Protein AF-A0A151WV59-F1 (afdb_monomer_lite)

Secondary structure (DSSP, 8-state):
----HHHHHHHHHHHHHHHHHIIIIIIHHHHHHHHHTTT-HHHHHHHHHHHHHHHHHHHHHHHHHHHHHHHHHHHHHHHHHHHS---HHHHHHHHHHHHHHHHHHHHHHHHHHHHHIIIIIHHHTT---S---TTT-SSSPPSS----SS-TTSTTHHHHHHHHHHHHHHHHHHHHHHHHHHHHHHHHHHHHHHHHHHHHHHHHTT-TTSHHHHHHHHHHHHHHHHHHHHHHHHHHHHHHHHHHHHHHHHHHHHHHHHHHHHHHHHHHHHHHHHHHHHHHHHHHHHHHHHHHHHHHTT-----GGGTT-SHHHHHHHHHHHHHHHHHHHHHHHHHHTTT-HHHHHHHHHHHHHHHHHHHHHHHHHHTHHHHHHHHHHHHHHHHS---HHHHHHHHHHHHHHHHHHHHHHHHHHHHHHHHHHHHHTT---SPPPTT---SS--SS----SS--SSTTHHHHHHHHHHHHHHHHHHHHHHHHHHHHHHHHHHHHHHHHHHHHHHGGGG-TTHHHHHHHHHHHHHHHHHHHHHHHHHHHHHHHHHHHHHHHHHHHHHHHHHHHHH-----HHHHHHHHHHHHHHHHHHHHHHHHHHHHHHHHHHHHHHHHSS---------

Structure (mmCIF, N/CA/C/O backbone):
data_AF-A0A151WV59-F1
#
_entry.id   AF-A0A151WV59-F1
#
loop_
_atom_site.group_PDB
_atom_site.id
_atom_site.type_symbol
_atom_site.label_atom_id
_atom_site.label_alt_id
_atom_site.label_comp_id
_atom_site.label_asym_id
_atom_site.label_entity_id
_atom_site.label_seq_id
_atom_site.pdbx_PDB_ins_code
_atom_site.Cartn_x
_atom_site.Cartn_y
_atom_site.Cartn_z
_atom_site.occupancy
_atom_site.B_iso_or_equiv
_atom_site.auth_seq_id
_atom_site.auth_comp_id
_atom_site.auth_asym_id
_atom_site.auth_atom_id
_atom_site.pdbx_PDB_model_num
ATOM 1 N N . MET A 1 1 ? -55.973 -1.232 58.639 1.00 47.03 1 MET A N 1
ATOM 2 C CA . MET A 1 1 ? -55.997 -2.565 59.272 1.00 47.03 1 MET A CA 1
ATOM 3 C C . MET A 1 1 ? -54.904 -2.554 60.331 1.00 47.03 1 MET A C 1
ATOM 5 O O . MET A 1 1 ? -53.790 -2.179 59.993 1.00 47.03 1 MET A O 1
ATOM 9 N N . LYS A 1 2 ? -55.231 -2.763 61.610 1.00 55.50 2 LYS A N 1
ATOM 10 C CA . LYS A 1 2 ? -54.246 -2.708 62.703 1.00 55.50 2 LYS A CA 1
ATOM 11 C C . LYS A 1 2 ? -53.566 -4.081 62.739 1.00 55.50 2 LYS A C 1
ATOM 13 O O . LYS A 1 2 ? -54.261 -5.057 62.988 1.00 55.50 2 LYS A O 1
ATOM 18 N N . GLU A 1 3 ? -52.279 -4.154 62.397 1.00 66.56 3 GLU A N 1
ATOM 19 C CA . GLU A 1 3 ? -51.516 -5.412 62.455 1.00 66.56 3 GLU A CA 1
ATOM 20 C C . GLU A 1 3 ? -51.559 -5.983 63.874 1.00 66.56 3 GLU A C 1
ATOM 22 O O . GLU A 1 3 ? -51.410 -5.252 64.860 1.00 66.56 3 GLU A O 1
ATOM 27 N N . THR A 1 4 ? -51.754 -7.292 63.981 1.00 78.25 4 THR A N 1
ATOM 28 C CA . THR A 1 4 ? -51.627 -7.996 65.255 1.00 78.25 4 THR A CA 1
ATOM 29 C C . THR A 1 4 ? -50.157 -8.034 65.689 1.00 78.25 4 THR A C 1
ATOM 31 O O . THR A 1 4 ? -49.240 -8.031 64.864 1.00 78.25 4 THR A O 1
ATOM 34 N N . THR A 1 5 ? -49.897 -8.114 66.998 1.00 79.19 5 THR A N 1
ATOM 35 C CA . THR A 1 5 ? -48.526 -8.203 67.542 1.00 79.19 5 THR A CA 1
ATOM 36 C C . THR A 1 5 ? -47.734 -9.365 66.928 1.00 79.19 5 THR A C 1
ATOM 38 O O . THR A 1 5 ? -46.535 -9.241 66.681 1.00 79.19 5 THR A O 1
ATOM 41 N N . ARG A 1 6 ? -48.419 -10.475 66.617 1.00 81.00 6 ARG A N 1
ATOM 42 C CA . ARG A 1 6 ? -47.839 -11.658 65.970 1.00 81.00 6 ARG A CA 1
ATOM 43 C C . ARG A 1 6 ? -47.418 -11.386 64.523 1.00 81.00 6 ARG A C 1
ATOM 45 O O . ARG A 1 6 ? -46.323 -11.780 64.137 1.00 81.00 6 ARG A O 1
ATOM 52 N N . GLU A 1 7 ? -48.247 -10.712 63.731 1.00 82.00 7 GLU A N 1
ATOM 53 C CA . GLU A 1 7 ? -47.926 -10.371 62.334 1.00 82.00 7 GLU A CA 1
ATOM 54 C C . GLU A 1 7 ? -46.732 -9.420 62.246 1.00 82.00 7 GLU A C 1
ATOM 56 O O . GLU A 1 7 ? -45.823 -9.642 61.444 1.00 82.00 7 GLU A O 1
ATOM 61 N N . LYS A 1 8 ? -46.686 -8.420 63.133 1.00 82.06 8 LYS A N 1
ATOM 62 C CA . LYS A 1 8 ? -45.562 -7.485 63.227 1.00 82.06 8 LYS A CA 1
ATOM 63 C C . LYS A 1 8 ? -44.250 -8.209 63.542 1.00 82.06 8 LYS A C 1
ATOM 65 O O . LYS A 1 8 ? -43.260 -7.998 62.845 1.00 82.06 8 LYS A O 1
ATOM 70 N N . LEU A 1 9 ? -44.262 -9.099 64.539 1.00 85.00 9 LEU A N 1
ATOM 71 C CA . LEU A 1 9 ? -43.095 -9.903 64.911 1.00 85.00 9 LEU A CA 1
ATOM 72 C C . LEU A 1 9 ? -42.621 -10.782 63.744 1.00 85.00 9 LEU A C 1
ATOM 74 O O . LEU A 1 9 ? -41.435 -10.802 63.430 1.00 85.00 9 LEU A O 1
ATOM 78 N N . MET A 1 10 ? -43.542 -11.465 63.057 1.00 85.25 10 MET A N 1
ATOM 79 C CA . MET A 1 10 ? -43.204 -12.310 61.905 1.00 85.25 10 MET A CA 1
ATOM 80 C C . MET A 1 10 ? -42.629 -11.505 60.733 1.00 85.25 10 MET A C 1
ATOM 82 O O . MET A 1 10 ? -41.705 -11.973 60.069 1.00 85.25 10 MET A O 1
ATOM 86 N N . SER A 1 11 ? -43.140 -10.298 60.472 1.00 85.38 11 SER A N 1
ATOM 87 C CA . SER A 1 11 ? -42.583 -9.405 59.449 1.00 85.38 11 SER A CA 1
ATOM 88 C C . SER A 1 11 ? -41.166 -8.952 59.800 1.00 85.38 11 SER A C 1
ATOM 90 O O . SER A 1 11 ? -40.302 -8.926 58.925 1.00 85.38 11 SER A O 1
ATOM 92 N N . ASP A 1 12 ? -40.920 -8.607 61.064 1.00 87.56 12 ASP A N 1
ATOM 93 C CA . ASP A 1 12 ? -39.609 -8.146 61.529 1.00 87.56 12 ASP A CA 1
ATOM 94 C C . ASP A 1 12 ? -38.569 -9.276 61.472 1.00 87.56 12 ASP A C 1
ATOM 96 O O . ASP A 1 12 ? -37.462 -9.068 60.975 1.00 87.56 12 ASP A O 1
ATOM 100 N N . ILE A 1 13 ? -38.955 -10.502 61.845 1.00 89.81 13 ILE A N 1
ATOM 101 C CA . ILE A 1 13 ? -38.110 -11.697 61.695 1.00 89.81 13 ILE A CA 1
ATOM 102 C C . ILE A 1 13 ? -37.758 -11.945 60.222 1.00 89.81 13 ILE A C 1
ATOM 104 O O . ILE A 1 13 ? -36.602 -12.217 59.908 1.00 89.81 13 ILE A O 1
ATOM 108 N N . ARG A 1 14 ? -38.718 -11.826 59.294 1.00 89.56 14 ARG A N 1
ATOM 109 C CA . ARG A 1 14 ? -38.459 -12.037 57.856 1.00 89.56 14 ARG A CA 1
ATOM 110 C C . ARG A 1 14 ? -37.434 -11.054 57.302 1.00 89.56 14 ARG A C 1
ATOM 112 O O . ARG A 1 14 ? -36.521 -11.476 56.601 1.00 89.56 14 ARG A O 1
ATOM 119 N N . VAL A 1 15 ? -37.566 -9.764 57.612 1.00 90.31 15 VAL A N 1
ATOM 120 C CA . VAL A 1 15 ? -36.606 -8.745 57.152 1.00 90.31 15 VAL A CA 1
ATOM 121 C C . VAL A 1 15 ? -35.219 -9.009 57.735 1.00 90.31 15 VAL A C 1
ATOM 123 O O . VAL A 1 15 ? -34.235 -8.950 57.001 1.00 90.31 15 VAL A O 1
ATOM 126 N N . LEU A 1 16 ? -35.141 -9.370 59.019 1.00 92.50 16 LEU A N 1
ATOM 127 C CA . LEU A 1 16 ? -33.878 -9.719 59.664 1.00 92.50 16 LEU A CA 1
ATOM 128 C C . LEU A 1 16 ? -33.206 -10.922 58.984 1.00 92.50 16 LEU A C 1
ATOM 130 O O . LEU A 1 16 ? -32.021 -10.855 58.669 1.00 92.50 16 LEU A O 1
ATOM 134 N N . LEU A 1 17 ? -33.960 -11.986 58.691 1.00 91.62 17 LEU A N 1
ATOM 135 C CA . LEU A 1 17 ? -33.447 -13.162 57.979 1.00 91.62 17 LEU A CA 1
ATOM 136 C C . LEU A 1 17 ? -32.938 -12.816 56.575 1.00 91.62 17 LEU A C 1
ATOM 138 O O . LEU A 1 17 ? -31.892 -13.319 56.170 1.00 91.62 17 LEU A O 1
ATOM 142 N N . LEU A 1 18 ? -33.632 -11.935 55.846 1.00 92.94 18 LEU A N 1
ATOM 143 C CA . LEU A 1 18 ? -33.180 -11.461 54.535 1.00 92.94 18 LEU A CA 1
ATOM 144 C C . LEU A 1 18 ? -31.860 -10.691 54.639 1.00 92.94 18 LEU A C 1
ATOM 146 O O . LEU A 1 18 ? -30.949 -10.952 53.860 1.00 92.94 18 LEU A O 1
ATOM 150 N N . ILE A 1 19 ? -31.730 -9.783 55.612 1.00 93.94 19 ILE A N 1
ATOM 151 C CA . ILE A 1 19 ? -30.488 -9.031 55.838 1.00 93.94 19 ILE A CA 1
ATOM 152 C C . ILE A 1 19 ? -29.343 -9.983 56.194 1.00 93.94 19 ILE A C 1
ATOM 154 O O . ILE A 1 19 ? -28.264 -9.866 55.615 1.00 93.94 19 ILE A O 1
ATOM 158 N N . ILE A 1 20 ? -29.573 -10.946 57.092 1.00 93.00 20 ILE A N 1
ATOM 159 C CA . ILE A 1 20 ? -28.568 -11.947 57.479 1.00 93.00 20 ILE A CA 1
ATOM 160 C C . ILE A 1 20 ? -28.127 -12.747 56.250 1.00 93.00 20 ILE A C 1
ATOM 162 O O . ILE A 1 20 ? -26.933 -12.846 55.982 1.00 93.00 20 ILE A O 1
ATOM 166 N N . MET A 1 21 ? -29.074 -13.255 55.460 1.00 91.94 21 MET A N 1
ATOM 167 C CA . MET A 1 21 ? -28.774 -14.035 54.261 1.00 91.94 21 MET A CA 1
ATOM 168 C C . MET A 1 21 ? -27.947 -13.228 53.248 1.00 91.94 21 MET A C 1
ATOM 170 O O . MET A 1 21 ? -26.887 -13.687 52.827 1.00 91.94 21 MET A O 1
ATOM 174 N N . LEU A 1 22 ? -28.365 -11.999 52.921 1.00 93.75 22 LEU A N 1
ATOM 175 C CA . LEU A 1 22 ? -27.636 -11.111 52.005 1.00 93.75 22 LEU A CA 1
ATOM 176 C C . LEU A 1 22 ? -26.228 -10.774 52.509 1.00 93.75 22 LEU A C 1
ATOM 178 O O . LEU A 1 22 ? -25.287 -10.687 51.721 1.00 93.75 22 LEU A O 1
ATOM 182 N N . THR A 1 23 ? -26.081 -10.591 53.821 1.00 93.38 23 THR A N 1
ATOM 183 C CA . THR A 1 23 ? -24.803 -10.237 54.445 1.00 93.38 23 THR A CA 1
ATOM 184 C C . THR A 1 23 ? -23.820 -11.404 54.399 1.00 93.38 23 THR A C 1
ATOM 186 O O . THR A 1 23 ? -22.700 -11.232 53.921 1.00 93.38 23 THR A O 1
ATOM 189 N N . PHE A 1 24 ? -24.230 -12.590 54.857 1.00 91.06 24 PHE A N 1
ATOM 190 C CA . PHE A 1 24 ? -23.336 -13.743 55.002 1.00 91.06 24 PHE A CA 1
ATOM 191 C C . PHE A 1 24 ? -23.079 -14.494 53.696 1.00 91.06 24 PHE A C 1
ATOM 193 O O . PHE A 1 24 ? -21.961 -14.956 53.484 1.00 91.06 24 PHE A O 1
ATOM 200 N N . PHE A 1 25 ? -24.076 -14.611 52.815 1.00 89.62 25 PHE A N 1
ATOM 201 C CA . PHE A 1 25 ? -23.914 -15.335 51.551 1.00 89.62 25 PHE A CA 1
ATOM 202 C C . PHE A 1 25 ? -23.534 -14.432 50.377 1.00 89.62 25 PHE A C 1
ATOM 204 O O . PHE A 1 25 ? -22.992 -14.941 49.402 1.00 89.62 25 PHE A O 1
ATOM 211 N N . GLY A 1 26 ? -23.769 -13.119 50.470 1.00 91.00 26 GLY A N 1
ATOM 212 C CA . GLY A 1 26 ? -23.451 -12.154 49.415 1.00 91.00 26 GLY A CA 1
ATOM 213 C C . GLY A 1 26 ? -22.323 -11.197 49.795 1.00 91.00 26 GLY A C 1
ATOM 214 O O . GLY A 1 26 ? -21.198 -11.326 49.324 1.00 91.00 26 GLY A O 1
ATOM 215 N N . VAL A 1 27 ? -22.621 -10.214 50.648 1.00 94.25 27 VAL A N 1
ATOM 216 C CA . VAL A 1 27 ? -21.759 -9.035 50.850 1.00 94.25 27 VAL A CA 1
ATOM 217 C C . VAL A 1 27 ? -20.408 -9.363 51.485 1.00 94.25 27 VAL A C 1
ATOM 219 O O . VAL A 1 27 ? -19.391 -8.920 50.959 1.00 94.25 27 VAL A O 1
ATOM 222 N N . ILE A 1 28 ? -20.363 -10.123 52.584 1.00 94.31 28 ILE A N 1
ATOM 223 C CA . ILE A 1 28 ? -19.095 -10.444 53.264 1.00 94.31 28 ILE A CA 1
ATOM 224 C C . ILE A 1 28 ? -18.150 -11.231 52.335 1.00 94.31 28 ILE A C 1
ATOM 226 O O . ILE A 1 28 ? -17.013 -10.784 52.157 1.00 94.31 28 ILE A O 1
ATOM 230 N N . PRO A 1 29 ? -18.584 -12.335 51.689 1.00 93.69 29 PRO A N 1
ATOM 231 C CA . PRO A 1 29 ? -17.738 -13.072 50.747 1.00 93.69 29 PRO A CA 1
ATOM 232 C C . PRO A 1 29 ? -17.266 -12.227 49.560 1.00 93.69 29 PRO A C 1
ATOM 234 O O . PRO A 1 29 ? -16.118 -12.355 49.129 1.00 93.69 29 PRO A O 1
ATOM 237 N N . CYS A 1 30 ? -18.129 -11.348 49.044 1.00 93.62 30 CYS A N 1
ATOM 238 C CA . CYS A 1 30 ? -17.795 -10.430 47.961 1.00 93.62 30 CYS A CA 1
ATOM 239 C C . CYS A 1 30 ? -16.730 -9.402 48.372 1.00 93.62 30 CYS A C 1
ATOM 241 O O . CYS A 1 30 ? -15.753 -9.224 47.649 1.00 93.62 30 CYS A O 1
ATOM 243 N N . ILE A 1 31 ? -16.879 -8.758 49.538 1.00 94.38 31 ILE A N 1
ATOM 244 C CA . ILE A 1 31 ? -15.899 -7.793 50.066 1.00 94.38 31 ILE A CA 1
ATOM 245 C C . ILE A 1 31 ? -14.567 -8.485 50.353 1.00 94.38 31 ILE A C 1
ATOM 247 O O . ILE A 1 31 ? -13.512 -7.953 50.017 1.00 94.38 31 ILE A O 1
ATOM 251 N N . HIS A 1 32 ? -14.592 -9.683 50.936 1.00 92.69 32 HIS A N 1
ATOM 252 C CA . HIS A 1 32 ? -13.365 -10.434 51.174 1.00 92.69 32 HIS A CA 1
ATOM 253 C C . HIS A 1 32 ? -12.656 -10.776 49.857 1.00 92.69 32 HIS A C 1
ATOM 255 O O . HIS A 1 32 ? -11.444 -10.599 49.737 1.00 92.69 32 HIS A O 1
ATOM 261 N N . SER A 1 33 ? -13.412 -11.195 48.838 1.00 92.00 33 SER A N 1
ATOM 262 C CA . SER A 1 33 ? -12.858 -11.414 47.503 1.00 92.00 33 SER A CA 1
ATOM 263 C C . SER A 1 33 ? -12.269 -10.137 46.902 1.00 92.00 33 SER A C 1
ATOM 265 O O . SER A 1 33 ? -11.185 -10.197 46.328 1.00 92.00 33 SER A O 1
ATOM 267 N N . LEU A 1 34 ? -12.930 -8.987 47.077 1.00 92.69 34 LEU A N 1
ATOM 268 C CA . LEU A 1 34 ? -12.448 -7.684 46.609 1.00 92.69 34 LEU A CA 1
ATOM 269 C C . LEU A 1 34 ? -11.097 -7.302 47.231 1.00 92.69 34 LEU A C 1
ATOM 271 O O . LEU A 1 34 ? -10.237 -6.755 46.545 1.00 92.69 34 LEU A O 1
ATOM 275 N N . ILE A 1 35 ? -10.893 -7.614 48.514 1.00 92.62 35 ILE A N 1
ATOM 276 C CA . ILE A 1 35 ? -9.617 -7.383 49.208 1.00 92.62 35 ILE A CA 1
ATOM 277 C C . ILE A 1 35 ? -8.513 -8.281 48.629 1.00 92.62 35 ILE A C 1
ATOM 279 O O . ILE A 1 35 ? -7.382 -7.830 48.470 1.00 92.62 35 ILE A O 1
ATOM 283 N N . ARG A 1 36 ? -8.819 -9.540 48.285 1.00 89.50 36 ARG A N 1
ATOM 284 C CA . ARG A 1 36 ? -7.822 -10.480 47.734 1.00 89.50 36 ARG A CA 1
ATOM 285 C C . ARG A 1 36 ? -7.366 -10.117 46.324 1.00 89.50 36 ARG A C 1
ATOM 287 O O . ARG A 1 36 ? -6.198 -10.304 46.006 1.00 89.50 36 ARG A O 1
ATOM 294 N N . ILE A 1 37 ? -8.273 -9.613 45.493 1.00 90.88 37 ILE A N 1
ATOM 295 C CA . ILE A 1 37 ? -7.980 -9.182 44.114 1.00 90.88 37 ILE A CA 1
ATOM 296 C C . ILE A 1 37 ? -7.508 -7.723 44.040 1.00 90.88 37 ILE A C 1
ATOM 298 O O . ILE A 1 37 ? -7.448 -7.142 42.956 1.00 90.88 37 ILE A O 1
ATOM 302 N N . TRP A 1 38 ? -7.198 -7.111 45.188 1.00 88.81 38 TRP A N 1
ATOM 303 C CA . TRP A 1 38 ? -6.763 -5.725 45.257 1.00 88.81 38 TRP A CA 1
ATOM 304 C C . TRP A 1 38 ? -5.519 -5.490 44.396 1.00 88.81 38 TRP A C 1
ATOM 306 O O . TRP A 1 38 ? -4.505 -6.173 44.537 1.00 88.81 38 TRP A O 1
ATOM 316 N N . GLY A 1 39 ? -5.596 -4.493 43.516 1.00 83.25 39 GLY A N 1
ATOM 317 C CA . GLY A 1 39 ? -4.537 -4.154 42.566 1.00 83.25 39 GLY A CA 1
ATOM 318 C C . GLY A 1 39 ? -4.770 -4.677 41.146 1.00 83.25 39 GLY A C 1
ATOM 319 O O . GLY A 1 39 ? -4.180 -4.122 40.222 1.00 83.25 39 GLY A O 1
ATOM 320 N N . ASP A 1 40 ? -5.661 -5.655 40.934 1.00 86.56 40 ASP A N 1
ATOM 321 C CA . ASP A 1 40 ? -6.115 -6.037 39.590 1.00 86.56 40 ASP A CA 1
ATOM 322 C C . ASP A 1 40 ? -7.416 -5.314 39.230 1.00 86.56 40 ASP A C 1
ATOM 324 O O . ASP A 1 40 ? -8.513 -5.696 39.641 1.00 86.56 40 ASP A O 1
ATOM 328 N N . LEU A 1 41 ? -7.293 -4.262 38.420 1.00 84.62 41 LEU A N 1
ATOM 329 C CA . LEU A 1 41 ? -8.411 -3.397 38.065 1.00 84.62 41 LEU A CA 1
ATOM 330 C C . LEU A 1 41 ? -9.553 -4.138 37.350 1.00 84.62 41 LEU A C 1
ATOM 332 O O . LEU A 1 41 ? -10.717 -3.785 37.552 1.00 84.62 41 LEU A O 1
ATOM 336 N N . MET A 1 42 ? -9.248 -5.149 36.528 1.00 84.50 42 MET A N 1
ATOM 337 C CA . MET A 1 42 ? -10.271 -5.881 35.775 1.00 84.50 42 MET A CA 1
ATOM 338 C C . MET A 1 42 ? -11.109 -6.748 36.716 1.00 84.50 42 MET A C 1
ATOM 340 O O . MET A 1 42 ? -12.335 -6.637 36.720 1.00 84.50 42 MET A O 1
ATOM 344 N N . SER A 1 43 ? -10.447 -7.512 37.587 1.00 87.31 43 SER A N 1
ATOM 345 C CA . SER A 1 43 ? -11.110 -8.312 38.621 1.00 87.31 43 SER A CA 1
ATOM 346 C C . SER A 1 43 ? -11.863 -7.447 39.632 1.00 87.31 43 SER A C 1
ATOM 348 O O . SER A 1 43 ? -12.999 -7.747 39.982 1.00 87.31 43 SER A O 1
ATOM 350 N N . MET A 1 44 ? -11.283 -6.327 40.073 1.00 89.06 44 MET A N 1
ATOM 351 C CA . MET A 1 44 ? -11.964 -5.402 40.987 1.00 89.06 44 MET A CA 1
ATOM 352 C C . MET A 1 44 ? -13.241 -4.819 40.370 1.00 89.06 44 MET A C 1
ATOM 354 O O . MET A 1 44 ? -14.250 -4.687 41.064 1.00 89.06 44 MET A O 1
ATOM 358 N N . THR A 1 45 ? -13.213 -4.477 39.079 1.00 88.19 45 THR A N 1
ATOM 359 C CA . THR A 1 45 ? -14.384 -3.935 38.370 1.00 88.19 45 THR A CA 1
ATOM 360 C C . THR A 1 45 ? -15.490 -4.983 38.247 1.00 88.19 45 THR A C 1
ATOM 362 O O . THR A 1 45 ? -16.648 -4.677 38.538 1.00 88.19 45 THR A O 1
ATOM 365 N N . ASP A 1 46 ? -15.130 -6.215 37.881 1.00 87.81 46 ASP A N 1
ATOM 366 C CA . ASP A 1 46 ? -16.048 -7.355 37.790 1.00 87.81 46 ASP A CA 1
ATOM 367 C C . ASP A 1 46 ? -16.705 -7.672 39.151 1.00 87.81 46 ASP A C 1
ATOM 369 O O . ASP A 1 46 ? -17.930 -7.760 39.243 1.00 87.81 46 ASP A O 1
ATOM 373 N N . ASN A 1 47 ? -15.936 -7.689 40.247 1.00 91.69 47 ASN A N 1
ATOM 374 C CA . ASN A 1 47 ? -16.475 -7.855 41.601 1.00 91.69 47 ASN A CA 1
ATOM 375 C C . ASN A 1 47 ? -17.442 -6.727 42.004 1.00 91.69 47 ASN A C 1
ATOM 377 O O . ASN A 1 47 ? -18.559 -6.979 42.471 1.00 91.69 47 ASN A O 1
ATOM 381 N N . LEU A 1 48 ? -17.016 -5.467 41.844 1.00 91.38 48 LEU A N 1
ATOM 382 C CA . LEU A 1 48 ? -17.775 -4.294 42.290 1.00 91.38 48 LEU A CA 1
ATOM 383 C C . LEU A 1 48 ? -19.133 -4.174 41.589 1.00 91.38 48 LEU A C 1
ATOM 385 O O . LEU A 1 48 ? -20.076 -3.653 42.194 1.00 91.38 48 LEU A O 1
ATOM 389 N N . GLN A 1 49 ? -19.261 -4.699 40.364 1.00 89.75 49 GLN A N 1
ATOM 390 C CA . GLN A 1 49 ? -20.525 -4.771 39.628 1.00 89.75 49 GLN A CA 1
ATOM 391 C C . GLN A 1 49 ? -21.620 -5.513 40.407 1.00 89.75 49 GLN A C 1
ATOM 393 O O . GLN A 1 49 ? -22.791 -5.155 40.281 1.00 89.75 49 GLN A O 1
ATOM 398 N N . PHE A 1 50 ? -21.258 -6.487 41.247 1.00 89.19 50 PHE A N 1
ATOM 399 C CA . PHE A 1 50 ? -22.197 -7.273 42.055 1.00 89.19 50 PHE A CA 1
ATOM 400 C C . PHE A 1 50 ? -22.209 -6.857 43.527 1.00 89.19 50 PHE A C 1
ATOM 402 O O . PHE A 1 50 ? -23.273 -6.786 44.147 1.00 89.19 50 PHE A O 1
ATOM 409 N N . THR A 1 51 ? -21.047 -6.519 44.087 1.00 92.31 51 THR A N 1
ATOM 410 C CA . THR A 1 51 ? -20.908 -6.133 45.498 1.00 92.31 51 THR A CA 1
ATOM 411 C C . THR A 1 51 ? -21.694 -4.868 45.825 1.00 92.31 51 THR A C 1
ATOM 413 O O . THR A 1 51 ? -22.413 -4.826 46.826 1.00 92.31 51 THR A O 1
ATOM 416 N N . LEU A 1 52 ? -21.616 -3.839 44.973 1.00 91.75 52 LEU A N 1
ATOM 417 C CA . LEU A 1 52 ? -22.285 -2.564 45.234 1.00 91.75 52 LEU A CA 1
ATOM 418 C C . LEU A 1 52 ? -23.826 -2.671 45.193 1.00 91.75 52 LEU A C 1
ATOM 420 O O . LEU A 1 52 ? -24.460 -2.140 46.110 1.00 91.75 52 LEU A O 1
ATOM 424 N N . PRO A 1 53 ? -24.463 -3.384 44.235 1.00 90.81 53 PRO A N 1
ATOM 425 C CA . PRO A 1 53 ? -25.898 -3.670 44.298 1.00 90.81 53 PRO A CA 1
ATOM 426 C C . PRO A 1 53 ? -26.334 -4.425 45.555 1.00 90.81 53 PRO A C 1
ATOM 428 O O . PRO A 1 53 ? -27.375 -4.094 46.120 1.00 90.81 53 PRO A O 1
ATOM 431 N N . LEU A 1 54 ? -25.549 -5.401 46.026 1.00 92.12 54 LEU A N 1
ATOM 432 C CA . LEU A 1 54 ? -25.858 -6.146 47.252 1.00 92.12 54 LEU A CA 1
ATOM 433 C C . LEU A 1 54 ? -25.818 -5.236 48.490 1.00 92.12 54 LEU A C 1
ATOM 435 O O . LEU A 1 54 ? -26.744 -5.253 49.303 1.00 92.12 54 LEU A O 1
ATOM 439 N N . VAL A 1 55 ? -24.799 -4.377 48.603 1.00 92.56 55 VAL A N 1
ATOM 440 C CA . VAL A 1 55 ? -24.706 -3.368 49.673 1.00 92.56 55 VAL A CA 1
ATOM 441 C C . VAL A 1 55 ? -25.863 -2.367 49.587 1.00 92.56 55 VAL A C 1
ATOM 443 O O . VAL A 1 55 ? -26.500 -2.062 50.599 1.00 92.56 55 VAL A O 1
ATOM 446 N N . SER A 1 56 ? -26.188 -1.895 48.380 1.00 91.56 56 SER A N 1
ATOM 447 C CA . SER A 1 56 ? -27.335 -1.014 48.135 1.00 91.56 56 SER A CA 1
ATOM 448 C C . SER A 1 56 ? -28.649 -1.679 48.550 1.00 91.56 56 SER A C 1
ATOM 450 O O . SER A 1 56 ? -29.478 -1.051 49.205 1.00 91.56 56 SER A O 1
ATOM 452 N N . MET A 1 57 ? -28.828 -2.969 48.263 1.00 92.88 57 MET A N 1
ATOM 453 C CA . MET A 1 57 ? -30.018 -3.717 48.659 1.00 92.88 57 MET A CA 1
ATOM 454 C C . MET A 1 57 ? -30.177 -3.790 50.183 1.00 92.88 57 MET A C 1
ATOM 456 O O . MET A 1 57 ? -31.272 -3.542 50.691 1.00 92.88 57 MET A O 1
ATOM 460 N N . ILE A 1 58 ? -29.101 -4.074 50.925 1.00 93.25 58 ILE A N 1
ATOM 461 C CA . ILE A 1 58 ? -29.128 -4.079 52.398 1.00 93.25 58 ILE A CA 1
ATOM 462 C C . ILE A 1 58 ? -29.497 -2.691 52.932 1.00 93.25 58 ILE A C 1
ATOM 464 O O . ILE A 1 58 ? -30.388 -2.576 53.775 1.00 93.25 58 ILE A O 1
ATOM 468 N N . MET A 1 59 ? -28.874 -1.632 52.404 1.00 92.81 59 MET A N 1
ATOM 469 C CA . MET A 1 59 ? -29.209 -0.250 52.761 1.00 92.81 59 MET A CA 1
ATOM 470 C C . MET A 1 59 ? -30.699 0.034 52.527 1.00 92.81 59 MET A C 1
ATOM 472 O O . MET A 1 59 ? -31.376 0.546 53.420 1.00 92.81 59 MET A O 1
ATOM 476 N N . LYS A 1 60 ? -31.233 -0.345 51.358 1.00 93.19 60 LYS A N 1
ATOM 477 C CA . LYS A 1 60 ? -32.651 -0.176 51.022 1.00 93.19 60 LYS A CA 1
ATOM 478 C C . LYS A 1 60 ? -33.555 -0.935 52.000 1.00 93.19 60 LYS A C 1
ATOM 480 O O . LYS A 1 60 ? -34.518 -0.349 52.488 1.00 93.19 60 LYS A O 1
ATOM 485 N N . LEU A 1 61 ? -33.244 -2.188 52.353 1.00 93.25 61 LEU A N 1
ATOM 486 C CA . LEU A 1 61 ? -34.016 -2.943 53.355 1.00 93.25 61 LEU A CA 1
ATOM 487 C C . LEU A 1 61 ? -34.033 -2.242 54.715 1.00 93.25 61 LEU A C 1
ATOM 489 O O . LEU A 1 61 ? -35.104 -2.094 55.299 1.00 93.25 61 LEU A O 1
ATOM 493 N N . ILE A 1 62 ? -32.881 -1.772 55.201 1.00 92.75 62 ILE A N 1
ATOM 494 C CA . ILE A 1 62 ? -32.770 -1.083 56.496 1.00 92.75 62 ILE A CA 1
ATOM 495 C C . ILE A 1 62 ? -33.588 0.214 56.495 1.00 92.75 62 ILE A C 1
ATOM 497 O O . ILE A 1 62 ? -34.332 0.479 57.446 1.00 92.75 62 ILE A O 1
ATOM 501 N N . VAL A 1 63 ? -33.496 1.011 55.426 1.00 92.94 63 VAL A N 1
ATOM 502 C CA . VAL A 1 63 ? -34.249 2.268 55.296 1.00 92.94 63 VAL A CA 1
ATOM 503 C C . VAL A 1 63 ? -35.750 1.995 55.234 1.00 92.94 63 VAL A C 1
ATOM 505 O O . VAL A 1 63 ? -36.517 2.610 55.978 1.00 92.94 63 VAL A O 1
ATOM 508 N N . MET A 1 64 ? -36.180 1.040 54.407 1.00 92.62 64 MET A N 1
ATOM 509 C CA . MET A 1 64 ? -37.590 0.669 54.272 1.00 92.62 64 MET A CA 1
ATOM 510 C C . MET A 1 64 ? -38.162 0.105 55.572 1.00 92.62 64 MET A C 1
ATOM 512 O O . MET A 1 64 ? -39.278 0.455 55.959 1.00 92.62 64 MET A O 1
ATOM 516 N N . TRP A 1 65 ? -37.383 -0.707 56.285 1.00 92.38 65 TRP A N 1
ATOM 517 C CA . TRP A 1 65 ? -37.767 -1.244 57.584 1.00 92.38 65 TRP A CA 1
ATOM 518 C C . TRP A 1 65 ? -37.917 -0.137 58.631 1.00 92.38 65 TRP A C 1
ATOM 520 O O . TRP A 1 65 ? -38.940 -0.073 59.314 1.00 92.38 65 TRP A O 1
ATOM 530 N N . SER A 1 66 ? -36.967 0.801 58.680 1.00 90.75 66 SER A N 1
ATOM 531 C CA . SER A 1 66 ? -36.994 1.953 59.592 1.00 90.75 66 SER A CA 1
ATOM 532 C C . SER A 1 66 ? -38.157 2.909 59.306 1.00 90.75 66 SER A C 1
ATOM 534 O O . SER A 1 66 ? -38.753 3.472 60.224 1.00 90.75 66 SER A O 1
ATOM 536 N N . LYS A 1 67 ? -38.516 3.100 58.029 1.00 92.25 67 LYS A N 1
ATOM 537 C CA . LYS A 1 67 ? -39.565 4.037 57.591 1.00 92.25 67 LYS A CA 1
ATOM 538 C C . LYS A 1 67 ? -40.940 3.388 57.404 1.00 92.25 67 LYS A C 1
ATOM 540 O O . LYS A 1 67 ? -41.885 4.089 57.038 1.00 92.25 67 LYS A O 1
ATOM 545 N N . LYS A 1 68 ? -41.109 2.096 57.721 1.00 89.06 68 LYS A N 1
ATOM 546 C CA . LYS A 1 68 ? -42.370 1.352 57.509 1.00 89.06 68 LYS A CA 1
ATOM 547 C C . LYS A 1 68 ? -43.602 2.050 58.097 1.00 89.06 68 LYS A C 1
ATOM 549 O O . LYS A 1 68 ? -44.630 2.163 57.434 1.00 89.06 68 LYS A O 1
ATOM 554 N N . ALA A 1 69 ? -43.478 2.591 59.312 1.00 89.00 69 ALA A N 1
ATOM 555 C CA . ALA A 1 69 ? -44.568 3.280 60.006 1.00 89.00 69 ALA A CA 1
ATOM 556 C C . ALA A 1 69 ? -44.954 4.610 59.335 1.00 89.00 69 ALA A C 1
ATOM 558 O O . ALA A 1 69 ? -46.125 4.979 59.345 1.00 89.00 69 ALA A O 1
ATOM 559 N N . ALA A 1 70 ? -43.993 5.310 58.725 1.00 89.88 70 ALA A N 1
ATOM 560 C CA . ALA A 1 70 ? -44.239 6.557 58.002 1.00 89.88 70 ALA A CA 1
ATOM 561 C C . ALA A 1 70 ? -44.850 6.315 56.610 1.00 89.88 70 ALA A C 1
ATOM 563 O O . ALA A 1 70 ? -45.635 7.131 56.128 1.00 89.88 70 ALA A O 1
ATOM 564 N N . LEU A 1 71 ? -44.528 5.183 55.976 1.00 91.12 71 LEU A N 1
ATOM 565 C CA . LEU A 1 71 ? -45.037 4.808 54.654 1.00 91.12 71 LEU A CA 1
ATOM 566 C C . LEU A 1 71 ? -46.454 4.218 54.686 1.00 91.12 71 LEU A C 1
ATOM 568 O O . LEU A 1 71 ? -47.220 4.423 53.744 1.00 91.12 71 LEU A O 1
ATOM 572 N N . ALA A 1 72 ? -46.836 3.516 55.756 1.00 90.56 72 ALA A N 1
ATOM 573 C CA . ALA A 1 72 ? -48.149 2.871 55.848 1.00 90.56 72 ALA A CA 1
ATOM 574 C C . ALA A 1 72 ? -49.343 3.842 55.658 1.00 90.56 72 ALA A C 1
ATOM 576 O O . ALA A 1 72 ? -50.246 3.521 54.876 1.00 90.56 72 ALA A O 1
ATOM 577 N N . PRO A 1 73 ? -49.360 5.053 56.261 1.00 91.31 73 PRO A N 1
ATOM 578 C CA . PRO A 1 73 ? -50.398 6.049 55.994 1.00 91.31 73 PRO A CA 1
ATOM 579 C C . PRO A 1 73 ? -50.464 6.500 54.530 1.00 91.31 73 PRO A C 1
ATOM 581 O O . PRO A 1 73 ? -51.552 6.804 54.044 1.00 91.31 73 PRO A O 1
ATOM 584 N N . LEU A 1 74 ? -49.335 6.524 53.810 1.00 92.94 74 LEU A N 1
ATOM 585 C CA . LEU A 1 74 ? -49.307 6.901 52.394 1.00 92.94 74 LEU A CA 1
ATOM 586 C C . LEU A 1 74 ? -49.962 5.840 51.514 1.00 92.94 74 LEU A C 1
ATOM 588 O O . LEU A 1 74 ? -50.750 6.178 50.636 1.00 92.94 74 LEU A O 1
ATOM 592 N N . LEU A 1 75 ? -49.696 4.560 51.778 1.00 90.94 75 LEU A N 1
ATOM 593 C CA . LEU A 1 75 ? -50.355 3.461 51.067 1.00 90.94 75 LEU A CA 1
ATOM 594 C C . LEU A 1 75 ? -51.868 3.469 51.308 1.00 90.94 75 LEU A C 1
ATOM 596 O O . LEU A 1 75 ? -52.652 3.300 50.373 1.00 90.94 75 LEU A O 1
ATOM 600 N N . TYR A 1 76 ? -52.289 3.740 52.546 1.00 91.62 76 TYR A N 1
ATOM 601 C CA . TYR A 1 76 ? -53.704 3.904 52.870 1.00 91.62 76 TYR A CA 1
ATOM 602 C C . TYR A 1 76 ? -54.325 5.117 52.162 1.00 91.62 76 TYR A C 1
ATOM 604 O O . TYR A 1 76 ? -55.435 5.022 51.638 1.00 91.62 76 TYR A O 1
ATOM 612 N N . MET A 1 77 ? -53.605 6.242 52.101 1.00 91.50 77 MET A N 1
ATOM 613 C CA . MET A 1 77 ? -54.029 7.429 51.357 1.00 91.50 77 MET A CA 1
ATOM 614 C C . MET A 1 77 ? -54.233 7.106 49.874 1.00 91.50 77 MET A C 1
ATOM 616 O O . MET A 1 77 ? -55.277 7.455 49.335 1.00 91.50 77 MET A O 1
ATOM 620 N N . ILE A 1 78 ? -53.303 6.385 49.239 1.00 92.88 78 ILE A N 1
ATOM 621 C CA . ILE A 1 78 ? -53.438 5.937 47.845 1.00 92.88 78 ILE A CA 1
ATOM 622 C C . ILE A 1 78 ? -54.708 5.105 47.672 1.00 92.88 78 ILE A C 1
ATOM 624 O O . ILE A 1 78 ? -55.518 5.401 46.795 1.00 92.88 78 ILE A O 1
ATOM 628 N N . ALA A 1 79 ? -54.917 4.092 48.516 1.00 92.88 79 ALA A N 1
ATOM 629 C CA . ALA A 1 79 ? -56.102 3.240 48.438 1.00 92.88 79 ALA A CA 1
ATOM 630 C C . ALA A 1 79 ? -57.400 4.057 48.567 1.00 92.88 79 ALA A C 1
ATOM 632 O O . ALA A 1 79 ? -58.311 3.919 47.749 1.00 92.88 79 ALA A O 1
ATOM 633 N N . LYS A 1 80 ? -57.460 4.972 49.543 1.00 92.56 80 LYS A N 1
ATOM 634 C CA . LYS A 1 80 ? -58.603 5.873 49.740 1.00 92.56 80 LYS A CA 1
ATOM 635 C C . LYS A 1 80 ? -58.818 6.794 48.539 1.00 92.56 80 LYS A C 1
ATOM 637 O O . LYS A 1 80 ? -59.955 6.982 48.106 1.00 92.56 80 LYS A O 1
ATOM 642 N N . ASP A 1 81 ? -57.742 7.334 47.976 1.00 92.75 81 ASP A N 1
ATOM 643 C CA . ASP A 1 81 ? -57.798 8.183 46.792 1.00 92.75 81 ASP A CA 1
ATOM 644 C C . ASP A 1 81 ? -58.365 7.421 45.599 1.00 92.75 81 ASP A C 1
ATOM 646 O O . ASP A 1 81 ? -59.170 7.985 44.866 1.00 92.75 81 ASP A O 1
ATOM 650 N N . TRP A 1 82 ? -58.022 6.144 45.411 1.00 92.12 82 TRP A N 1
ATOM 651 C CA . TRP A 1 82 ? -58.587 5.312 44.344 1.00 92.12 82 TRP A CA 1
ATOM 652 C C . TRP A 1 82 ? -60.079 5.021 44.532 1.00 92.12 82 TRP A C 1
ATOM 654 O O . TRP A 1 82 ? -60.799 5.021 43.533 1.00 92.12 82 TRP A O 1
ATOM 664 N N . LEU A 1 83 ? -60.553 4.891 45.773 1.00 92.12 83 LEU A N 1
ATOM 665 C CA . LEU A 1 83 ? -61.966 4.656 46.101 1.00 92.12 83 LEU A CA 1
ATOM 666 C C . LEU A 1 83 ? -62.851 5.915 46.035 1.00 92.12 83 LEU A C 1
ATOM 668 O O . LEU A 1 83 ? -64.061 5.790 45.868 1.00 92.12 83 LEU A O 1
ATOM 672 N N . LYS A 1 84 ? -62.283 7.128 46.146 1.00 88.75 84 LYS A N 1
ATOM 673 C CA . LYS A 1 84 ? -63.044 8.393 46.035 1.00 88.75 84 LYS A CA 1
ATOM 674 C C . LYS A 1 84 ? -63.771 8.467 44.680 1.00 88.75 84 LYS A C 1
ATOM 676 O O . LYS A 1 84 ? -63.176 8.124 43.655 1.00 88.75 84 LYS A O 1
ATOM 681 N N . LEU A 1 85 ? -65.018 8.947 44.656 1.00 85.81 85 LEU A N 1
ATOM 682 C CA . LEU A 1 85 ? -65.732 9.264 43.409 1.00 85.81 85 LEU A CA 1
ATOM 683 C C . LEU A 1 85 ? -64.940 10.314 42.611 1.00 85.81 85 LEU A C 1
ATOM 685 O O . LEU A 1 85 ? -64.421 11.270 43.188 1.00 85.81 85 LEU A O 1
ATOM 689 N N . LYS A 1 86 ? -64.802 10.100 41.301 1.00 88.12 86 LYS A N 1
ATOM 690 C CA . LYS A 1 86 ? -64.006 10.929 40.379 1.00 88.12 86 LYS A CA 1
ATOM 691 C C . LYS A 1 86 ? -64.780 11.147 39.091 1.00 88.12 86 LYS A C 1
ATOM 693 O O . LYS A 1 86 ? -65.553 10.275 38.700 1.00 88.12 86 LYS A O 1
ATOM 698 N N . SER A 1 87 ? -64.513 12.259 38.413 1.00 88.88 87 SER A N 1
ATOM 699 C CA . SER A 1 87 ? -64.947 12.424 37.025 1.00 88.88 87 SER A CA 1
ATOM 700 C C . SER A 1 87 ? -64.203 11.453 36.102 1.00 88.88 87 SER A C 1
ATOM 702 O O . SER A 1 87 ? -63.118 10.956 36.434 1.00 88.88 87 SER A O 1
ATOM 704 N N . ASP A 1 88 ? -64.758 11.205 34.916 1.00 90.56 88 ASP A N 1
ATOM 705 C CA . ASP A 1 88 ? -64.112 10.349 33.918 1.00 90.56 88 ASP A CA 1
ATOM 706 C C . ASP A 1 88 ? -62.725 10.869 33.520 1.00 90.56 88 ASP A C 1
ATOM 708 O O . ASP A 1 88 ? -61.792 10.080 33.356 1.00 90.56 88 ASP A O 1
ATOM 712 N N . GLU A 1 89 ? -62.548 12.189 33.446 1.00 90.31 89 GLU A N 1
ATOM 713 C CA . GLU A 1 89 ? -61.253 12.800 33.136 1.00 90.31 89 GLU A CA 1
ATOM 714 C C . GLU A 1 89 ? -60.227 12.609 34.260 1.00 90.31 89 GLU A C 1
ATOM 716 O O . GLU A 1 89 ? -59.092 12.194 34.009 1.00 90.31 89 GLU A O 1
ATOM 721 N N . GLU A 1 90 ? -60.627 12.789 35.520 1.00 91.69 90 GLU A N 1
ATOM 722 C CA . GLU A 1 90 ? -59.753 12.523 36.669 1.00 91.69 90 GLU A CA 1
ATOM 723 C C . GLU A 1 90 ? -59.344 11.051 36.756 1.00 91.69 90 GLU A C 1
ATOM 725 O O . GLU A 1 90 ? -58.200 10.721 37.098 1.00 91.69 90 GLU A O 1
ATOM 730 N N . ARG A 1 91 ? -60.271 10.146 36.424 1.00 93.44 91 ARG A N 1
ATOM 731 C CA . ARG A 1 91 ? -60.009 8.708 36.362 1.00 93.44 91 ARG A CA 1
ATOM 732 C C . ARG A 1 91 ? -59.029 8.374 35.236 1.00 93.44 91 ARG A C 1
ATOM 734 O O . ARG A 1 91 ? -58.089 7.610 35.471 1.00 93.44 91 ARG A O 1
ATOM 741 N N . LYS A 1 92 ? -59.191 8.958 34.043 1.00 94.88 92 LYS A N 1
ATOM 742 C CA . LYS A 1 92 ? -58.262 8.781 32.909 1.00 94.88 92 LYS A CA 1
ATOM 743 C C . LYS A 1 92 ? -56.847 9.246 33.261 1.00 94.88 92 LYS A C 1
ATOM 745 O O . LYS A 1 92 ? -55.892 8.516 32.981 1.00 94.88 92 LYS A O 1
ATOM 750 N N . ILE A 1 93 ? -56.700 10.404 33.911 1.00 93.94 93 ILE A N 1
ATOM 751 C CA . ILE A 1 93 ? -55.399 10.934 34.356 1.00 93.94 93 ILE A CA 1
ATOM 752 C C . ILE A 1 93 ? -54.726 9.965 35.334 1.00 93.94 93 ILE A C 1
ATOM 754 O O . ILE A 1 93 ? -53.571 9.588 35.123 1.00 93.94 93 ILE A O 1
ATOM 758 N N . MET A 1 94 ? -55.452 9.505 36.357 1.00 94.12 94 MET A N 1
ATOM 759 C CA . MET A 1 94 ? -54.936 8.552 37.348 1.00 94.12 94 MET A CA 1
ATOM 760 C C . MET A 1 94 ? -54.487 7.232 36.709 1.00 94.12 94 MET A C 1
ATOM 762 O O . MET A 1 94 ? -53.393 6.747 36.998 1.00 94.12 94 MET A O 1
ATOM 766 N N . ILE A 1 95 ? -55.278 6.673 35.785 1.00 93.56 95 ILE A N 1
ATOM 767 C CA . ILE A 1 95 ? -54.925 5.446 35.050 1.00 93.56 95 ILE A CA 1
ATOM 768 C C . ILE A 1 95 ? -53.676 5.656 34.186 1.00 93.56 95 ILE A C 1
ATOM 770 O O . ILE A 1 95 ? -52.815 4.777 34.124 1.00 93.56 95 ILE A O 1
ATOM 774 N N . ARG A 1 96 ? -53.557 6.802 33.506 1.00 93.75 96 ARG A N 1
ATOM 775 C CA . ARG A 1 96 ? -52.380 7.117 32.684 1.00 93.75 96 ARG A CA 1
ATOM 776 C C . ARG A 1 96 ? -51.120 7.218 33.541 1.00 93.75 96 ARG A C 1
ATOM 778 O O . ARG A 1 96 ? -50.105 6.634 33.175 1.00 93.75 96 ARG A O 1
ATOM 785 N N . CYS A 1 97 ? -51.194 7.900 34.683 1.00 92.94 97 CYS A N 1
ATOM 786 C CA . CYS A 1 97 ? -50.077 7.994 35.622 1.00 92.94 97 CYS A CA 1
ATOM 787 C C . CYS A 1 97 ? -49.701 6.632 36.220 1.00 92.94 97 CYS A C 1
ATOM 789 O O . CYS A 1 97 ? -48.517 6.372 36.361 1.00 92.94 97 CYS A O 1
ATOM 791 N N . ALA A 1 98 ? -50.659 5.741 36.499 1.00 91.44 98 ALA A N 1
ATOM 792 C CA . ALA A 1 98 ? -50.379 4.395 37.014 1.00 91.44 98 ALA A CA 1
ATOM 793 C C . ALA A 1 98 ? -49.803 3.429 35.957 1.00 91.44 98 ALA A C 1
ATOM 795 O O . ALA A 1 98 ? -49.073 2.498 36.300 1.00 91.44 98 ALA A O 1
ATOM 796 N N . ARG A 1 99 ? -50.095 3.641 34.664 1.00 93.31 99 ARG A N 1
ATOM 797 C CA . ARG A 1 99 ? -49.538 2.823 33.571 1.00 93.31 99 ARG A CA 1
ATOM 798 C C . ARG A 1 99 ? -48.023 2.966 33.430 1.00 93.31 99 ARG A C 1
ATOM 800 O O . ARG A 1 99 ? -47.369 1.970 33.153 1.00 93.31 99 ARG A O 1
ATOM 807 N N . ILE A 1 100 ? -47.473 4.164 33.630 1.00 89.38 100 ILE A N 1
ATOM 808 C CA . ILE A 1 100 ? -46.031 4.428 33.479 1.00 89.38 100 ILE A CA 1
ATOM 809 C C . ILE A 1 100 ? -45.181 3.565 34.433 1.00 89.38 100 ILE A C 1
ATOM 811 O O . ILE A 1 100 ? -44.383 2.773 33.931 1.00 89.38 100 ILE A O 1
ATOM 815 N N . PRO A 1 101 ? -45.359 3.623 35.772 1.00 90.19 101 PRO A N 1
ATOM 816 C CA . PRO A 1 101 ? -44.605 2.772 36.683 1.00 90.19 101 PRO A CA 1
ATOM 817 C C . PRO A 1 101 ? -44.905 1.291 36.439 1.00 90.19 101 PRO A C 1
ATOM 819 O O . PRO A 1 101 ? -43.989 0.486 36.511 1.00 90.19 101 PRO A O 1
ATOM 822 N N . ARG A 1 102 ? -46.133 0.908 36.047 1.00 90.12 102 ARG A N 1
ATOM 823 C CA . ARG A 1 102 ? -46.440 -0.488 35.685 1.00 90.12 102 ARG A CA 1
ATOM 824 C C . ARG A 1 102 ? -45.600 -0.992 34.506 1.00 90.12 102 ARG A C 1
ATOM 826 O O . ARG A 1 102 ? -45.136 -2.124 34.554 1.00 90.12 102 ARG A O 1
ATOM 833 N N . MET A 1 103 ? -45.387 -0.175 33.475 1.00 88.56 103 MET A N 1
ATOM 834 C CA . MET A 1 103 ? -44.521 -0.544 32.349 1.00 88.56 103 MET A CA 1
ATOM 835 C C . MET A 1 103 ? -43.051 -0.622 32.765 1.00 88.56 103 MET A C 1
ATOM 837 O O . MET A 1 103 ? -42.384 -1.587 32.409 1.00 88.56 103 MET A O 1
ATOM 841 N N . ILE A 1 104 ? -42.568 0.327 33.578 1.00 86.88 104 ILE A N 1
ATOM 842 C CA . ILE A 1 104 ? -41.200 0.294 34.131 1.00 86.88 104 ILE A CA 1
ATOM 843 C C . ILE A 1 104 ? -40.973 -0.998 34.931 1.00 86.88 104 ILE A C 1
ATOM 845 O O . ILE A 1 104 ? -39.953 -1.656 34.749 1.00 86.88 104 ILE A O 1
ATOM 849 N N . ILE A 1 105 ? -41.948 -1.399 35.754 1.00 89.81 105 ILE A N 1
ATOM 850 C CA . ILE A 1 105 ? -41.919 -2.642 36.536 1.00 89.81 105 ILE A CA 1
ATOM 851 C C . ILE A 1 105 ? -41.825 -3.869 35.626 1.00 89.81 105 ILE A C 1
ATOM 853 O O . ILE A 1 105 ? -40.974 -4.725 35.847 1.00 89.81 105 ILE A O 1
ATOM 857 N N . ILE A 1 106 ? -42.676 -3.957 34.596 1.00 90.00 106 ILE A N 1
ATOM 858 C CA . ILE A 1 106 ? -42.669 -5.081 33.646 1.00 90.00 106 ILE A CA 1
ATOM 859 C C . ILE A 1 106 ? -41.306 -5.183 32.950 1.00 90.00 106 ILE A C 1
ATOM 861 O O . ILE A 1 106 ? -40.722 -6.264 32.924 1.00 90.00 106 ILE A O 1
ATOM 865 N N . CYS A 1 107 ? -40.764 -4.069 32.452 1.00 88.06 107 CYS A N 1
ATOM 866 C CA . CYS A 1 107 ? -39.431 -4.044 31.848 1.00 88.06 107 CYS A CA 1
ATOM 867 C C . CYS A 1 107 ? -38.341 -4.469 32.846 1.00 88.06 107 CYS A C 1
ATOM 869 O O . CYS A 1 107 ? -37.466 -5.256 32.494 1.00 88.06 107 CYS A O 1
ATOM 871 N N . GLY A 1 108 ? -38.419 -4.002 34.095 1.00 87.69 108 GLY A N 1
ATOM 872 C CA . GLY A 1 108 ? -37.503 -4.392 35.166 1.00 87.69 108 GLY A CA 1
ATOM 873 C C . GLY A 1 108 ? -37.516 -5.898 35.436 1.00 87.69 108 GLY A C 1
ATOM 874 O O . GLY A 1 108 ? -36.454 -6.508 35.515 1.00 87.69 108 GLY A O 1
ATOM 875 N N . PHE A 1 109 ? -38.697 -6.524 35.486 1.00 89.25 109 PHE A N 1
ATOM 876 C CA . PHE A 1 109 ? -38.826 -7.978 35.643 1.00 89.25 109 PHE A CA 1
ATOM 877 C C . PHE A 1 109 ? -38.241 -8.761 34.461 1.00 89.25 109 PHE A C 1
ATOM 879 O O . PHE A 1 109 ? -37.593 -9.783 34.681 1.00 89.25 109 PHE A O 1
ATOM 886 N N . VAL A 1 110 ? -38.426 -8.283 33.225 1.00 90.19 110 VAL A N 1
ATOM 887 C CA . VAL A 1 110 ? -37.836 -8.911 32.028 1.00 90.19 110 VAL A CA 1
ATOM 888 C C . VAL A 1 110 ? -36.308 -8.856 32.082 1.00 90.19 110 VAL A C 1
ATOM 890 O O . VAL A 1 110 ? -35.655 -9.882 31.892 1.00 90.19 110 VAL A O 1
ATOM 893 N N . ILE A 1 111 ? -35.736 -7.688 32.395 1.00 89.31 111 ILE A N 1
ATOM 894 C CA . ILE A 1 111 ? -34.281 -7.513 32.531 1.00 89.31 111 ILE A CA 1
ATOM 895 C C . ILE A 1 111 ? -33.746 -8.383 33.672 1.00 89.31 111 ILE A C 1
ATOM 897 O O . ILE A 1 111 ? -32.745 -9.066 33.498 1.00 89.31 111 ILE A O 1
ATOM 901 N N . MET A 1 112 ? -34.431 -8.415 34.816 1.00 91.62 112 MET A N 1
ATOM 902 C CA . MET A 1 112 ? -34.055 -9.249 35.958 1.00 91.62 112 MET A CA 1
ATOM 903 C C . MET A 1 112 ? -34.014 -10.739 35.596 1.00 91.62 112 MET A C 1
ATOM 905 O O . MET A 1 112 ? -33.049 -11.419 35.937 1.00 91.62 112 MET A O 1
ATOM 909 N N . PHE A 1 113 ? -35.034 -11.246 34.898 1.00 90.00 113 PHE A N 1
ATOM 910 C CA . PHE A 1 113 ? -35.087 -12.648 34.483 1.00 90.00 113 PHE A CA 1
ATOM 911 C C . PHE A 1 113 ? -33.975 -12.987 33.483 1.00 90.00 113 PHE A C 1
ATOM 913 O O . PHE A 1 113 ? -33.298 -14.002 33.641 1.00 90.00 113 PHE A O 1
ATOM 920 N N . ALA A 1 114 ? -33.725 -12.108 32.508 1.00 90.88 114 ALA A N 1
ATOM 921 C CA . ALA A 1 114 ? -32.613 -12.259 31.572 1.00 90.88 114 ALA A CA 1
ATOM 922 C C . ALA A 1 114 ? -31.257 -12.274 32.299 1.00 90.88 114 ALA A C 1
ATOM 924 O O . ALA A 1 114 ? -30.450 -13.172 32.071 1.00 90.88 114 ALA A O 1
ATOM 925 N N . SER A 1 115 ? -31.029 -11.347 33.234 1.00 89.88 115 SER A N 1
ATOM 926 C CA . SER A 1 115 ? -29.811 -11.309 34.051 1.00 89.88 115 SER A CA 1
ATOM 927 C C . SER A 1 115 ? -29.640 -12.570 34.898 1.00 89.88 115 SER A C 1
ATOM 929 O O . SER A 1 115 ? -28.528 -13.071 35.018 1.00 89.88 115 SER A O 1
ATOM 931 N N . PHE A 1 116 ? -30.722 -13.126 35.451 1.00 91.00 116 PHE A N 1
ATOM 932 C CA . PHE A 1 116 ? -30.660 -14.377 36.209 1.00 91.00 116 PHE A CA 1
ATOM 933 C C . PHE A 1 116 ? -30.290 -15.575 35.323 1.00 91.00 116 PHE A C 1
ATOM 935 O O . PHE A 1 116 ? -29.483 -16.410 35.728 1.00 91.00 116 PHE A O 1
ATOM 942 N N . ILE A 1 117 ? -30.810 -15.639 34.092 1.00 89.69 117 ILE A N 1
ATOM 943 C CA . ILE A 1 117 ? -30.391 -16.656 33.117 1.00 89.69 117 ILE A CA 1
ATOM 944 C C . ILE A 1 117 ? -28.889 -16.537 32.838 1.00 89.69 117 ILE A C 1
ATOM 946 O O . ILE A 1 117 ? -28.173 -17.534 32.908 1.00 89.69 117 ILE A O 1
ATOM 950 N N . LEU A 1 118 ? -28.406 -15.323 32.566 1.00 89.25 118 LEU A N 1
ATOM 951 C CA . LEU A 1 118 ? -27.002 -15.086 32.226 1.00 89.25 118 LEU A CA 1
ATOM 952 C C . LEU A 1 118 ? -26.042 -15.386 33.386 1.00 89.25 118 LEU A C 1
ATOM 954 O O . LEU A 1 118 ? -24.962 -15.920 33.155 1.00 89.25 118 LEU A O 1
ATOM 958 N N . LEU A 1 119 ? -26.422 -15.039 34.618 1.00 87.69 119 LEU A N 1
ATOM 959 C CA . LEU A 1 119 ? -25.540 -15.123 35.787 1.00 87.69 119 LEU A CA 1
ATOM 960 C C . LEU A 1 119 ? -25.633 -16.445 36.546 1.00 87.69 119 LEU A C 1
ATOM 962 O O . LEU A 1 119 ? -24.668 -16.811 37.202 1.00 87.69 119 LEU A O 1
ATOM 966 N N . PHE A 1 120 ? -26.770 -17.141 36.505 1.00 90.06 120 PHE A N 1
ATOM 967 C CA . PHE A 1 120 ? -26.976 -18.363 37.286 1.00 90.06 120 PHE A CA 1
ATOM 968 C C . PHE A 1 120 ? -27.183 -19.596 36.406 1.00 90.06 120 PHE A C 1
ATOM 970 O O . PHE A 1 120 ? -26.515 -20.606 36.606 1.00 90.06 120 PHE A O 1
ATOM 977 N N . ILE A 1 121 ? -28.059 -19.511 35.399 1.00 89.19 121 ILE A N 1
ATOM 978 C CA . ILE A 1 121 ? -28.405 -20.666 34.555 1.00 89.19 121 ILE A CA 1
ATOM 979 C C . ILE A 1 121 ? -27.266 -21.027 33.595 1.00 89.19 121 ILE A C 1
ATOM 981 O O . ILE A 1 121 ? -26.932 -22.202 33.481 1.00 89.19 121 ILE A O 1
ATOM 985 N N . LEU A 1 122 ? -26.645 -20.052 32.920 1.00 88.56 122 LEU A N 1
ATOM 986 C CA . LEU A 1 122 ? -25.528 -20.325 32.004 1.00 88.56 122 LEU A CA 1
ATOM 987 C C . LEU A 1 122 ? -24.325 -20.995 32.699 1.00 88.56 122 LEU A C 1
ATOM 989 O O . LEU A 1 122 ? -23.822 -21.982 32.150 1.00 88.56 122 LEU A O 1
ATOM 993 N N . PRO A 1 123 ? -23.908 -20.579 33.913 1.00 88.31 123 PRO A N 1
ATOM 994 C CA . PRO A 1 123 ? -22.871 -21.297 34.654 1.00 88.31 123 PRO A CA 1
ATOM 995 C C . PRO A 1 123 ? -23.203 -22.758 34.976 1.00 88.31 123 PRO A C 1
ATOM 997 O O . PRO A 1 123 ? -22.285 -23.574 35.009 1.00 88.31 123 PRO A O 1
ATOM 1000 N N . CYS A 1 124 ? -24.481 -23.142 35.126 1.00 86.62 124 CYS A N 1
ATOM 1001 C CA . CYS A 1 124 ? -24.858 -24.558 35.272 1.00 86.62 124 CYS A CA 1
ATOM 1002 C C . CYS A 1 124 ? -24.481 -25.406 34.043 1.00 86.62 124 CYS A C 1
ATOM 1004 O O . CYS A 1 124 ? -24.288 -26.612 34.171 1.00 86.62 124 CYS A O 1
ATOM 1006 N N . PHE A 1 125 ? -24.359 -24.783 32.868 1.00 85.94 125 PHE A N 1
ATOM 1007 C CA . PHE A 1 125 ? -23.916 -25.413 31.620 1.00 85.94 125 PHE A CA 1
ATOM 1008 C C . PHE A 1 125 ? -22.419 -25.197 31.337 1.00 85.94 125 PHE A C 1
ATOM 1010 O O . PHE A 1 125 ? -21.952 -25.504 30.242 1.00 85.94 125 PHE A O 1
ATOM 1017 N N . GLY A 1 126 ? -21.660 -24.653 32.296 1.00 82.06 126 GLY A N 1
ATOM 1018 C CA . GLY A 1 126 ? -20.232 -24.363 32.142 1.00 82.06 126 GLY A CA 1
ATOM 1019 C C . GLY A 1 126 ? -19.916 -23.090 31.351 1.00 82.06 126 GLY A C 1
ATOM 1020 O O . GLY A 1 126 ? -18.759 -22.867 31.006 1.00 82.06 126 GLY A O 1
ATOM 1021 N N . ILE A 1 127 ? -20.913 -22.244 31.062 1.00 83.62 127 ILE A N 1
ATOM 1022 C CA . ILE A 1 127 ? -20.724 -20.973 30.350 1.00 83.62 127 ILE A CA 1
ATOM 1023 C C . ILE A 1 127 ? -20.709 -19.838 31.372 1.00 83.62 127 ILE A C 1
ATOM 1025 O O . ILE A 1 127 ? -21.742 -19.431 31.901 1.00 83.62 127 ILE A O 1
ATOM 1029 N N . THR A 1 128 ? -19.524 -19.312 31.657 1.00 81.56 128 THR A N 1
ATOM 1030 C CA . THR A 1 128 ? -19.320 -18.259 32.656 1.00 81.56 128 THR A CA 1
ATOM 1031 C C . THR A 1 128 ? -19.235 -16.890 31.991 1.00 81.56 128 THR A C 1
ATOM 1033 O O . THR A 1 128 ? -18.379 -16.665 31.139 1.00 81.56 128 THR A O 1
ATOM 1036 N N . MET A 1 129 ? -20.089 -15.956 32.412 1.00 77.75 129 MET A N 1
ATOM 1037 C CA . MET A 1 129 ? -20.074 -14.564 31.929 1.00 77.75 129 MET A CA 1
ATOM 1038 C C . MET A 1 129 ? -19.091 -13.662 32.689 1.00 77.75 129 MET A C 1
ATOM 1040 O O . MET A 1 129 ? -18.885 -12.513 32.304 1.00 77.75 129 MET A O 1
ATOM 1044 N N . ARG A 1 130 ? -18.526 -14.176 33.784 1.00 83.25 130 ARG A N 1
ATOM 1045 C CA . ARG A 1 130 ? -17.649 -13.458 34.704 1.00 83.25 130 ARG A CA 1
ATOM 1046 C C . ARG A 1 130 ? -16.197 -13.468 34.234 1.00 83.25 130 ARG A C 1
ATOM 1048 O O . ARG A 1 130 ? -15.763 -14.439 33.613 1.00 83.25 130 ARG A O 1
ATOM 1055 N N . TYR A 1 131 ? -15.430 -12.441 34.595 1.00 80.81 131 TYR A N 1
ATOM 1056 C CA . TYR A 1 131 ? -13.975 -12.490 34.474 1.00 80.81 131 TYR A CA 1
ATOM 1057 C C . TYR A 1 131 ? -13.374 -13.500 35.472 1.00 80.81 131 TYR A C 1
ATOM 1059 O O . TYR A 1 131 ? -13.413 -13.305 36.689 1.00 80.81 131 TYR A O 1
ATOM 1067 N N . ILE A 1 132 ? -12.852 -14.616 34.953 1.00 80.81 132 ILE A N 1
ATOM 1068 C CA . ILE A 1 132 ? -12.279 -15.708 35.754 1.00 80.81 132 ILE A CA 1
ATOM 1069 C C . ILE A 1 132 ? -10.787 -15.474 35.954 1.00 80.81 132 ILE A C 1
ATOM 1071 O O . ILE A 1 132 ? -10.055 -15.226 34.997 1.00 80.81 132 ILE A O 1
ATOM 1075 N N . THR A 1 133 ? -10.324 -15.633 37.194 1.00 76.25 133 THR A N 1
ATOM 1076 C CA . THR A 1 133 ? -8.894 -15.609 37.518 1.00 76.25 133 THR A CA 1
ATOM 1077 C C . THR A 1 133 ? -8.515 -16.757 38.437 1.00 76.25 133 THR A C 1
ATOM 1079 O O . THR A 1 133 ? -9.297 -17.170 39.289 1.00 76.25 133 THR A O 1
ATOM 1082 N N . ASN A 1 134 ? -7.262 -17.201 38.350 1.00 71.94 134 ASN A N 1
ATOM 1083 C CA . ASN A 1 134 ? -6.739 -18.264 39.215 1.00 71.94 134 ASN A CA 1
ATOM 1084 C C . ASN A 1 134 ? -6.701 -17.876 40.710 1.00 71.94 134 ASN A C 1
ATOM 1086 O O . ASN A 1 134 ? -6.547 -18.743 41.563 1.00 71.94 134 ASN A O 1
ATOM 1090 N N . VAL A 1 135 ? -6.810 -16.582 41.045 1.00 73.31 135 VAL A N 1
ATOM 1091 C CA . VAL A 1 135 ? -6.759 -16.087 42.434 1.00 73.31 135 VAL A CA 1
ATOM 1092 C C . VAL A 1 135 ? -8.081 -16.332 43.166 1.00 73.31 135 VAL A C 1
ATOM 1094 O O . VAL A 1 135 ? -8.086 -16.670 44.357 1.00 73.31 135 VAL A O 1
ATOM 1097 N N . THR A 1 136 ? -9.200 -16.143 42.467 1.00 73.25 136 THR A N 1
ATOM 1098 C CA . THR A 1 136 ? -10.550 -16.329 43.016 1.00 73.25 136 THR A CA 1
ATOM 1099 C C . THR A 1 136 ? -11.170 -17.664 42.648 1.00 73.25 136 THR A C 1
ATOM 1101 O O . THR A 1 136 ? -12.024 -18.131 43.390 1.00 73.25 136 THR A O 1
ATOM 1104 N N . ASP A 1 137 ? -10.727 -18.283 41.554 1.00 75.31 137 ASP A N 1
ATOM 1105 C CA . ASP A 1 137 ? -11.377 -19.445 40.946 1.00 75.31 137 ASP A CA 1
ATOM 1106 C C . ASP A 1 137 ? -10.369 -20.567 40.627 1.00 75.31 137 ASP A C 1
ATOM 1108 O O . ASP A 1 137 ? -10.162 -20.895 39.459 1.00 75.31 137 ASP A O 1
ATOM 1112 N N . PRO A 1 138 ? -9.688 -21.147 41.637 1.00 70.69 138 PRO A N 1
ATOM 1113 C CA . PRO A 1 138 ? -8.732 -22.235 41.415 1.00 70.69 138 PRO A CA 1
ATOM 1114 C C . PRO A 1 138 ? -9.401 -23.554 40.982 1.00 70.69 138 PRO A C 1
ATOM 1116 O O . PRO A 1 138 ? -8.733 -24.394 40.378 1.00 70.69 138 PRO A O 1
ATOM 1119 N N . GLY A 1 139 ? -10.694 -23.733 41.274 1.00 76.06 139 GLY A N 1
ATOM 1120 C CA . GLY A 1 139 ? -11.486 -24.911 40.924 1.00 76.06 139 GLY A CA 1
ATOM 1121 C C . GLY A 1 139 ? -12.749 -24.569 40.131 1.00 76.06 139 GLY A C 1
ATOM 1122 O O . GLY A 1 139 ? -12.676 -24.003 39.039 1.00 76.06 139 GLY A O 1
ATOM 1123 N N . LYS A 1 140 ? -13.928 -24.965 40.622 1.00 80.69 140 LYS A N 1
ATOM 1124 C CA . LYS A 1 140 ? -15.194 -24.735 39.906 1.00 80.69 140 LYS A CA 1
ATOM 1125 C C . LYS A 1 140 ? -15.673 -23.294 40.136 1.00 80.69 140 LYS A C 1
ATOM 1127 O O . LYS A 1 140 ? -15.895 -22.909 41.283 1.00 80.69 140 LYS A O 1
ATOM 1132 N N . PRO A 1 141 ? -15.905 -22.498 39.078 1.00 83.88 141 PRO A N 1
ATOM 1133 C CA . PRO A 1 141 ? -16.280 -21.100 39.245 1.00 83.88 141 PRO A CA 1
ATOM 1134 C C . PRO A 1 141 ? -17.697 -20.967 39.818 1.00 83.88 141 PRO A C 1
ATOM 1136 O O . PRO A 1 141 ? -18.657 -21.547 39.302 1.00 83.88 141 PRO A O 1
ATOM 1139 N N . LEU A 1 142 ? -17.830 -20.153 40.866 1.00 88.19 142 LEU A N 1
ATOM 1140 C CA . LEU A 1 142 ? -19.123 -19.740 41.414 1.00 88.19 142 LEU A CA 1
ATOM 1141 C C . LEU A 1 142 ? -19.726 -18.574 40.596 1.00 88.19 142 LEU A C 1
ATOM 1143 O O . LEU A 1 142 ? -18.969 -17.792 39.999 1.00 88.19 142 LEU A O 1
ATOM 1147 N N . PRO A 1 143 ? -21.071 -18.416 40.586 1.00 88.06 143 PRO A N 1
ATOM 1148 C CA . PRO A 1 143 ? -21.766 -17.329 39.890 1.00 88.06 143 PRO A CA 1
ATOM 1149 C C . PRO A 1 143 ? -21.240 -15.933 40.241 1.00 88.06 143 PRO A C 1
ATOM 1151 O O . PRO A 1 143 ? -21.070 -15.091 39.360 1.00 88.06 143 PRO A O 1
ATOM 1154 N N . LEU A 1 144 ? -20.965 -15.690 41.524 1.00 88.94 144 LEU A N 1
ATOM 1155 C CA . LEU A 1 144 ? -20.375 -14.452 42.025 1.00 88.94 144 LEU A CA 1
ATOM 1156 C C . LEU A 1 144 ? -18.888 -14.636 42.339 1.00 88.94 144 LEU A C 1
ATOM 1158 O O . LEU A 1 144 ? -18.466 -15.695 42.800 1.00 88.94 144 LEU A O 1
ATOM 1162 N N . GLN A 1 145 ? -18.099 -13.572 42.159 1.00 89.50 145 GLN A N 1
ATOM 1163 C CA . GLN A 1 145 ? -16.708 -13.538 42.616 1.00 89.50 145 GLN A CA 1
ATOM 1164 C C . GLN A 1 145 ? -16.656 -13.383 44.139 1.00 89.50 145 GLN A C 1
ATOM 1166 O O . GLN A 1 145 ? -16.678 -12.273 44.675 1.00 89.50 145 GLN A O 1
ATOM 1171 N N . THR A 1 146 ? -16.613 -14.507 44.843 1.00 90.31 146 THR A N 1
ATOM 1172 C CA . THR A 1 146 ? -16.702 -14.573 46.307 1.00 90.31 146 THR A CA 1
ATOM 1173 C C . THR A 1 146 ? -15.629 -15.464 46.895 1.00 90.31 146 THR A C 1
ATOM 1175 O O . THR A 1 146 ? -15.235 -16.446 46.277 1.00 90.31 146 THR A O 1
ATOM 1178 N N . TYR A 1 147 ? -15.249 -15.189 48.141 1.00 90.12 147 TYR A N 1
ATOM 1179 C CA . TYR A 1 147 ? -14.397 -16.075 48.924 1.00 90.12 147 TYR A CA 1
ATOM 1180 C C . TYR A 1 147 ? -15.084 -16.479 50.229 1.00 90.12 147 TYR A C 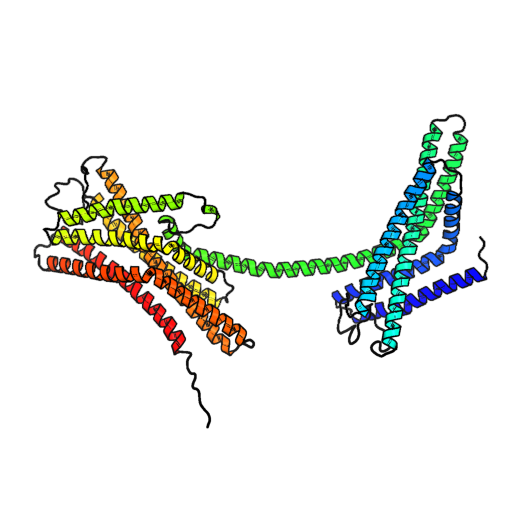1
ATOM 1182 O O . TYR A 1 147 ? -15.519 -15.612 50.990 1.00 90.12 147 TYR A O 1
ATOM 1190 N N . TYR A 1 148 ? -15.121 -17.780 50.513 1.00 88.69 148 TYR A N 1
ATOM 1191 C CA . TYR A 1 148 ? -15.624 -18.339 51.769 1.00 88.69 148 TYR A CA 1
ATOM 1192 C C . TYR A 1 148 ? -14.478 -18.950 52.588 1.00 88.69 148 TYR A C 1
ATOM 1194 O O . TYR A 1 148 ? -13.450 -19.337 52.047 1.00 88.69 148 TYR A O 1
ATOM 1202 N N . PHE A 1 149 ? -14.652 -19.038 53.911 1.00 87.94 149 PHE A N 1
ATOM 1203 C CA . PHE A 1 149 ? -13.646 -19.611 54.823 1.00 87.94 149 PHE A CA 1
ATOM 1204 C C . PHE A 1 149 ? -13.578 -21.149 54.805 1.00 87.94 149 PHE A C 1
ATOM 1206 O O . PHE A 1 149 ? -12.771 -21.730 55.524 1.00 87.94 149 PHE A O 1
ATOM 1213 N N . TYR A 1 150 ? -14.430 -21.802 54.016 1.00 89.38 150 TYR A N 1
ATOM 1214 C CA . TYR A 1 150 ? -14.446 -23.246 53.796 1.00 89.38 150 TYR A CA 1
ATOM 1215 C C . TYR A 1 150 ? -14.146 -23.548 52.325 1.00 89.38 150 TYR A C 1
ATOM 1217 O O . TYR A 1 150 ? -14.337 -22.690 51.464 1.00 89.38 150 TYR A O 1
ATOM 1225 N N . ASP A 1 151 ? -13.687 -24.768 52.050 1.00 85.38 151 ASP A N 1
ATOM 1226 C CA . ASP A 1 151 ? -13.354 -25.209 50.697 1.00 85.38 151 ASP A CA 1
ATOM 1227 C C . ASP A 1 151 ? -14.623 -25.398 49.852 1.00 85.38 151 ASP A C 1
ATOM 1229 O O . ASP A 1 151 ? -15.384 -26.352 50.035 1.00 85.38 151 ASP A O 1
ATOM 1233 N N . THR A 1 152 ? -14.853 -24.463 48.929 1.00 86.06 152 THR A N 1
ATOM 1234 C CA . THR A 1 152 ? -16.004 -24.466 48.025 1.00 86.06 152 THR A CA 1
ATOM 1235 C C . THR A 1 152 ? -15.874 -25.440 46.864 1.00 86.06 152 THR A C 1
ATOM 1237 O O . THR A 1 152 ? -16.871 -25.644 46.189 1.00 86.06 152 THR A O 1
ATOM 1240 N N . ASP A 1 153 ? -14.711 -26.042 46.606 1.00 85.12 153 ASP A N 1
ATOM 1241 C CA . ASP A 1 153 ? -14.534 -26.984 45.491 1.00 85.12 153 ASP A CA 1
ATOM 1242 C C . ASP A 1 153 ? -14.959 -28.416 45.855 1.00 85.12 153 ASP A C 1
ATOM 1244 O O . ASP A 1 153 ? -15.144 -29.272 44.983 1.00 85.12 153 ASP A O 1
ATOM 1248 N N . THR A 1 154 ? -15.170 -28.675 47.146 1.00 87.88 154 THR A N 1
ATOM 1249 C CA . THR A 1 154 ? -15.590 -29.979 47.664 1.00 87.88 154 THR A CA 1
ATOM 1250 C C . THR A 1 154 ? -17.113 -30.133 47.677 1.00 87.88 154 THR A C 1
ATOM 1252 O O . THR A 1 154 ? -17.856 -29.237 48.078 1.00 87.88 154 THR A O 1
ATOM 1255 N N . SER A 1 155 ? -17.608 -31.301 47.256 1.00 88.81 155 SER A N 1
ATOM 1256 C CA . SER A 1 155 ? -19.032 -31.646 47.374 1.00 88.81 155 SER A CA 1
ATOM 1257 C C . SER A 1 155 ? -19.341 -32.102 48.812 1.00 88.81 155 SER A C 1
ATOM 1259 O O . SER A 1 155 ? -18.541 -32.861 49.367 1.00 88.81 155 SER A O 1
ATOM 1261 N N . PRO A 1 156 ? -20.453 -31.675 49.453 1.00 91.81 156 PRO A N 1
ATOM 1262 C CA . PRO A 1 156 ? -21.592 -30.928 48.903 1.00 91.81 156 PRO A CA 1
ATOM 1263 C C . PRO A 1 156 ? -21.505 -29.394 49.060 1.00 91.81 156 PRO A C 1
ATOM 1265 O O . PRO A 1 156 ? -22.492 -28.693 48.820 1.00 91.81 156 PRO A O 1
ATOM 1268 N N . TYR A 1 157 ? -20.377 -28.855 49.538 1.00 91.31 157 TYR A N 1
ATOM 1269 C CA . TYR A 1 157 ? -20.240 -27.424 49.829 1.00 91.31 157 TYR A CA 1
ATOM 1270 C C . TYR A 1 157 ? -20.374 -26.572 48.568 1.00 91.31 157 TYR A C 1
ATOM 1272 O O . TYR A 1 157 ? -21.085 -25.570 48.609 1.00 91.31 157 TYR A O 1
ATOM 1280 N N . PHE A 1 158 ? -19.792 -27.003 47.444 1.00 90.69 158 PHE A N 1
ATOM 1281 C CA . PHE A 1 158 ? -19.961 -26.333 46.153 1.00 90.69 158 PHE A CA 1
ATOM 1282 C C . PHE A 1 158 ? -21.440 -26.132 45.803 1.00 90.69 158 PHE A C 1
ATOM 1284 O O . PHE A 1 158 ? -21.881 -25.010 45.557 1.00 90.69 158 PHE A O 1
ATOM 1291 N N . GLU A 1 159 ? -22.222 -27.215 45.799 1.00 92.69 159 GLU A N 1
ATOM 1292 C CA . GLU A 1 159 ? -23.621 -27.202 45.376 1.00 92.69 159 GLU A CA 1
ATOM 1293 C C . GLU A 1 159 ? -24.481 -26.342 46.308 1.00 92.69 159 GLU A C 1
ATOM 1295 O O . GLU A 1 159 ? -25.330 -25.576 45.846 1.00 92.69 159 GLU A O 1
ATOM 1300 N N . LEU A 1 160 ? -24.231 -26.421 47.618 1.00 92.62 160 LEU A N 1
ATOM 1301 C CA . LEU A 1 160 ? -24.927 -25.607 48.612 1.00 92.62 160 LEU A CA 1
ATOM 1302 C C . LEU A 1 160 ? -24.619 -24.117 48.439 1.00 92.62 160 LEU A C 1
ATOM 1304 O O . LEU A 1 160 ? -25.544 -23.302 48.442 1.00 92.62 160 LEU A O 1
ATOM 1308 N N . THR A 1 161 ? -23.352 -23.750 48.248 1.00 92.75 161 THR A N 1
ATOM 1309 C CA . THR A 1 161 ? -22.933 -22.358 48.041 1.00 92.75 161 THR A CA 1
ATOM 1310 C C . THR A 1 161 ? -23.448 -21.812 46.716 1.00 92.75 161 THR A C 1
ATOM 1312 O O . THR A 1 161 ? -23.949 -20.689 46.672 1.00 92.75 161 THR A O 1
ATOM 1315 N N . PHE A 1 162 ? -23.403 -22.614 45.653 1.00 92.06 162 PHE A N 1
ATOM 1316 C CA . PHE A 1 162 ? -23.937 -22.259 44.343 1.00 92.06 162 PHE A CA 1
ATOM 1317 C C . PHE A 1 162 ? -25.431 -21.927 44.443 1.00 92.06 162 PHE A C 1
ATOM 1319 O O . PHE A 1 162 ? -25.853 -20.832 44.070 1.00 92.06 162 PHE A O 1
ATOM 1326 N N . VAL A 1 163 ? -26.238 -22.823 45.027 1.00 93.12 163 VAL A N 1
ATOM 1327 C CA . VAL A 1 163 ? -27.680 -22.595 45.226 1.00 93.12 163 VAL A CA 1
ATOM 1328 C C . VAL A 1 163 ? -27.933 -21.398 46.142 1.00 93.12 163 VAL A C 1
ATOM 1330 O O . VAL A 1 163 ? -28.804 -20.579 45.837 1.00 93.12 163 VAL A O 1
ATOM 1333 N N . ALA A 1 164 ? -27.163 -21.250 47.224 1.00 93.19 164 ALA A N 1
ATOM 1334 C CA . ALA A 1 164 ? -27.280 -20.108 48.124 1.00 93.19 164 ALA A CA 1
ATOM 1335 C C . ALA A 1 164 ? -27.066 -18.784 47.377 1.00 93.19 164 ALA A C 1
ATOM 1337 O O . ALA A 1 164 ? -27.909 -17.897 47.492 1.00 93.19 164 ALA A O 1
ATOM 1338 N N . GLN A 1 165 ? -26.029 -18.672 46.538 1.00 92.62 165 GLN A N 1
ATOM 1339 C CA . GLN A 1 165 ? -25.795 -17.482 45.711 1.00 92.62 165 GLN A CA 1
ATOM 1340 C C . GLN A 1 165 ? -26.926 -17.220 44.719 1.00 92.62 165 GLN A C 1
ATOM 1342 O O . GLN A 1 165 ? -27.326 -16.068 44.550 1.00 92.62 165 GLN A O 1
ATOM 1347 N N . GLY A 1 166 ? -27.488 -18.263 44.103 1.00 92.19 166 GLY A N 1
ATOM 1348 C CA . GLY A 1 166 ? -28.665 -18.133 43.242 1.00 92.19 166 GLY A CA 1
ATOM 1349 C C . GLY A 1 166 ? -29.862 -17.532 43.981 1.00 92.19 166 GLY A C 1
ATOM 1350 O O . GLY A 1 166 ? -30.483 -16.576 43.507 1.00 92.19 166 GLY A O 1
ATOM 1351 N N . VAL A 1 167 ? -30.152 -18.034 45.184 1.00 92.88 167 VAL A N 1
ATOM 1352 C CA . VAL A 1 167 ? -31.217 -17.495 46.044 1.00 92.88 167 VAL A CA 1
ATOM 1353 C C . VAL A 1 167 ? -30.906 -16.055 46.459 1.00 92.88 167 VAL A C 1
ATOM 1355 O O . VAL A 1 167 ? -31.779 -15.193 46.351 1.00 92.88 167 VAL A O 1
ATOM 1358 N N . THR A 1 168 ? -29.670 -15.762 46.875 1.00 92.56 168 THR A N 1
ATOM 1359 C CA . THR A 1 168 ? -29.215 -14.411 47.236 1.00 92.56 168 THR A CA 1
ATOM 1360 C C . THR A 1 168 ? -29.399 -13.433 46.077 1.00 92.56 168 THR A C 1
ATOM 1362 O O . THR A 1 168 ? -29.953 -12.352 46.282 1.00 92.56 168 THR A O 1
ATOM 1365 N N . LEU A 1 169 ? -29.001 -13.807 44.859 1.00 91.38 169 LEU A N 1
ATOM 1366 C CA . LEU A 1 169 ? -29.134 -12.992 43.650 1.00 91.38 169 LEU A CA 1
ATOM 1367 C C . LEU A 1 169 ? -30.597 -12.697 43.316 1.00 91.38 169 LEU A C 1
ATOM 1369 O O . LEU A 1 169 ? -30.958 -11.536 43.114 1.00 91.38 169 LEU A O 1
ATOM 1373 N N . MET A 1 170 ? -31.449 -13.725 43.309 1.00 91.69 170 MET A N 1
ATOM 1374 C CA . MET A 1 170 ? -32.874 -13.574 43.007 1.00 91.69 170 MET A CA 1
ATOM 1375 C C . MET A 1 170 ? -33.570 -12.677 44.036 1.00 91.69 170 MET A C 1
ATOM 1377 O O . MET A 1 170 ? -34.250 -11.716 43.674 1.00 91.69 170 MET A O 1
ATOM 1381 N N . VAL A 1 171 ? -33.360 -12.945 45.329 1.00 91.56 171 VAL A N 1
ATOM 1382 C CA . VAL A 1 171 ? -33.936 -12.154 46.425 1.00 91.56 171 VAL A CA 1
ATOM 1383 C C . VAL A 1 171 ? -33.465 -10.703 46.357 1.00 91.56 171 VAL A C 1
ATOM 1385 O O . VAL A 1 171 ? -34.277 -9.791 46.522 1.00 91.56 171 VAL A O 1
ATOM 1388 N N . SER A 1 172 ? -32.179 -10.481 46.075 1.00 91.00 172 SER A N 1
ATOM 1389 C CA . SER A 1 172 ? -31.618 -9.137 45.919 1.00 91.00 172 SER A CA 1
ATOM 1390 C C . SER A 1 172 ? -32.273 -8.390 44.769 1.00 91.00 172 SER A C 1
ATOM 1392 O O . SER A 1 172 ? -32.749 -7.275 44.955 1.00 91.00 172 SER A O 1
ATOM 1394 N N . ALA A 1 173 ? -32.343 -9.003 43.588 1.00 90.56 173 ALA A N 1
ATOM 1395 C CA . ALA A 1 173 ? -32.876 -8.353 42.400 1.00 90.56 173 ALA A CA 1
ATOM 1396 C C . ALA A 1 173 ? -34.379 -8.049 42.530 1.00 90.56 173 ALA A C 1
ATOM 1398 O O . ALA A 1 173 ? -34.829 -6.950 42.182 1.00 90.56 173 ALA A O 1
ATOM 1399 N N . MET A 1 174 ? -35.145 -8.978 43.113 1.00 90.25 174 MET A N 1
ATOM 1400 C CA . MET A 1 174 ? -36.563 -8.780 43.415 1.00 90.25 174 MET A CA 1
ATOM 1401 C C . MET A 1 174 ? -36.769 -7.657 44.427 1.00 90.25 174 MET A C 1
ATOM 1403 O O . MET A 1 174 ? -37.587 -6.766 44.199 1.00 90.25 174 MET A O 1
ATOM 1407 N N . GLY A 1 175 ? -36.025 -7.678 45.536 1.00 89.19 175 GLY A N 1
ATOM 1408 C CA . GLY A 1 175 ? -36.113 -6.656 46.572 1.00 89.19 175 GLY A CA 1
ATOM 1409 C C . GLY A 1 175 ? -35.752 -5.271 46.039 1.00 89.19 175 GLY A C 1
ATOM 1410 O O . GLY A 1 175 ? -36.446 -4.294 46.322 1.00 89.19 175 GLY A O 1
ATOM 1411 N N . TYR A 1 176 ? -34.711 -5.198 45.213 1.00 89.56 176 TYR A N 1
ATOM 1412 C CA . TYR A 1 176 ? -34.217 -3.951 44.649 1.00 89.56 176 TYR A CA 1
ATOM 1413 C C . TYR A 1 176 ? -35.262 -3.332 43.725 1.00 89.56 176 TYR A C 1
ATOM 1415 O O . TYR A 1 176 ? -35.649 -2.174 43.901 1.00 89.56 176 TYR A O 1
ATOM 1423 N N . THR A 1 177 ? -35.782 -4.144 42.800 1.00 89.31 177 THR A N 1
ATOM 1424 C CA . THR A 1 177 ? -36.832 -3.739 41.865 1.00 89.31 177 THR A CA 1
ATOM 1425 C C . THR A 1 177 ? -38.101 -3.351 42.618 1.00 89.31 177 THR A C 1
ATOM 1427 O O . THR A 1 177 ? -38.686 -2.316 42.315 1.00 89.31 177 THR A O 1
ATOM 1430 N N . ALA A 1 178 ? -38.523 -4.110 43.634 1.00 89.00 178 ALA A N 1
ATOM 1431 C CA . ALA A 1 178 ? -39.744 -3.835 44.393 1.00 89.00 178 ALA A CA 1
ATOM 1432 C C . ALA A 1 178 ? -39.713 -2.477 45.117 1.00 89.00 178 ALA A C 1
ATOM 1434 O O . ALA A 1 178 ? -40.709 -1.749 45.102 1.00 89.00 178 ALA A O 1
ATOM 1435 N N . ILE A 1 179 ? -38.579 -2.110 45.718 1.00 92.19 179 ILE A N 1
ATOM 1436 C CA . ILE A 1 179 ? -38.432 -0.836 46.439 1.00 92.19 179 ILE A CA 1
ATOM 1437 C C . ILE A 1 179 ? -38.451 0.349 45.462 1.00 92.19 179 ILE A C 1
ATOM 1439 O O . ILE A 1 179 ? -39.158 1.330 45.703 1.00 92.19 179 ILE A O 1
ATOM 1443 N N . ASP A 1 180 ? -37.771 0.237 44.320 1.00 89.00 180 ASP A N 1
ATOM 1444 C CA . ASP A 1 180 ? -37.775 1.285 43.286 1.00 89.00 180 ASP A CA 1
ATOM 1445 C C . ASP A 1 180 ? -39.148 1.409 42.608 1.00 89.00 180 ASP A C 1
ATOM 1447 O O . ASP A 1 180 ? -39.617 2.502 42.280 1.00 89.00 180 ASP A O 1
ATOM 1451 N N . SER A 1 181 ? -39.854 0.288 42.479 1.00 90.50 181 SER A N 1
ATOM 1452 C CA . SER A 1 181 ? -41.232 0.240 41.986 1.00 90.50 181 SER A CA 1
ATOM 1453 C C . SER A 1 181 ? -42.197 0.966 42.919 1.00 90.50 181 SER A C 1
ATOM 1455 O O . SER A 1 181 ? -43.079 1.694 42.457 1.00 90.50 181 SER A O 1
ATOM 1457 N N . LEU A 1 182 ? -42.023 0.804 44.234 1.00 92.00 182 LEU A N 1
ATOM 1458 C CA . LEU A 1 182 ? -42.798 1.525 45.240 1.00 92.00 182 LEU A CA 1
ATOM 1459 C C . LEU A 1 182 ? -42.524 3.033 45.181 1.00 92.00 182 LEU A C 1
ATOM 1461 O O . LEU A 1 182 ? -43.471 3.818 45.245 1.00 92.00 182 LEU A O 1
ATOM 1465 N N . PHE A 1 183 ? -41.265 3.444 45.005 1.00 93.00 183 PHE A N 1
ATOM 1466 C CA . PHE A 1 183 ? -40.922 4.850 44.781 1.00 93.00 183 PHE A CA 1
ATOM 1467 C C . PHE A 1 183 ? -41.657 5.418 43.562 1.00 93.00 183 PHE A C 1
ATOM 1469 O O . PHE A 1 183 ? -42.350 6.433 43.668 1.00 93.00 183 PHE A O 1
ATOM 1476 N N . GLY A 1 184 ? -41.576 4.721 42.423 1.00 91.88 184 GLY A N 1
ATOM 1477 C CA . GLY A 1 184 ? -42.276 5.100 41.198 1.00 91.88 184 GLY A CA 1
ATOM 1478 C C . GLY A 1 184 ? -43.786 5.214 41.407 1.00 91.88 184 GLY A C 1
ATOM 1479 O O . GLY A 1 184 ? -44.387 6.217 41.026 1.00 91.88 184 GLY A O 1
ATOM 1480 N N . LEU A 1 185 ? -44.406 4.235 42.071 1.00 93.12 185 LEU A N 1
ATOM 1481 C CA . LEU A 1 185 ? -45.833 4.265 42.400 1.00 93.12 185 LEU A CA 1
ATOM 1482 C C . LEU A 1 185 ? -46.211 5.517 43.206 1.00 93.12 185 LEU A C 1
ATOM 1484 O O . LEU A 1 185 ? -47.180 6.192 42.857 1.00 93.12 185 LEU A O 1
ATOM 1488 N N . LEU A 1 186 ? -45.455 5.834 44.261 1.00 94.50 186 LEU A N 1
ATOM 1489 C CA . LEU A 1 186 ? -45.717 6.981 45.134 1.00 94.50 186 LEU A CA 1
ATOM 1490 C C . LEU A 1 186 ? -45.603 8.307 44.368 1.00 94.50 186 LEU A C 1
ATOM 1492 O O . LEU A 1 186 ? -46.523 9.127 44.420 1.00 94.50 186 LEU A O 1
ATOM 1496 N N . ILE A 1 187 ? -44.520 8.496 43.610 1.00 94.69 187 ILE A N 1
ATOM 1497 C CA . ILE A 1 187 ? -44.286 9.713 42.821 1.00 94.69 187 ILE A CA 1
ATOM 1498 C C . ILE A 1 187 ? -45.368 9.890 41.754 1.00 94.69 187 ILE A C 1
ATOM 1500 O O . ILE A 1 187 ? -46.007 10.942 41.689 1.00 94.69 187 ILE A O 1
ATOM 1504 N N . PHE A 1 188 ? -45.637 8.862 40.944 1.00 95.38 188 PHE A N 1
ATOM 1505 C CA . PHE A 1 188 ? -46.629 8.967 39.874 1.00 95.38 188 PHE A CA 1
ATOM 1506 C C . PHE A 1 188 ? -48.062 9.109 40.406 1.00 95.38 188 PHE A C 1
ATOM 1508 O O . PHE A 1 188 ? -48.869 9.787 39.761 1.00 95.38 188 PHE A O 1
ATOM 1515 N N . HIS A 1 189 ? -48.383 8.550 41.581 1.00 94.25 189 HIS A N 1
ATOM 1516 C CA . HIS A 1 189 ? -49.662 8.807 42.256 1.00 94.25 189 HIS A CA 1
ATOM 1517 C C . HIS A 1 189 ? -49.802 10.282 42.624 1.00 94.25 189 HIS A C 1
ATOM 1519 O O . HIS A 1 189 ? -50.792 10.911 42.249 1.00 94.25 189 HIS A O 1
ATOM 1525 N N . VAL A 1 190 ? -48.799 10.861 43.291 1.00 94.81 190 VAL A N 1
ATOM 1526 C CA . VAL A 1 190 ? -48.800 12.285 43.659 1.00 94.81 190 VAL A CA 1
ATOM 1527 C C . VAL A 1 190 ? -48.888 13.171 42.415 1.00 94.81 190 VAL A C 1
ATOM 1529 O O . VAL A 1 190 ? -49.704 14.091 42.383 1.00 94.81 190 VAL A O 1
ATOM 1532 N N . CYS A 1 191 ? -48.137 12.871 41.352 1.00 94.75 191 CYS A N 1
ATOM 1533 C CA . CYS A 1 191 ? -48.235 13.599 40.085 1.00 94.75 191 CYS A CA 1
ATOM 1534 C C . CYS A 1 191 ? -49.640 13.518 39.467 1.00 94.75 191 CYS A C 1
ATOM 1536 O O . CYS A 1 191 ? -50.123 14.505 38.912 1.00 94.75 191 CYS A O 1
ATOM 1538 N N . GLY A 1 192 ? -50.305 12.361 39.542 1.00 94.12 192 GLY A N 1
ATOM 1539 C CA . GLY A 1 192 ? -51.696 12.203 39.109 1.00 94.12 192 GLY A CA 1
ATOM 1540 C C . GLY A 1 192 ? -52.661 13.065 39.923 1.00 94.12 192 GLY A C 1
ATOM 1541 O O . GLY A 1 192 ? -53.474 13.786 39.346 1.00 94.12 192 GLY A O 1
ATOM 1542 N N . GLN A 1 193 ? -52.517 13.064 41.250 1.00 94.88 193 GLN A N 1
ATOM 1543 C CA . GLN A 1 193 ? -53.333 13.883 42.148 1.00 94.88 193 GLN A CA 1
ATOM 1544 C C . GLN A 1 193 ? -53.125 15.388 41.915 1.00 94.88 193 GLN A C 1
ATOM 1546 O O . GLN A 1 193 ? -54.102 16.126 41.833 1.00 94.88 193 GLN A O 1
ATOM 1551 N N . LEU A 1 194 ? -51.883 15.844 41.713 1.00 93.31 194 LEU A N 1
ATOM 1552 C CA . LEU A 1 194 ? -51.583 17.246 41.388 1.00 93.31 194 LEU A CA 1
ATOM 1553 C C . LEU A 1 194 ? -52.172 17.677 40.035 1.00 93.31 194 LEU A C 1
ATOM 1555 O O . LEU A 1 194 ? -52.655 18.800 39.902 1.00 93.31 194 LEU A O 1
ATOM 1559 N N . LYS A 1 195 ? -52.180 16.790 39.030 1.00 93.31 195 LYS A N 1
ATOM 1560 C CA . LYS A 1 195 ? -52.833 17.062 37.736 1.00 93.31 195 LYS A CA 1
ATOM 1561 C C . LYS A 1 195 ? -54.347 17.204 37.879 1.00 93.31 195 LYS A C 1
ATOM 1563 O O . LYS A 1 195 ? -54.916 18.127 37.301 1.00 93.31 195 LYS A O 1
ATOM 1568 N N . ASN A 1 196 ? -54.981 16.335 38.665 1.00 91.69 196 ASN A N 1
ATOM 1569 C CA . ASN A 1 196 ? -56.414 16.430 38.952 1.00 91.69 196 ASN A CA 1
ATOM 1570 C C . ASN A 1 196 ? -56.743 17.716 39.718 1.00 91.69 196 ASN A C 1
ATOM 1572 O O . ASN A 1 196 ? -57.672 18.429 39.348 1.00 91.69 196 ASN A O 1
ATOM 1576 N N . LEU A 1 197 ? -55.932 18.061 40.723 1.00 90.31 197 LEU A N 1
ATOM 1577 C CA . LEU A 1 197 ? -56.051 19.308 41.475 1.00 90.31 197 LEU A CA 1
ATOM 1578 C C . LEU A 1 197 ? -55.979 20.539 40.557 1.00 90.31 197 LEU A C 1
ATOM 1580 O O . LEU A 1 197 ? -56.838 21.415 40.637 1.00 90.31 197 LEU A O 1
ATOM 1584 N N . LYS A 1 198 ? -55.003 20.578 39.638 1.00 89.00 198 LYS A N 1
ATOM 1585 C CA . LYS A 1 198 ? -54.899 21.633 38.618 1.00 89.00 198 LYS A CA 1
ATOM 1586 C C . LYS A 1 198 ? -56.166 21.711 37.761 1.00 89.00 198 LYS A C 1
ATOM 1588 O O . LYS A 1 198 ? -56.671 22.804 37.535 1.00 89.00 198 LYS A O 1
ATOM 1593 N N . GLY A 1 199 ? -56.686 20.571 37.303 1.00 86.38 199 GLY A N 1
ATOM 1594 C CA . GLY A 1 199 ? -57.921 20.512 36.514 1.00 86.38 199 GLY A CA 1
ATOM 1595 C C . GLY A 1 199 ? -59.130 21.091 37.257 1.00 86.38 199 GLY A C 1
ATOM 1596 O O . GLY A 1 199 ? -59.855 21.910 36.697 1.00 86.38 199 GLY A O 1
ATOM 1597 N N . ARG A 1 200 ? -59.304 20.738 38.539 1.00 85.25 200 ARG A N 1
ATOM 1598 C CA . ARG A 1 200 ? -60.383 21.273 39.389 1.00 85.25 200 ARG A CA 1
ATOM 1599 C C . ARG A 1 200 ? -60.291 22.786 39.578 1.00 85.25 200 ARG A C 1
ATOM 1601 O O . ARG A 1 200 ? -61.316 23.454 39.504 1.00 85.25 200 ARG A O 1
ATOM 1608 N N . LEU A 1 201 ? -59.088 23.322 39.794 1.00 83.88 201 LEU A N 1
ATOM 1609 C CA . LEU A 1 201 ? -58.874 24.763 39.969 1.00 83.88 201 LEU A CA 1
ATOM 1610 C C . LEU A 1 201 ? -59.195 25.559 38.695 1.00 83.88 201 LEU A C 1
ATOM 1612 O O . LEU A 1 201 ? -59.824 26.608 38.788 1.00 83.88 201 LEU A O 1
ATOM 1616 N N . MET A 1 202 ? -58.824 25.036 37.521 1.00 81.25 202 MET A N 1
ATOM 1617 C CA . MET A 1 202 ? -59.114 25.675 36.229 1.00 81.25 202 MET A CA 1
ATOM 1618 C C . MET A 1 202 ? -60.617 25.701 35.913 1.00 81.25 202 MET A C 1
ATOM 1620 O O . MET A 1 202 ? -61.132 26.714 35.465 1.00 81.25 202 MET A O 1
ATOM 1624 N N . ILE A 1 203 ? -61.338 24.605 36.174 1.00 75.06 203 ILE A N 1
ATOM 1625 C CA . ILE A 1 203 ? -62.792 24.524 35.928 1.00 75.06 203 ILE A CA 1
ATOM 1626 C C . ILE A 1 203 ? -63.574 25.322 36.987 1.00 75.06 203 ILE A C 1
ATOM 1628 O O . ILE A 1 203 ? -64.606 25.925 36.698 1.00 75.06 203 ILE A O 1
ATOM 1632 N N . GLY A 1 204 ? -63.089 25.327 38.231 1.00 65.25 204 GLY A N 1
ATOM 1633 C CA . GLY A 1 204 ? -63.707 26.037 39.348 1.00 65.25 204 GLY A CA 1
ATOM 1634 C C . GLY A 1 204 ? -63.672 27.559 39.206 1.00 65.25 204 GLY A C 1
ATOM 1635 O O . GLY A 1 204 ? -64.611 28.209 39.657 1.00 65.25 204 GLY A O 1
ATOM 1636 N N . SER A 1 205 ? -62.654 28.136 38.553 1.00 60.34 205 SER A N 1
ATOM 1637 C CA . SER A 1 205 ? -62.584 29.591 38.336 1.00 60.34 205 SER A CA 1
ATOM 1638 C C . SER A 1 205 ? -63.631 30.124 37.352 1.00 60.34 205 SER A C 1
ATOM 1640 O O . SER A 1 205 ? -63.898 31.320 37.356 1.00 60.34 205 SER A O 1
ATOM 1642 N N . GLU A 1 206 ? -64.247 29.263 36.535 1.00 60.62 206 GLU A N 1
ATOM 1643 C CA . GLU A 1 206 ? -65.258 29.653 35.538 1.00 60.62 206 GLU A CA 1
ATOM 1644 C C . GLU A 1 206 ? -66.708 29.586 36.067 1.00 60.62 206 GLU A C 1
ATOM 1646 O O . GLU A 1 206 ? -67.603 30.198 35.486 1.00 60.62 206 GLU A O 1
ATOM 1651 N N . LYS A 1 207 ? -66.978 28.882 37.182 1.00 60.41 207 LYS A N 1
ATOM 1652 C CA . LYS A 1 207 ? -68.325 28.749 37.784 1.00 60.41 207 LYS A CA 1
ATOM 1653 C C . LYS A 1 207 ? -68.414 29.477 39.131 1.00 60.41 207 LYS A C 1
ATOM 1655 O O . LYS A 1 207 ? -67.967 28.982 40.162 1.00 60.41 207 LYS A O 1
ATOM 1660 N N . GLN A 1 208 ? -69.050 30.647 39.123 1.00 56.56 208 GLN A N 1
ATOM 1661 C CA . GLN A 1 208 ? -68.908 31.682 40.157 1.00 56.56 208 GLN A CA 1
ATOM 1662 C C . GLN A 1 208 ? -69.632 31.425 41.500 1.00 56.56 208 GLN A C 1
ATOM 1664 O O . GLN A 1 208 ? -69.342 32.114 42.473 1.00 56.56 208 GLN A O 1
ATOM 1669 N N . SER A 1 209 ? -70.531 30.436 41.616 1.00 61.94 209 SER A N 1
ATOM 1670 C CA . SER A 1 209 ? -71.373 30.282 42.822 1.00 61.94 209 SER A CA 1
ATOM 1671 C C . SER A 1 209 ? -70.762 29.474 43.981 1.00 61.94 209 SER A C 1
ATOM 1673 O O . SER A 1 209 ? -71.207 29.647 45.110 1.00 61.94 209 SER A O 1
ATOM 1675 N N . ASN A 1 210 ? -69.730 28.642 43.754 1.00 69.25 210 ASN A N 1
ATOM 1676 C CA . ASN A 1 210 ? -69.158 27.728 44.772 1.00 69.25 210 ASN A CA 1
ATOM 1677 C C . ASN A 1 210 ? -67.618 27.797 44.913 1.00 69.25 210 ASN A C 1
ATOM 1679 O O . ASN A 1 210 ? -66.995 26.889 45.471 1.00 69.25 210 ASN A O 1
ATOM 1683 N N . PHE A 1 211 ? -66.984 28.866 44.421 1.00 77.94 211 PHE A N 1
ATOM 1684 C CA . PHE A 1 211 ? -65.521 28.967 44.319 1.00 77.94 211 PHE A CA 1
ATOM 1685 C C . PHE A 1 211 ? -64.785 28.807 45.661 1.00 77.94 211 PHE A C 1
ATOM 1687 O O . PHE A 1 211 ? -63.803 28.073 45.736 1.00 77.94 211 PHE A O 1
ATOM 1694 N N . ASN A 1 212 ? -65.289 29.415 46.742 1.00 81.38 212 ASN A N 1
ATOM 1695 C CA . ASN A 1 212 ? -64.646 29.349 48.063 1.00 81.38 212 ASN A CA 1
ATOM 1696 C C . ASN A 1 212 ? -64.571 27.916 48.619 1.00 81.38 212 ASN A C 1
ATOM 1698 O O . ASN A 1 212 ? -63.563 27.540 49.214 1.00 81.38 212 ASN A O 1
ATOM 1702 N N . TYR A 1 213 ? -65.607 27.100 48.394 1.00 81.81 213 TYR A N 1
ATOM 1703 C CA . TYR A 1 213 ? -65.616 25.697 48.817 1.00 81.81 213 TYR A CA 1
ATOM 1704 C C . TYR A 1 213 ? -64.631 24.854 47.995 1.00 81.81 213 TYR A C 1
ATOM 1706 O O . TYR A 1 213 ? -63.854 24.083 48.557 1.00 81.81 213 TYR A O 1
ATOM 1714 N N . VAL A 1 214 ? -64.610 25.047 46.669 1.00 79.25 214 VAL A N 1
ATOM 1715 C CA . VAL A 1 214 ? -63.676 24.359 45.759 1.00 79.25 214 VAL A CA 1
ATOM 1716 C C . VAL A 1 214 ? -62.225 24.721 46.080 1.00 79.25 214 VAL A C 1
ATOM 1718 O O . VAL A 1 214 ? -61.359 23.848 46.087 1.00 79.25 214 VAL A O 1
ATOM 1721 N N . LEU A 1 215 ? -61.956 25.991 46.392 1.00 83.25 215 LEU A N 1
ATOM 1722 C CA . LEU A 1 215 ? -60.629 26.463 46.772 1.00 83.25 215 LEU A CA 1
ATOM 1723 C C . LEU A 1 215 ? -60.181 25.884 48.122 1.00 83.25 215 LEU A C 1
ATOM 1725 O O . LEU A 1 215 ? -59.034 25.461 48.247 1.00 83.25 215 LEU A O 1
ATOM 1729 N N . ALA A 1 216 ? -61.074 25.813 49.114 1.00 86.38 216 ALA A N 1
ATOM 1730 C CA . ALA A 1 216 ? -60.769 25.210 50.410 1.00 86.38 216 ALA A CA 1
ATOM 1731 C C . ALA A 1 216 ? -60.432 23.709 50.288 1.00 86.38 216 ALA A C 1
ATOM 1733 O O . ALA A 1 216 ? -59.406 23.277 50.819 1.00 86.38 216 ALA A O 1
ATOM 1734 N N . ASP A 1 217 ? -61.228 22.930 49.540 1.00 84.19 217 ASP A N 1
ATOM 1735 C CA . ASP A 1 217 ? -60.952 21.506 49.264 1.00 84.19 217 ASP A CA 1
ATOM 1736 C C . ASP A 1 217 ? -59.619 21.333 48.515 1.00 84.19 217 ASP A C 1
ATOM 1738 O O . ASP A 1 217 ? -58.789 20.500 48.885 1.00 84.19 217 ASP A O 1
ATOM 1742 N N . ALA A 1 218 ? -59.352 22.193 47.527 1.00 85.50 218 ALA A N 1
ATOM 1743 C CA . ALA A 1 218 ? -58.101 22.196 46.778 1.00 85.50 218 ALA A CA 1
ATOM 1744 C C . ALA A 1 218 ? -56.875 22.487 47.664 1.00 85.50 218 ALA A C 1
ATOM 1746 O O . ALA A 1 218 ? -55.856 21.801 47.552 1.00 85.50 218 ALA A O 1
ATOM 1747 N N . ILE A 1 219 ? -56.958 23.466 48.571 1.00 88.12 219 ILE A N 1
ATOM 1748 C CA . ILE A 1 219 ? -55.881 23.778 49.522 1.00 88.12 219 ILE A CA 1
ATOM 1749 C C . ILE A 1 219 ? -55.650 22.596 50.472 1.00 88.12 219 ILE A C 1
ATOM 1751 O O . ILE A 1 219 ? -54.498 22.223 50.710 1.00 88.12 219 ILE A O 1
ATOM 1755 N N . MET A 1 220 ? -56.715 21.969 50.982 1.00 89.06 220 MET A N 1
ATOM 1756 C CA . MET A 1 220 ? -56.606 20.793 51.851 1.00 89.06 220 MET A CA 1
ATOM 1757 C C . MET A 1 220 ? -55.924 19.615 51.143 1.00 89.06 220 MET A C 1
ATOM 1759 O O . MET A 1 220 ? -54.987 19.028 51.699 1.00 89.06 220 MET A O 1
ATOM 1763 N N . ASP A 1 221 ? -56.339 19.297 49.914 1.00 88.25 221 ASP A N 1
ATOM 1764 C CA . ASP A 1 221 ? -55.724 18.245 49.099 1.00 88.25 221 ASP A CA 1
ATOM 1765 C C . ASP A 1 221 ? -54.255 18.589 48.773 1.00 88.25 221 ASP A C 1
ATOM 1767 O O . ASP A 1 221 ? -53.380 17.729 48.898 1.00 88.25 221 ASP A O 1
ATOM 1771 N N . HIS A 1 222 ? -53.933 19.849 48.457 1.00 91.81 222 HIS A N 1
ATOM 1772 C CA . HIS A 1 222 ? -52.560 20.291 48.185 1.00 91.81 222 HIS A CA 1
ATOM 1773 C C . HIS A 1 222 ? -51.636 20.151 49.403 1.00 91.81 222 HIS A C 1
ATOM 1775 O O . HIS A 1 222 ? -50.560 19.558 49.304 1.00 91.81 222 HIS A O 1
ATOM 1781 N N . VAL A 1 223 ? -52.059 20.631 50.579 1.00 93.00 223 VAL A N 1
ATOM 1782 C CA . VAL A 1 223 ? -51.290 20.513 51.832 1.00 93.00 223 VAL A CA 1
ATOM 1783 C C . VAL A 1 223 ? -51.056 19.044 52.186 1.00 93.00 223 VAL A C 1
ATOM 1785 O O . VAL A 1 223 ? -49.957 18.668 52.607 1.00 93.00 223 VAL A O 1
ATOM 1788 N N . ARG A 1 224 ? -52.063 18.189 51.980 1.00 93.69 224 ARG A N 1
ATOM 1789 C CA . ARG A 1 224 ? -51.954 16.739 52.175 1.00 93.69 224 ARG A CA 1
ATOM 1790 C C . ARG A 1 224 ? -50.919 16.113 51.234 1.00 93.69 224 ARG A C 1
ATOM 1792 O O . ARG A 1 224 ? -50.090 15.328 51.695 1.00 93.69 224 ARG A O 1
ATOM 1799 N N . LEU A 1 225 ? -50.922 16.475 49.949 1.00 93.81 225 LEU A N 1
ATOM 1800 C CA . LEU A 1 225 ? -49.946 15.985 48.967 1.00 93.81 225 LEU A CA 1
ATOM 1801 C C . LEU A 1 225 ? -48.524 16.475 49.267 1.00 93.81 225 LEU A C 1
ATOM 1803 O O . LEU A 1 225 ? -47.590 15.685 49.169 1.00 93.81 225 LEU A O 1
ATOM 1807 N N . ILE A 1 226 ? -48.347 17.718 49.724 1.00 93.62 226 ILE A N 1
ATOM 1808 C CA . ILE A 1 226 ? -47.038 18.225 50.171 1.00 93.62 226 ILE A CA 1
ATOM 1809 C C . ILE A 1 226 ? -46.504 17.400 51.347 1.00 93.62 226 ILE A C 1
ATOM 1811 O O . ILE A 1 226 ? -45.329 17.036 51.361 1.00 93.62 226 ILE A O 1
ATOM 1815 N N . ARG A 1 227 ? -47.350 17.063 52.332 1.00 93.75 227 ARG A N 1
ATOM 1816 C CA . ARG A 1 227 ? -46.942 16.176 53.438 1.00 93.75 227 ARG A CA 1
ATOM 1817 C C . ARG A 1 227 ? -46.523 14.797 52.926 1.00 93.75 227 ARG A C 1
ATOM 1819 O O . ARG A 1 227 ? -45.532 14.257 53.409 1.00 93.75 227 ARG A O 1
ATOM 1826 N N . CYS A 1 228 ? -47.232 14.256 51.935 1.00 93.62 228 CYS A N 1
ATOM 1827 C CA . CYS A 1 228 ? -46.848 13.009 51.275 1.00 93.62 228 CYS A CA 1
ATOM 1828 C C . CYS A 1 228 ? -45.472 13.119 50.602 1.00 93.62 228 CYS A C 1
ATOM 1830 O O . CYS A 1 228 ? -44.615 12.277 50.862 1.00 93.62 228 CYS A O 1
ATOM 1832 N N . ILE A 1 229 ? -45.226 14.180 49.826 1.00 94.88 229 ILE A N 1
ATOM 1833 C CA . ILE A 1 229 ? -43.933 14.435 49.171 1.00 94.88 229 ILE A CA 1
ATOM 1834 C C . ILE A 1 229 ? -42.802 14.505 50.200 1.00 94.88 229 ILE A C 1
ATOM 1836 O O . ILE A 1 229 ? -41.797 13.831 50.017 1.00 94.88 229 ILE A O 1
ATOM 1840 N N . LYS A 1 230 ? -42.982 15.223 51.316 1.00 94.94 230 LYS A N 1
ATOM 1841 C CA . LYS A 1 230 ? -41.966 15.311 52.384 1.00 94.94 230 LYS A CA 1
ATOM 1842 C C . LYS A 1 230 ? -41.618 13.945 52.990 1.00 94.94 230 LYS A C 1
ATOM 1844 O O . LYS A 1 230 ? -40.459 13.672 53.301 1.00 94.94 230 LYS A O 1
ATOM 1849 N N . ILE A 1 231 ? -42.608 13.064 53.160 1.00 94.06 231 ILE A N 1
ATOM 1850 C CA . ILE A 1 231 ? -42.370 11.696 53.647 1.00 94.06 231 ILE A CA 1
ATOM 1851 C C . ILE A 1 231 ? -41.621 10.871 52.592 1.00 94.06 231 ILE A C 1
ATOM 1853 O O . ILE A 1 231 ? -40.680 10.160 52.946 1.00 94.06 231 ILE A O 1
ATOM 1857 N N . ILE A 1 232 ? -41.996 10.983 51.312 1.00 94.12 232 ILE A N 1
ATOM 1858 C CA . ILE A 1 232 ? -41.293 10.318 50.204 1.00 94.12 232 ILE A CA 1
ATOM 1859 C C . ILE A 1 232 ? -39.835 10.790 50.156 1.00 94.12 232 ILE A C 1
ATOM 1861 O O . ILE A 1 232 ? -38.929 9.968 50.208 1.00 94.12 232 ILE A O 1
ATOM 1865 N N . GLU A 1 233 ? -39.599 12.098 50.142 1.00 94.62 233 GLU A N 1
ATOM 1866 C CA . GLU A 1 233 ? -38.265 12.703 50.127 1.00 94.62 233 GLU A CA 1
ATOM 1867 C C . GLU A 1 233 ? -37.417 12.205 51.306 1.00 94.62 233 GLU A C 1
ATOM 1869 O O . GLU A 1 233 ? -36.390 11.562 51.110 1.00 94.62 233 GLU A O 1
ATOM 1874 N N . SER A 1 234 ? -37.899 12.357 52.543 1.00 93.25 234 SER A N 1
ATOM 1875 C CA . SER A 1 234 ? -37.162 11.904 53.736 1.00 93.25 234 SER A CA 1
ATOM 1876 C C . SER A 1 234 ? -36.911 10.389 53.806 1.00 93.25 234 SER A C 1
ATOM 1878 O O . SER A 1 234 ? -36.072 9.944 54.592 1.00 93.25 234 SER A O 1
ATOM 1880 N N . THR A 1 235 ? -37.637 9.588 53.021 1.00 93.44 235 THR A N 1
ATOM 1881 C CA . THR A 1 235 ? -37.434 8.138 52.924 1.00 93.44 235 THR A CA 1
ATOM 1882 C C . THR A 1 235 ? -36.434 7.791 51.824 1.00 93.44 235 THR A C 1
ATOM 1884 O O . THR A 1 235 ? -35.518 7.009 52.060 1.00 93.44 235 THR A O 1
ATOM 1887 N N . PHE A 1 236 ? -36.580 8.373 50.632 1.00 94.62 236 PHE A N 1
ATOM 1888 C CA . PHE A 1 236 ? -35.841 7.954 49.441 1.00 94.62 236 PHE A CA 1
ATOM 1889 C C . PHE A 1 236 ? -34.560 8.751 49.174 1.00 94.62 236 PHE A C 1
ATOM 1891 O O . PHE A 1 236 ? -33.709 8.249 48.445 1.00 94.62 236 PHE A O 1
ATOM 1898 N N . THR A 1 237 ? -34.348 9.917 49.796 1.00 92.94 237 THR A N 1
ATOM 1899 C CA . THR A 1 237 ? -33.136 10.730 49.576 1.00 92.94 237 THR A CA 1
ATOM 1900 C C . THR A 1 237 ? -31.846 9.967 49.880 1.00 92.94 237 THR A C 1
ATOM 1902 O O . THR A 1 237 ? -30.936 9.961 49.054 1.00 92.94 237 THR A O 1
ATOM 1905 N N . LEU A 1 238 ? -31.766 9.263 51.017 1.00 89.94 238 LEU A N 1
ATOM 1906 C CA . LEU A 1 238 ? -30.571 8.481 51.362 1.00 89.94 238 LEU A CA 1
ATOM 1907 C C . LEU A 1 238 ? -30.341 7.323 50.375 1.00 89.94 238 LEU A C 1
ATOM 1909 O O . LEU A 1 238 ? -29.209 7.078 49.966 1.00 89.94 238 LEU A O 1
ATOM 1913 N N . MET A 1 239 ? -31.417 6.645 49.958 1.00 91.94 239 MET A N 1
ATOM 1914 C CA . MET A 1 239 ? -31.335 5.548 48.987 1.00 91.94 239 MET A CA 1
ATOM 1915 C C . MET A 1 239 ? -30.870 6.045 47.612 1.00 91.94 239 MET A C 1
ATOM 1917 O O . MET A 1 239 ? -30.027 5.406 46.988 1.00 91.94 239 MET A O 1
ATOM 1921 N N . LEU A 1 240 ? -31.370 7.198 47.156 1.00 91.12 240 LEU A N 1
ATOM 1922 C CA . LEU A 1 240 ? -30.959 7.826 45.898 1.00 91.12 240 LEU A CA 1
ATOM 1923 C C . LEU A 1 240 ? -29.506 8.313 45.941 1.00 91.12 240 LEU A C 1
ATOM 1925 O O . LEU A 1 240 ? -28.792 8.156 44.954 1.00 91.12 240 LEU A O 1
ATOM 1929 N N . LEU A 1 241 ? -29.042 8.846 47.075 1.00 90.50 241 LEU A N 1
ATOM 1930 C CA . LEU A 1 241 ? -27.636 9.218 47.251 1.00 90.50 241 LEU A CA 1
ATOM 1931 C C . LEU A 1 241 ? -26.721 7.989 47.158 1.00 90.50 241 LEU A C 1
ATOM 1933 O O . LEU A 1 241 ? -25.736 8.010 46.424 1.00 90.50 241 LEU A O 1
ATOM 1937 N N . GLY A 1 242 ? -27.075 6.900 47.849 1.00 87.25 242 GLY A N 1
ATOM 1938 C CA . GLY A 1 242 ? -26.348 5.633 47.753 1.00 87.25 242 GLY A CA 1
ATOM 1939 C C . GLY A 1 242 ? -26.311 5.083 46.324 1.00 87.25 242 GLY A C 1
ATOM 1940 O O . GLY A 1 242 ? -25.268 4.631 45.860 1.00 87.25 242 GLY A O 1
ATOM 1941 N N . LEU A 1 243 ? -27.431 5.184 45.605 1.00 88.62 243 LEU A N 1
ATOM 1942 C CA . LEU A 1 243 ? -27.554 4.790 44.202 1.00 88.62 243 LEU A CA 1
ATOM 1943 C C . LEU A 1 243 ? -26.654 5.623 43.275 1.00 88.62 243 LEU A C 1
ATOM 1945 O O . LEU A 1 243 ? -26.007 5.073 42.386 1.00 88.62 243 LEU A O 1
ATOM 1949 N N . PHE A 1 244 ? -26.605 6.940 43.485 1.00 88.88 244 PHE A N 1
ATOM 1950 C CA . PHE A 1 244 ? -25.773 7.852 42.703 1.00 88.88 244 PHE A CA 1
ATOM 1951 C C . PHE A 1 244 ? -24.282 7.553 42.884 1.00 88.88 244 PHE A C 1
ATOM 1953 O O . PHE A 1 244 ? -23.556 7.456 41.897 1.00 88.88 244 PHE A O 1
ATOM 1960 N N . LEU A 1 245 ? -23.839 7.340 44.129 1.00 88.19 245 LEU A N 1
ATOM 1961 C CA . LEU A 1 245 ? -22.457 6.949 44.424 1.00 88.19 245 LEU A CA 1
ATOM 1962 C C . LEU A 1 245 ? -22.108 5.612 43.762 1.00 88.19 245 LEU A C 1
ATOM 1964 O O . LEU A 1 245 ? -21.085 5.511 43.091 1.00 88.19 245 LEU A O 1
ATOM 1968 N N . TYR A 1 246 ? -22.999 4.625 43.877 1.00 87.50 246 TYR A N 1
ATOM 1969 C CA . TYR A 1 246 ? -22.859 3.322 43.230 1.00 87.50 246 TYR A CA 1
ATOM 1970 C C . TYR A 1 246 ? -22.659 3.432 41.707 1.00 87.50 246 TYR A C 1
ATOM 1972 O O . TYR A 1 246 ? -21.660 2.933 41.181 1.00 87.50 246 TYR A O 1
ATOM 1980 N N . PHE A 1 247 ? -23.581 4.086 40.993 1.00 88.06 247 PHE A N 1
ATOM 1981 C CA . PHE A 1 247 ? -23.482 4.216 39.537 1.00 88.06 247 PHE A CA 1
ATOM 1982 C C . PHE A 1 247 ? -22.276 5.059 39.115 1.00 88.06 247 PHE A C 1
ATOM 1984 O O . PHE A 1 247 ? -21.643 4.743 38.109 1.00 88.06 247 PHE A O 1
ATOM 1991 N N . GLY A 1 248 ? -21.923 6.089 39.890 1.00 87.81 248 GLY A N 1
ATOM 1992 C CA . GLY A 1 248 ? -20.733 6.905 39.651 1.00 87.81 248 GLY A CA 1
ATOM 1993 C C . GLY A 1 248 ? -19.440 6.092 39.730 1.00 87.81 248 GLY A C 1
ATOM 1994 O O . GLY A 1 248 ? -18.597 6.202 38.838 1.00 87.81 248 GLY A O 1
ATOM 1995 N N . THR A 1 249 ? -19.303 5.219 40.736 1.00 87.62 249 THR A N 1
ATOM 1996 C CA . THR A 1 249 ? -18.143 4.323 40.854 1.00 87.62 249 THR A CA 1
ATOM 1997 C C . THR A 1 249 ? -18.038 3.393 39.646 1.00 87.62 249 THR A C 1
ATOM 1999 O O . THR A 1 249 ? -16.986 3.364 39.007 1.00 87.62 249 THR A O 1
ATOM 2002 N N . LEU A 1 250 ? -19.117 2.697 39.263 1.00 85.94 250 LEU A N 1
ATOM 2003 C CA . LEU A 1 250 ? -19.084 1.808 38.092 1.00 85.94 250 LEU A CA 1
ATOM 2004 C C . LEU A 1 250 ? -18.785 2.556 36.789 1.00 85.94 250 LEU A C 1
ATOM 2006 O O . LEU A 1 250 ? -17.971 2.092 35.994 1.00 85.94 250 LEU A O 1
ATOM 2010 N N . PHE A 1 251 ? -19.400 3.722 36.574 1.00 88.38 251 PHE A N 1
ATOM 2011 C CA . PHE A 1 251 ? -19.169 4.521 35.371 1.00 88.38 251 PHE A CA 1
ATOM 2012 C C . PHE A 1 251 ? -17.700 4.938 35.241 1.00 88.38 251 PHE A C 1
ATOM 2014 O O . PHE A 1 251 ? -17.131 4.853 34.155 1.00 88.38 251 PHE A O 1
ATOM 2021 N N . SER A 1 252 ? -17.067 5.333 36.349 1.00 86.88 252 SER A N 1
ATOM 2022 C CA . SER A 1 252 ? -15.653 5.716 36.354 1.00 86.88 252 SER A CA 1
ATOM 2023 C C . SER A 1 252 ? -14.721 4.551 35.987 1.00 86.88 252 SER A C 1
ATOM 2025 O O . SER A 1 252 ? -13.823 4.724 35.162 1.00 86.88 252 SER A O 1
ATOM 2027 N N . LEU A 1 253 ? -14.981 3.351 36.519 1.00 84.94 253 LEU A N 1
ATOM 2028 C CA . LEU A 1 253 ? -14.190 2.147 36.248 1.00 84.94 253 LEU A CA 1
ATOM 2029 C C . LEU A 1 253 ? -14.356 1.658 34.801 1.00 84.94 253 LEU A C 1
ATOM 2031 O O . LEU A 1 253 ? -13.358 1.461 34.105 1.00 84.94 253 LEU A O 1
ATOM 2035 N N . TYR A 1 254 ? -15.594 1.536 34.303 1.00 82.94 254 TYR A N 1
ATOM 2036 C CA . TYR A 1 254 ? -15.833 1.166 32.901 1.00 82.94 254 TYR A CA 1
ATOM 2037 C C . TYR A 1 254 ? -15.301 2.217 31.923 1.00 82.94 254 TYR A C 1
ATOM 2039 O O . TYR A 1 254 ? -14.780 1.861 30.867 1.00 82.94 254 TYR A O 1
ATOM 2047 N N . GLY A 1 255 ? -15.392 3.504 32.274 1.00 82.25 255 GLY A N 1
ATOM 2048 C CA . GLY A 1 255 ? -14.833 4.596 31.480 1.00 82.25 255 GLY A CA 1
ATOM 2049 C C . GLY A 1 255 ? -13.315 4.484 31.334 1.00 82.25 255 GLY A C 1
ATOM 2050 O O . GLY A 1 255 ? -12.800 4.558 30.218 1.00 82.25 255 GLY A O 1
ATOM 2051 N N . PHE A 1 256 ? -12.600 4.228 32.432 1.00 81.19 256 PHE A N 1
ATOM 2052 C CA . PHE A 1 256 ? -11.154 3.995 32.401 1.00 81.19 256 PHE A CA 1
ATOM 2053 C C . PHE A 1 256 ? -10.780 2.771 31.550 1.00 81.19 256 PHE A C 1
ATOM 2055 O O . PHE A 1 256 ? -9.865 2.846 30.724 1.00 81.19 256 PHE A O 1
ATOM 2062 N N . LEU A 1 257 ? -11.505 1.657 31.704 1.00 79.56 257 LEU A N 1
ATOM 2063 C CA . LEU A 1 257 ? -11.268 0.437 30.928 1.00 79.56 257 LEU A CA 1
ATOM 2064 C C . LEU A 1 257 ? -11.456 0.685 29.422 1.00 79.56 257 LEU A C 1
ATOM 2066 O O . LEU A 1 257 ? -10.608 0.302 28.617 1.00 79.56 257 LEU A O 1
ATOM 2070 N N . LEU A 1 258 ? -12.525 1.392 29.042 1.00 78.00 258 LEU A N 1
ATOM 2071 C CA . LEU A 1 258 ? -12.829 1.727 27.652 1.00 78.00 258 LEU A CA 1
ATOM 2072 C C . LEU A 1 258 ? -11.757 2.632 27.029 1.00 78.00 258 LEU A C 1
ATOM 2074 O O . LEU A 1 258 ? -11.299 2.363 25.920 1.00 78.00 258 LEU A O 1
ATOM 2078 N N . VAL A 1 259 ? -11.303 3.660 27.751 1.00 73.81 259 VAL A N 1
ATOM 2079 C CA . VAL A 1 259 ? -10.210 4.538 27.297 1.00 73.81 259 VAL A CA 1
ATOM 2080 C C . VAL A 1 259 ? -8.911 3.753 27.107 1.00 73.81 259 VAL A C 1
ATOM 2082 O O . VAL A 1 259 ? -8.221 3.946 26.106 1.00 73.81 259 VAL A O 1
ATOM 2085 N N . THR A 1 260 ? -8.600 2.831 28.019 1.00 74.62 260 THR A N 1
ATOM 2086 C CA . THR A 1 260 ? -7.387 2.002 27.954 1.00 74.62 260 THR A CA 1
ATOM 2087 C C . THR A 1 260 ? -7.400 1.086 26.728 1.00 74.62 260 THR A C 1
ATOM 2089 O O . THR A 1 260 ? -6.429 1.049 25.971 1.00 74.62 260 THR A O 1
ATOM 2092 N N . VAL A 1 261 ? -8.529 0.418 26.464 1.00 72.00 261 VAL A N 1
ATOM 2093 C CA . VAL A 1 261 ? -8.717 -0.428 25.273 1.00 72.00 261 VAL A CA 1
ATOM 2094 C C . VAL A 1 261 ? -8.607 0.393 23.986 1.00 72.00 261 VAL A C 1
ATOM 2096 O O . VAL A 1 261 ? -7.910 -0.011 23.055 1.00 72.00 261 VAL A O 1
ATOM 2099 N N . ILE A 1 262 ? -9.231 1.574 23.935 1.00 69.50 262 ILE A N 1
ATOM 2100 C CA . ILE A 1 262 ? -9.145 2.480 22.780 1.00 69.50 262 ILE A CA 1
ATOM 2101 C C . ILE A 1 262 ? -7.692 2.897 22.526 1.00 69.50 262 ILE A C 1
ATOM 2103 O O . ILE A 1 262 ? -7.222 2.818 21.391 1.00 69.50 262 ILE A O 1
ATOM 2107 N N . PHE A 1 263 ? -6.952 3.288 23.564 1.00 68.94 263 PHE A N 1
ATOM 2108 C CA . PHE A 1 263 ? -5.555 3.697 23.428 1.00 68.94 263 PHE A CA 1
ATOM 2109 C C . PHE A 1 263 ? -4.663 2.552 22.920 1.00 68.94 263 PHE A C 1
ATOM 2111 O O . PHE A 1 263 ? -3.805 2.759 22.059 1.00 68.94 263 PHE A O 1
ATOM 2118 N N . GLN A 1 264 ? -4.908 1.325 23.382 1.00 65.94 264 GLN A N 1
ATOM 2119 C CA . GLN A 1 264 ? -4.175 0.134 22.955 1.00 65.94 264 GLN A CA 1
ATOM 2120 C C . GLN A 1 264 ? -4.457 -0.239 21.487 1.00 65.94 264 GLN A C 1
ATOM 2122 O O . GLN A 1 264 ? -3.529 -0.580 20.748 1.00 65.94 264 GLN A O 1
ATOM 2127 N N . ILE A 1 265 ? -5.703 -0.082 21.028 1.00 60.22 265 ILE A N 1
ATOM 2128 C CA . ILE A 1 265 ? -6.090 -0.255 19.617 1.00 60.22 265 ILE A CA 1
ATOM 2129 C C . ILE A 1 265 ? -5.426 0.812 18.730 1.00 60.22 265 ILE A C 1
ATOM 2131 O O . ILE A 1 265 ? -4.852 0.487 17.689 1.00 60.22 265 ILE A O 1
ATOM 2135 N N . LEU A 1 266 ? -5.445 2.082 19.149 1.00 55.75 266 LEU A N 1
ATOM 2136 C CA . LEU A 1 266 ? -4.814 3.186 18.413 1.00 55.75 266 LEU A CA 1
ATOM 2137 C C . LEU A 1 266 ? -3.287 3.038 18.312 1.00 55.75 266 LEU A C 1
ATOM 2139 O O . LEU A 1 266 ? -2.711 3.357 17.269 1.00 55.75 266 LEU A O 1
ATOM 2143 N N . SER A 1 267 ? -2.635 2.514 19.353 1.00 61.03 267 SER A N 1
ATOM 2144 C CA . SER A 1 267 ? -1.194 2.230 19.347 1.00 61.03 267 SER A CA 1
ATOM 2145 C C . SER A 1 267 ? -0.812 1.168 18.302 1.00 61.03 267 SER A C 1
ATOM 2147 O O . SER A 1 267 ? 0.148 1.359 17.553 1.00 61.03 267 SER A O 1
ATOM 2149 N N . CYS A 1 268 ? -1.615 0.104 18.150 1.00 56.00 268 CYS A N 1
ATOM 2150 C CA . CYS A 1 268 ? -1.386 -0.929 17.128 1.00 56.00 268 CYS A CA 1
ATOM 2151 C C . CYS A 1 268 ? -1.527 -0.402 15.688 1.00 56.00 268 CYS A C 1
ATOM 2153 O O . CYS A 1 268 ? -0.785 -0.816 14.800 1.00 56.00 268 CYS A O 1
ATOM 2155 N N . ILE A 1 269 ? -2.444 0.537 15.440 1.00 58.19 269 ILE A N 1
ATOM 2156 C CA . ILE A 1 269 ? -2.737 1.046 14.088 1.00 58.19 269 ILE A CA 1
ATOM 2157 C C . ILE A 1 269 ? -1.670 2.046 13.598 1.00 58.19 269 ILE A C 1
ATOM 2159 O O . ILE A 1 269 ? -1.350 2.092 12.407 1.00 58.19 269 ILE A O 1
ATOM 2163 N N . ARG A 1 270 ? -1.069 2.827 14.505 1.00 54.94 270 ARG A N 1
ATOM 2164 C CA . ARG A 1 270 ? -0.108 3.890 14.159 1.00 54.94 270 ARG A CA 1
ATOM 2165 C C . ARG A 1 270 ? 1.196 3.354 13.561 1.00 54.94 270 ARG A C 1
ATOM 2167 O O . ARG A 1 270 ? 1.721 3.954 12.628 1.00 54.94 270 ARG A O 1
ATOM 2174 N N . ILE A 1 271 ? 1.697 2.222 14.053 1.00 59.31 271 ILE A N 1
ATOM 2175 C CA . ILE A 1 271 ? 2.940 1.612 13.561 1.00 59.31 271 ILE A CA 1
ATOM 2176 C C . ILE A 1 271 ? 2.732 1.067 12.142 1.00 59.31 271 ILE A C 1
ATOM 2178 O O . ILE A 1 271 ? 3.472 1.435 11.232 1.00 59.31 271 ILE A O 1
ATOM 2182 N N . SER A 1 272 ? 1.672 0.286 11.909 1.00 61.28 272 SER A N 1
ATOM 2183 C CA . SER A 1 272 ? 1.374 -0.270 10.582 1.00 61.28 272 SER A CA 1
ATOM 2184 C C . SER A 1 272 ? 1.140 0.804 9.515 1.00 61.28 272 SER A C 1
ATOM 2186 O O . SER A 1 272 ? 1.607 0.637 8.392 1.00 61.28 272 SER A O 1
ATOM 2188 N N . LEU A 1 273 ? 0.488 1.926 9.846 1.00 64.19 273 LEU A N 1
ATOM 2189 C CA . LEU A 1 273 ? 0.301 3.046 8.911 1.00 64.19 273 LEU A CA 1
ATOM 2190 C C . LEU A 1 273 ? 1.607 3.777 8.582 1.00 64.19 273 LEU A C 1
ATOM 2192 O O . LEU A 1 273 ? 1.825 4.115 7.421 1.00 64.19 273 LEU A O 1
ATOM 2196 N N . ILE A 1 274 ? 2.489 3.993 9.564 1.00 67.38 274 ILE A N 1
ATOM 2197 C CA . ILE A 1 274 ? 3.807 4.606 9.328 1.00 67.38 274 ILE A CA 1
ATOM 2198 C C . ILE A 1 274 ? 4.668 3.695 8.444 1.00 67.38 274 ILE A C 1
ATOM 2200 O O . ILE A 1 274 ? 5.280 4.178 7.492 1.00 67.38 274 ILE A O 1
ATOM 2204 N N . PHE A 1 275 ? 4.675 2.383 8.705 1.00 69.19 275 PHE A N 1
ATOM 2205 C CA . PHE A 1 275 ? 5.384 1.411 7.867 1.00 69.19 275 PHE A CA 1
ATOM 2206 C C . PHE A 1 275 ? 4.821 1.360 6.443 1.00 69.19 275 PHE A C 1
ATOM 2208 O O . PHE A 1 275 ? 5.589 1.411 5.484 1.00 69.19 275 PHE A O 1
ATOM 2215 N N . LEU A 1 276 ? 3.494 1.324 6.286 1.00 72.38 276 LEU A N 1
ATOM 2216 C CA . LEU A 1 276 ? 2.854 1.314 4.970 1.00 72.38 276 LEU A CA 1
ATOM 2217 C C . LEU A 1 276 ? 3.158 2.601 4.186 1.00 72.38 276 LEU A C 1
ATOM 2219 O O . LEU A 1 276 ? 3.450 2.539 2.994 1.00 72.38 276 LEU A O 1
ATOM 2223 N N . TYR A 1 277 ? 3.131 3.757 4.856 1.00 78.69 277 TYR A N 1
ATOM 2224 C CA . TYR A 1 277 ? 3.462 5.046 4.250 1.00 78.69 277 TYR A CA 1
ATOM 2225 C C . TYR A 1 277 ? 4.931 5.118 3.819 1.00 78.69 277 TYR A C 1
ATOM 2227 O O . TYR A 1 277 ? 5.221 5.544 2.702 1.00 78.69 277 TYR A O 1
ATOM 2235 N N . LYS A 1 278 ? 5.856 4.653 4.669 1.00 81.81 278 LYS A N 1
ATOM 2236 C CA . LYS A 1 278 ? 7.291 4.584 4.357 1.00 81.81 278 LYS A CA 1
ATOM 2237 C C . LYS A 1 278 ? 7.545 3.681 3.145 1.00 81.81 278 LYS A C 1
ATOM 2239 O O . LYS A 1 278 ? 8.158 4.131 2.184 1.00 81.81 278 LYS A O 1
ATOM 2244 N N . ASN A 1 279 ? 6.977 2.472 3.138 1.00 84.94 279 ASN A N 1
ATOM 2245 C CA . ASN A 1 279 ? 7.102 1.528 2.022 1.00 84.94 279 ASN A CA 1
ATOM 2246 C C . ASN A 1 279 ? 6.536 2.093 0.712 1.00 84.94 279 ASN A C 1
ATOM 2248 O O . ASN A 1 279 ? 7.129 1.902 -0.348 1.00 84.94 279 ASN A O 1
ATOM 2252 N N . LEU A 1 280 ? 5.411 2.813 0.778 1.00 85.31 280 LEU A N 1
ATOM 2253 C CA . LEU A 1 280 ? 4.825 3.462 -0.392 1.00 85.31 280 LEU A CA 1
ATOM 2254 C C . LEU A 1 280 ? 5.740 4.559 -0.949 1.00 85.31 280 LEU A C 1
ATOM 2256 O O . LEU A 1 280 ? 5.907 4.649 -2.165 1.00 85.31 280 LEU A O 1
ATOM 2260 N N . LEU A 1 281 ? 6.334 5.380 -0.079 1.00 87.12 281 LEU A N 1
ATOM 2261 C CA . LEU A 1 281 ? 7.260 6.433 -0.489 1.00 87.12 281 LEU A CA 1
ATOM 2262 C C . LEU A 1 281 ? 8.503 5.843 -1.165 1.00 87.12 281 LEU A C 1
ATOM 2264 O O . LEU A 1 281 ? 8.895 6.314 -2.231 1.00 87.12 281 LEU A O 1
ATOM 2268 N N . ASP A 1 282 ? 9.072 4.780 -0.592 1.00 89.69 282 ASP A N 1
ATOM 2269 C CA . ASP A 1 282 ? 10.234 4.097 -1.166 1.00 89.69 282 ASP A CA 1
ATOM 2270 C C . ASP A 1 282 ? 9.912 3.441 -2.508 1.00 89.69 282 ASP A C 1
ATOM 2272 O O . ASP A 1 282 ? 10.710 3.531 -3.435 1.00 89.69 282 ASP A O 1
ATOM 2276 N N . PHE A 1 283 ? 8.741 2.809 -2.636 1.00 90.94 283 PHE A N 1
ATOM 2277 C CA . PHE A 1 283 ? 8.280 2.222 -3.894 1.00 90.94 283 PHE A CA 1
ATOM 2278 C C . PHE A 1 283 ? 8.158 3.277 -4.992 1.00 90.94 283 PHE A C 1
ATOM 2280 O O . PHE A 1 283 ? 8.689 3.097 -6.090 1.00 90.94 2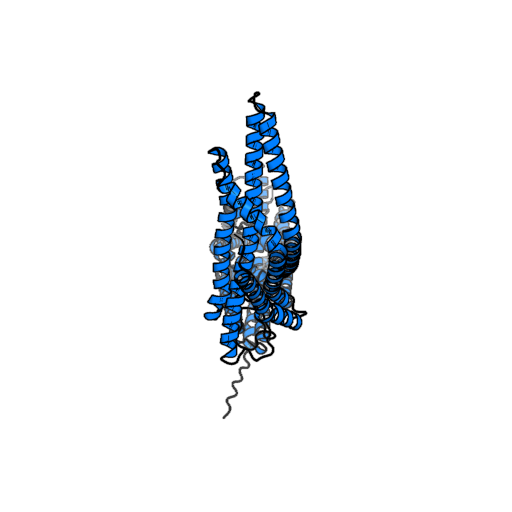83 PHE A O 1
ATOM 2287 N N . VAL A 1 284 ? 7.470 4.385 -4.693 1.00 89.31 284 VAL A N 1
ATOM 2288 C CA . VAL A 1 284 ? 7.306 5.497 -5.635 1.00 89.31 284 VAL A CA 1
ATOM 2289 C C . VAL A 1 284 ? 8.675 6.025 -6.038 1.00 89.31 284 VAL A C 1
ATOM 2291 O O . VAL A 1 284 ? 8.938 6.135 -7.231 1.00 89.31 284 VAL A O 1
ATOM 2294 N N . TRP A 1 285 ? 9.562 6.258 -5.070 1.00 93.88 285 TRP A N 1
ATOM 2295 C CA . TRP A 1 285 ? 10.928 6.698 -5.326 1.00 93.88 285 TRP A CA 1
ATOM 2296 C C . TRP A 1 285 ? 11.725 5.682 -6.160 1.00 93.88 285 TRP A C 1
ATOM 2298 O O . TRP A 1 285 ? 12.426 6.071 -7.087 1.00 93.88 285 TRP A O 1
ATOM 2308 N N . ALA A 1 286 ? 11.610 4.379 -5.915 1.00 91.44 286 ALA A N 1
ATOM 2309 C CA . ALA A 1 286 ? 12.382 3.371 -6.638 1.00 91.44 286 ALA A CA 1
ATOM 2310 C C . ALA A 1 286 ? 12.026 3.315 -8.135 1.00 91.44 286 ALA A C 1
ATOM 2312 O O . ALA A 1 286 ? 12.915 3.174 -8.972 1.00 91.44 286 ALA A O 1
ATOM 2313 N N . ILE A 1 287 ? 10.743 3.463 -8.484 1.00 92.12 287 ILE A N 1
ATOM 2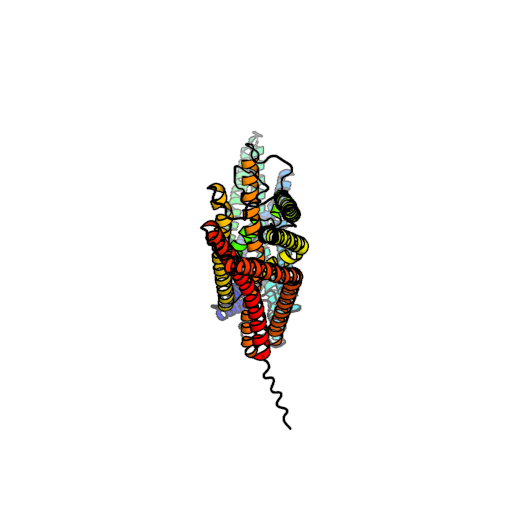314 C CA . ILE A 1 287 ? 10.251 3.289 -9.864 1.00 92.12 287 ILE A CA 1
ATOM 2315 C C . ILE A 1 287 ? 10.041 4.603 -10.629 1.00 92.12 287 ILE A C 1
ATOM 2317 O O . ILE A 1 287 ? 9.733 4.562 -11.818 1.00 92.12 287 ILE A O 1
ATOM 2321 N N . GLU A 1 288 ? 10.152 5.761 -9.974 1.00 92.50 288 GLU A N 1
ATOM 2322 C CA . GLU A 1 288 ? 9.743 7.069 -10.506 1.00 92.50 288 GLU A CA 1
ATOM 2323 C C . GLU A 1 288 ? 10.318 7.386 -11.894 1.00 92.50 288 GLU A C 1
ATOM 2325 O O . GLU A 1 288 ? 9.572 7.736 -12.806 1.00 92.50 288 GLU A O 1
ATOM 2330 N N . LEU A 1 289 ? 11.631 7.215 -12.084 1.00 90.50 289 LEU A N 1
ATOM 2331 C CA . LEU A 1 289 ? 12.292 7.501 -13.365 1.00 90.50 289 LEU A CA 1
ATOM 2332 C C . LEU A 1 289 ? 11.767 6.602 -14.491 1.00 90.50 289 LEU A C 1
ATOM 2334 O O . LEU A 1 289 ? 11.560 7.052 -15.617 1.00 90.50 289 LEU A O 1
ATOM 2338 N N . GLN A 1 290 ? 11.513 5.333 -14.175 1.00 92.75 290 GLN A N 1
ATOM 2339 C CA . GLN A 1 290 ? 10.969 4.375 -15.131 1.00 92.75 290 GLN A CA 1
ATOM 2340 C C . GLN A 1 290 ? 9.509 4.681 -15.456 1.00 92.75 290 GLN A C 1
ATOM 2342 O O . GLN A 1 290 ? 9.075 4.594 -16.606 1.00 92.75 290 GLN A O 1
ATOM 2347 N N . ARG A 1 291 ? 8.753 5.076 -14.431 1.00 91.56 291 ARG A N 1
ATOM 2348 C CA . ARG A 1 291 ? 7.366 5.495 -14.550 1.00 91.56 291 ARG A CA 1
ATOM 2349 C C . ARG A 1 291 ? 7.232 6.699 -15.476 1.00 91.56 291 ARG A C 1
ATOM 2351 O O . ARG A 1 291 ? 6.397 6.649 -16.372 1.00 91.56 291 ARG A O 1
ATOM 2358 N N . LEU A 1 292 ? 8.073 7.723 -15.319 1.00 90.69 292 LEU A N 1
ATOM 2359 C CA . LEU A 1 292 ? 8.089 8.893 -16.205 1.00 90.69 292 LEU A CA 1
ATOM 2360 C C . LEU A 1 292 ? 8.311 8.489 -17.670 1.00 90.69 292 LEU A C 1
ATOM 2362 O O . LEU A 1 292 ? 7.537 8.895 -18.538 1.00 90.69 292 LEU A O 1
ATOM 2366 N N . GLY A 1 293 ? 9.302 7.629 -17.937 1.00 90.12 293 GLY A N 1
ATOM 2367 C CA . GLY A 1 293 ? 9.554 7.078 -19.273 1.00 90.12 293 GLY A CA 1
ATOM 2368 C C . GLY A 1 293 ? 8.312 6.406 -19.860 1.00 90.12 293 GLY A C 1
ATOM 2369 O O . GLY A 1 293 ? 7.825 6.801 -20.918 1.00 90.12 293 GLY A O 1
ATOM 2370 N N . PHE A 1 294 ? 7.727 5.455 -19.126 1.00 91.94 294 PHE A N 1
ATOM 2371 C CA . PHE A 1 294 ? 6.533 4.712 -19.542 1.00 91.94 294 PHE A CA 1
ATOM 2372 C C . PHE A 1 294 ? 5.266 5.569 -19.683 1.00 91.94 294 PHE A C 1
ATOM 2374 O O . PHE A 1 294 ? 4.435 5.275 -20.547 1.00 91.94 294 PHE A O 1
ATOM 2381 N N . GLU A 1 295 ? 5.091 6.619 -18.880 1.00 89.38 295 GLU A N 1
ATOM 2382 C CA . GLU A 1 295 ? 3.970 7.560 -18.998 1.00 89.38 295 GLU A CA 1
ATOM 2383 C C . GLU A 1 295 ? 4.059 8.398 -20.284 1.00 89.38 295 GLU A C 1
ATOM 2385 O O . GLU A 1 295 ? 3.033 8.623 -20.942 1.00 89.38 295 GLU A O 1
ATOM 2390 N N . MET A 1 296 ? 5.271 8.807 -20.683 1.00 87.19 296 MET A N 1
ATOM 2391 C CA . MET A 1 296 ? 5.508 9.533 -21.938 1.00 87.19 296 MET A CA 1
ATOM 2392 C C . MET A 1 296 ? 5.175 8.674 -23.162 1.00 87.19 296 MET A C 1
ATOM 2394 O O . MET A 1 296 ? 4.513 9.150 -24.082 1.00 87.19 296 MET A O 1
ATOM 2398 N N . ILE A 1 297 ? 5.550 7.392 -23.147 1.00 90.19 297 ILE A N 1
ATOM 2399 C CA . ILE A 1 297 ? 5.346 6.474 -24.285 1.00 90.19 297 ILE A CA 1
ATOM 2400 C C . ILE A 1 297 ? 4.013 5.703 -24.235 1.00 90.19 297 ILE A C 1
ATOM 2402 O O . ILE A 1 297 ? 3.749 4.828 -25.064 1.00 90.19 297 ILE A O 1
ATOM 2406 N N . GLY A 1 298 ? 3.153 6.008 -23.256 1.00 86.19 298 GLY A N 1
ATOM 2407 C CA . GLY A 1 298 ? 1.820 5.411 -23.114 1.00 86.19 298 GLY A CA 1
ATOM 2408 C C . GLY A 1 298 ? 1.811 3.941 -22.671 1.00 86.19 298 GLY A C 1
ATOM 2409 O O . GLY A 1 298 ? 0.808 3.246 -22.864 1.00 86.19 298 GLY A O 1
ATOM 2410 N N . LEU A 1 299 ? 2.911 3.454 -22.089 1.00 85.81 299 LEU A N 1
ATOM 2411 C CA . LEU A 1 299 ? 3.045 2.106 -21.527 1.00 85.81 299 LEU A CA 1
ATOM 2412 C C . LEU A 1 299 ? 2.626 2.015 -20.058 1.00 85.81 299 LEU A C 1
ATOM 2414 O O . LEU A 1 299 ? 2.327 0.918 -19.589 1.00 85.81 299 LEU A O 1
ATOM 2418 N N . TRP A 1 300 ? 2.567 3.133 -19.331 1.00 85.06 300 TRP A N 1
ATOM 2419 C CA . TRP A 1 300 ? 2.126 3.117 -17.939 1.00 85.06 300 TRP A CA 1
ATOM 2420 C C . TRP A 1 300 ? 0.609 2.910 -17.842 1.00 85.06 300 TRP A C 1
ATOM 2422 O O . TRP A 1 300 ? -0.192 3.706 -18.339 1.00 85.06 300 TRP A O 1
ATOM 2432 N N . SER A 1 301 ? 0.208 1.814 -17.202 1.00 62.84 301 SER A N 1
ATOM 2433 C CA . SER A 1 301 ? -1.192 1.480 -16.947 1.00 62.84 301 SER A CA 1
ATOM 2434 C C . SER A 1 301 ? -1.676 2.261 -15.726 1.00 62.84 301 SER A C 1
ATOM 2436 O O . SER A 1 301 ? -1.249 2.007 -14.599 1.00 62.84 301 SER A O 1
ATOM 2438 N N . ASN A 1 302 ? -2.556 3.239 -15.942 1.00 57.91 302 ASN A N 1
ATOM 2439 C CA . ASN A 1 302 ? -3.138 3.971 -14.829 1.00 57.91 302 ASN A CA 1
ATOM 2440 C C . ASN A 1 302 ? -4.183 3.122 -14.093 1.00 57.91 302 ASN A C 1
ATOM 2442 O O . ASN A 1 302 ? -5.031 2.462 -14.697 1.00 57.91 302 ASN A O 1
ATOM 2446 N N . THR A 1 303 ? -4.141 3.237 -12.767 1.00 54.16 303 THR A N 1
ATOM 2447 C CA . THR A 1 303 ? -5.152 2.778 -11.812 1.00 54.16 303 THR A CA 1
ATOM 2448 C C . THR A 1 303 ? -6.571 3.175 -12.232 1.00 54.16 303 THR A C 1
ATOM 2450 O O . THR A 1 303 ? -6.782 4.104 -13.015 1.00 54.16 303 THR A O 1
ATOM 2453 N N . GLU A 1 304 ? -7.566 2.466 -11.692 1.00 47.03 304 GLU A N 1
ATOM 2454 C CA . GLU A 1 304 ? -8.981 2.486 -12.102 1.00 47.03 304 GLU A CA 1
ATOM 2455 C C . GLU A 1 304 ? -9.609 3.871 -12.362 1.00 47.03 304 GLU A C 1
ATOM 2457 O O . GLU A 1 304 ? -10.532 3.975 -13.169 1.00 47.03 304 GLU A O 1
ATOM 2462 N N . LYS A 1 305 ? -9.073 4.951 -11.778 1.00 46.28 305 LYS A N 1
ATOM 2463 C CA . LYS A 1 305 ? -9.494 6.340 -12.031 1.00 46.28 305 LYS A CA 1
ATOM 2464 C C . LYS A 1 305 ? -9.318 6.816 -13.482 1.00 46.28 305 LYS A C 1
ATOM 2466 O O . LYS A 1 305 ? -10.092 7.656 -13.926 1.00 46.28 305 LYS A O 1
ATOM 2471 N N . PHE A 1 306 ? -8.363 6.280 -14.246 1.00 46.31 306 PHE A N 1
ATOM 2472 C CA . PHE A 1 306 ? -8.103 6.700 -15.636 1.00 46.31 306 PHE A CA 1
ATOM 2473 C C . PHE A 1 306 ? -8.525 5.676 -16.695 1.00 46.31 306 PHE A C 1
ATOM 2475 O O . PHE A 1 306 ? -8.368 5.954 -17.883 1.00 46.31 306 PHE A O 1
ATOM 2482 N N . LYS A 1 307 ? -9.133 4.542 -16.313 1.00 51.38 307 LYS A N 1
ATOM 2483 C CA . LYS A 1 307 ? -9.718 3.579 -17.271 1.00 51.38 307 LYS A CA 1
ATOM 2484 C C . LYS A 1 307 ? -10.739 4.230 -18.224 1.00 51.38 307 LYS A C 1
ATOM 2486 O O . LYS A 1 307 ? -10.959 3.715 -19.315 1.00 51.38 307 LYS A O 1
ATOM 2491 N N . LYS A 1 308 ? -11.333 5.369 -17.833 1.00 54.25 308 LYS A N 1
ATOM 2492 C CA . LYS A 1 308 ? -12.275 6.162 -18.645 1.00 54.25 308 LYS A CA 1
ATOM 2493 C C . LYS A 1 308 ? -11.618 7.192 -19.581 1.00 54.25 308 LYS A C 1
ATOM 2495 O O . LYS A 1 308 ? -12.319 7.780 -20.396 1.00 54.25 308 LYS A O 1
ATOM 2500 N N . SER A 1 309 ? -10.310 7.437 -19.484 1.00 65.69 309 SER A N 1
ATOM 2501 C CA . SER A 1 309 ? -9.630 8.449 -20.303 1.00 65.69 309 SER A CA 1
ATOM 2502 C C . SER A 1 309 ? -9.202 7.879 -21.659 1.00 65.69 309 SER A C 1
ATOM 2504 O O . SER A 1 309 ? -8.504 6.869 -21.727 1.00 65.69 309 SER A O 1
ATOM 2506 N N . LEU A 1 310 ? -9.590 8.547 -22.750 1.00 73.44 310 LEU A N 1
ATOM 2507 C CA . LEU A 1 310 ? -9.164 8.223 -24.121 1.00 73.44 310 LEU A CA 1
ATOM 2508 C C . LEU A 1 310 ? -7.689 8.581 -24.390 1.00 73.44 310 LEU A C 1
ATOM 2510 O O . LEU A 1 310 ? -7.079 8.032 -25.308 1.00 73.44 310 LEU A O 1
ATOM 2514 N N . TRP A 1 311 ? -7.090 9.451 -23.572 1.00 76.38 311 TRP A N 1
ATOM 2515 C CA . TRP A 1 311 ? -5.760 10.025 -23.804 1.00 76.38 311 TRP A CA 1
ATOM 2516 C C . TRP A 1 311 ? -4.615 9.008 -23.957 1.00 76.38 311 TRP A C 1
ATOM 2518 O O . TRP A 1 311 ? -3.849 9.148 -24.910 1.00 76.38 311 TRP A O 1
ATOM 2528 N N . PRO A 1 312 ? -4.472 7.965 -23.113 1.00 78.19 312 PRO A N 1
ATOM 2529 C CA . PRO A 1 312 ? -3.395 6.984 -23.279 1.00 78.19 312 PRO A CA 1
ATOM 2530 C C . PRO A 1 312 ? -3.504 6.188 -24.587 1.00 78.19 312 PRO A C 1
ATOM 2532 O O . PRO A 1 312 ? -2.489 5.861 -25.194 1.00 78.19 312 PRO A O 1
ATOM 2535 N N . LYS A 1 313 ? -4.732 5.911 -25.052 1.00 81.00 313 LYS A N 1
ATOM 2536 C CA . LYS A 1 313 ? -4.971 5.217 -26.327 1.00 81.00 313 LYS A CA 1
ATOM 2537 C C . LYS A 1 313 ? -4.603 6.105 -27.517 1.00 81.00 313 LYS A C 1
ATOM 2539 O O . LYS A 1 313 ? -3.953 5.632 -28.442 1.00 81.00 313 LYS A O 1
ATOM 2544 N N . ILE A 1 314 ? -4.962 7.390 -27.455 1.00 85.69 314 ILE A N 1
ATOM 2545 C CA . ILE A 1 314 ? -4.597 8.385 -28.474 1.00 85.69 314 ILE A CA 1
ATOM 2546 C C . ILE A 1 314 ? -3.073 8.534 -28.555 1.00 85.69 314 ILE A C 1
ATOM 2548 O O . ILE A 1 314 ? -2.525 8.472 -29.650 1.00 85.69 314 ILE A O 1
ATOM 2552 N N . ARG A 1 315 ? -2.373 8.651 -27.415 1.00 87.25 315 ARG A N 1
ATOM 2553 C CA . ARG A 1 315 ? -0.899 8.753 -27.377 1.00 87.25 315 ARG A CA 1
ATOM 2554 C C . ARG A 1 315 ? -0.217 7.592 -28.097 1.00 87.25 315 ARG A C 1
ATOM 2556 O O . ARG A 1 315 ? 0.684 7.815 -28.892 1.00 87.25 315 ARG A O 1
ATOM 2563 N N . VAL A 1 316 ? -0.678 6.369 -27.852 1.00 89.44 316 VAL A N 1
ATOM 2564 C CA . VAL A 1 316 ? -0.138 5.161 -28.497 1.00 89.44 316 VAL A CA 1
ATOM 2565 C C . VAL A 1 316 ? -0.367 5.201 -30.008 1.00 89.44 316 VAL A C 1
ATOM 2567 O O . VAL A 1 316 ? 0.552 4.909 -30.765 1.00 89.44 316 VAL A O 1
ATOM 2570 N N . GLY A 1 317 ? -1.559 5.616 -30.454 1.00 90.62 317 GLY A N 1
ATOM 2571 C CA . GLY A 1 317 ? -1.853 5.808 -31.877 1.00 90.62 317 GLY A CA 1
ATOM 2572 C C . GLY A 1 317 ? -0.939 6.846 -32.536 1.00 90.62 317 GLY A C 1
ATOM 2573 O O . GL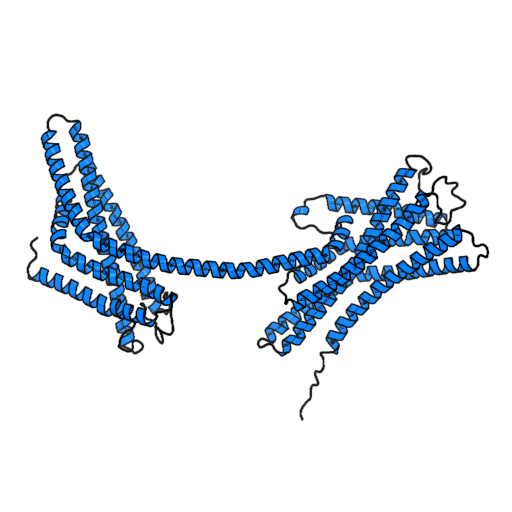Y A 1 317 ? -0.384 6.578 -33.596 1.00 90.62 317 GLY A O 1
ATOM 2574 N N . VAL A 1 318 ? -0.714 7.989 -31.879 1.00 91.56 318 VAL A N 1
ATOM 2575 C CA . VAL A 1 318 ? 0.208 9.035 -32.358 1.00 91.56 318 VAL A CA 1
ATOM 2576 C C . VAL A 1 318 ? 1.639 8.505 -32.469 1.00 91.56 318 VAL A C 1
ATOM 2578 O O . VAL A 1 318 ? 2.274 8.711 -33.497 1.00 91.56 318 VAL A O 1
ATOM 2581 N N . ILE A 1 319 ? 2.132 7.780 -31.460 1.00 92.81 319 ILE A N 1
ATOM 2582 C CA . ILE A 1 319 ? 3.474 7.176 -31.487 1.00 92.81 319 ILE A CA 1
ATOM 2583 C C . ILE A 1 319 ? 3.610 6.208 -32.667 1.00 92.81 319 ILE A C 1
ATOM 2585 O O . ILE A 1 319 ? 4.590 6.287 -33.402 1.00 92.81 319 ILE A O 1
ATOM 2589 N N . PHE A 1 320 ? 2.622 5.337 -32.899 1.00 92.69 320 PHE A N 1
ATOM 2590 C CA . PHE A 1 320 ? 2.638 4.430 -34.049 1.00 92.69 320 PHE A CA 1
ATOM 2591 C C . PHE A 1 320 ? 2.671 5.174 -35.384 1.00 92.69 320 PHE A C 1
ATOM 2593 O O . PHE A 1 320 ? 3.459 4.813 -36.255 1.00 92.69 320 PHE A O 1
ATOM 2600 N N . ILE A 1 321 ? 1.856 6.221 -35.536 1.00 93.19 321 ILE A N 1
ATOM 2601 C CA . ILE A 1 321 ? 1.832 7.037 -36.755 1.00 93.19 321 ILE A CA 1
ATOM 2602 C C . ILE A 1 321 ? 3.201 7.678 -36.993 1.00 93.19 321 ILE A C 1
ATOM 2604 O O . ILE A 1 321 ? 3.717 7.579 -38.100 1.00 93.19 321 ILE A O 1
ATOM 2608 N N . LEU A 1 322 ? 3.814 8.277 -35.967 1.00 92.38 322 LEU A N 1
ATOM 2609 C CA . LEU A 1 322 ? 5.131 8.911 -36.080 1.00 92.38 322 LEU A CA 1
ATOM 2610 C C . LEU A 1 322 ? 6.233 7.902 -36.436 1.00 92.38 322 LEU A C 1
ATOM 2612 O O . LEU A 1 322 ? 7.036 8.159 -37.332 1.00 92.38 322 LEU A O 1
ATOM 2616 N N . LEU A 1 323 ? 6.244 6.730 -35.792 1.00 91.06 323 LEU A N 1
ATOM 2617 C CA . LEU A 1 323 ? 7.217 5.673 -36.088 1.00 91.06 323 LEU A CA 1
ATOM 2618 C C . LEU A 1 323 ? 7.078 5.152 -37.525 1.00 91.06 323 LEU A C 1
ATOM 2620 O O . LEU A 1 323 ? 8.087 4.984 -38.208 1.00 91.06 323 LEU A O 1
ATOM 2624 N N . ILE A 1 324 ? 5.850 4.943 -38.013 1.00 90.50 324 ILE A N 1
ATOM 2625 C CA . ILE A 1 324 ? 5.584 4.530 -39.402 1.00 90.50 324 ILE A CA 1
ATOM 2626 C C . ILE A 1 324 ? 5.991 5.633 -40.383 1.00 90.50 324 ILE A C 1
ATOM 2628 O O . ILE A 1 324 ? 6.634 5.349 -41.395 1.00 90.50 324 ILE A O 1
ATOM 2632 N N . PHE A 1 325 ? 5.642 6.883 -40.065 1.00 86.75 325 PHE A N 1
ATOM 2633 C CA . PHE A 1 325 ? 5.913 8.045 -40.904 1.00 86.75 325 PHE A CA 1
ATOM 2634 C C . PHE A 1 325 ? 7.406 8.259 -41.142 1.00 86.75 325 PHE A C 1
ATOM 2636 O O . PHE A 1 325 ? 7.758 8.757 -42.200 1.00 86.75 325 PHE A O 1
ATOM 2643 N N . ILE A 1 326 ? 8.281 7.850 -40.218 1.00 87.12 326 ILE A N 1
ATOM 2644 C CA . ILE A 1 326 ? 9.734 7.882 -40.442 1.00 87.12 326 ILE A CA 1
ATOM 2645 C C . ILE A 1 326 ? 10.269 6.564 -41.008 1.00 87.12 326 ILE A C 1
ATOM 2647 O O . ILE A 1 326 ? 11.103 6.592 -41.909 1.00 87.12 326 ILE A O 1
ATOM 2651 N N . SER A 1 327 ? 9.781 5.413 -40.539 1.00 89.25 327 SER A N 1
ATOM 2652 C CA . SER A 1 327 ? 10.319 4.107 -40.954 1.00 89.25 327 SER A CA 1
ATOM 2653 C C . SER A 1 327 ? 10.118 3.814 -42.445 1.00 89.25 327 SER A C 1
ATOM 2655 O O . SER A 1 327 ? 10.983 3.211 -43.072 1.00 89.25 327 SER A O 1
ATOM 2657 N N . ILE A 1 328 ? 8.995 4.231 -43.042 1.00 89.94 328 ILE A N 1
ATOM 2658 C CA . ILE A 1 328 ? 8.751 4.013 -44.478 1.00 89.94 328 ILE A CA 1
ATOM 2659 C C . ILE A 1 328 ? 9.711 4.867 -45.335 1.00 89.94 328 ILE A C 1
ATOM 2661 O O . ILE A 1 328 ? 10.410 4.297 -46.174 1.00 89.94 328 ILE A O 1
ATOM 2665 N N . PRO A 1 329 ? 9.817 6.198 -45.132 1.00 88.88 329 PRO A N 1
ATOM 2666 C CA . PRO A 1 329 ? 10.796 7.037 -45.824 1.00 88.88 329 PRO A CA 1
ATOM 2667 C C . PRO A 1 329 ? 12.253 6.599 -45.701 1.00 88.88 329 PRO A C 1
ATOM 2669 O O . PRO A 1 329 ? 12.988 6.737 -46.680 1.00 88.88 329 PRO A O 1
ATOM 2672 N N . THR A 1 330 ? 12.686 6.088 -44.544 1.00 87.81 330 THR A N 1
ATOM 2673 C CA . THR A 1 330 ? 14.066 5.605 -44.368 1.00 87.81 330 THR A CA 1
ATOM 2674 C C . THR A 1 330 ? 14.312 4.309 -45.142 1.00 87.81 330 THR A C 1
ATOM 2676 O O . THR A 1 330 ? 15.320 4.201 -45.836 1.00 87.81 330 THR A O 1
ATOM 2679 N N . ILE A 1 331 ? 13.358 3.367 -45.155 1.00 90.50 331 ILE A N 1
ATOM 2680 C CA . ILE A 1 331 ? 13.430 2.174 -46.021 1.00 90.50 331 ILE A CA 1
ATOM 2681 C C . ILE A 1 331 ? 13.489 2.576 -47.503 1.00 90.50 331 ILE A C 1
ATOM 2683 O O . ILE A 1 331 ? 14.314 2.060 -48.256 1.00 90.50 331 ILE A O 1
ATOM 2687 N N . CYS A 1 332 ? 12.646 3.515 -47.938 1.00 89.12 332 CYS A N 1
ATOM 2688 C CA . CYS A 1 332 ? 12.667 4.013 -49.314 1.00 89.12 332 CYS A CA 1
ATOM 2689 C C . CYS A 1 332 ? 14.005 4.686 -49.669 1.00 89.12 332 CYS A C 1
ATOM 2691 O O . CYS A 1 332 ? 14.492 4.521 -50.789 1.00 89.12 332 CYS A O 1
ATOM 2693 N N . ALA A 1 333 ? 14.617 5.412 -48.727 1.00 85.44 333 ALA A N 1
ATOM 2694 C CA . ALA A 1 333 ? 15.938 6.009 -48.912 1.00 85.44 333 ALA A CA 1
ATOM 2695 C C . ALA A 1 333 ? 17.017 4.934 -49.122 1.00 85.44 333 ALA A C 1
ATOM 2697 O O . ALA A 1 333 ? 17.773 5.033 -50.085 1.00 85.44 333 ALA A O 1
ATOM 2698 N N . VAL A 1 334 ? 17.011 3.866 -48.313 1.00 88.12 334 VAL A N 1
ATOM 2699 C CA . VAL A 1 334 ? 17.897 2.694 -48.468 1.00 88.12 334 VAL A CA 1
ATOM 2700 C C . VAL A 1 334 ? 17.753 2.060 -49.857 1.00 88.12 334 VAL A C 1
ATOM 2702 O O . VAL A 1 334 ? 18.755 1.802 -50.521 1.00 88.12 334 VAL A O 1
ATOM 2705 N N . ILE A 1 335 ? 16.521 1.859 -50.340 1.00 88.75 335 ILE A N 1
ATOM 2706 C CA . ILE A 1 335 ? 16.262 1.287 -51.676 1.00 88.75 335 ILE A CA 1
ATOM 2707 C C . ILE A 1 335 ? 16.827 2.188 -52.783 1.00 88.75 335 ILE A C 1
ATOM 2709 O O . ILE A 1 335 ? 17.391 1.696 -53.760 1.00 88.75 335 ILE A O 1
ATOM 2713 N N . ARG A 1 336 ? 16.715 3.513 -52.635 1.00 85.50 336 ARG A N 1
ATOM 2714 C CA . ARG A 1 336 ? 17.208 4.479 -53.628 1.00 85.50 336 ARG A CA 1
ATOM 2715 C C . ARG A 1 336 ? 18.731 4.449 -53.775 1.00 85.50 336 ARG A C 1
ATOM 2717 O O . ARG A 1 336 ? 19.228 4.705 -54.868 1.00 85.50 336 ARG A O 1
ATOM 2724 N N . VAL A 1 337 ? 19.461 4.148 -52.702 1.00 84.38 337 VAL A N 1
ATOM 2725 C CA . VAL A 1 337 ? 20.936 4.131 -52.683 1.00 84.38 337 VAL A CA 1
ATOM 2726 C C . VAL A 1 337 ? 21.539 2.732 -52.860 1.00 84.38 337 VAL A C 1
ATOM 2728 O O . VAL A 1 337 ? 22.744 2.571 -52.710 1.00 84.38 337 VAL A O 1
ATOM 2731 N N . TRP A 1 338 ? 20.737 1.726 -53.232 1.00 82.25 338 TRP A N 1
ATOM 2732 C CA . TRP A 1 338 ? 21.131 0.309 -53.336 1.00 82.25 338 TRP A CA 1
ATOM 2733 C C . TRP A 1 338 ? 22.370 0.025 -54.213 1.00 82.25 338 TRP A C 1
ATOM 2735 O O . TRP A 1 338 ? 23.008 -1.011 -54.062 1.00 82.25 338 TRP A O 1
ATOM 2745 N N . GLY A 1 339 ? 22.737 0.935 -55.120 1.00 81.31 339 GLY A N 1
ATOM 2746 C CA . GLY A 1 339 ? 23.913 0.800 -55.989 1.00 81.31 339 GLY A CA 1
ATOM 2747 C C . GLY A 1 339 ? 25.241 1.311 -55.413 1.00 81.31 339 GLY A C 1
ATOM 2748 O O . GLY A 1 339 ? 26.283 1.024 -55.996 1.00 81.31 339 GLY A O 1
ATOM 2749 N N . ASP A 1 340 ? 25.232 2.055 -54.304 1.00 83.44 340 ASP A N 1
ATOM 2750 C CA . ASP A 1 340 ? 26.436 2.603 -53.666 1.00 83.44 340 ASP A CA 1
ATOM 2751 C C . ASP A 1 340 ? 26.562 2.038 -52.251 1.00 83.44 340 ASP A C 1
ATOM 2753 O O . ASP A 1 340 ? 25.782 2.371 -51.360 1.00 83.44 340 ASP A O 1
ATOM 2757 N N . MET A 1 341 ? 27.560 1.177 -52.041 1.00 81.12 341 MET A N 1
ATOM 2758 C CA . MET A 1 341 ? 27.738 0.470 -50.772 1.00 81.12 341 MET A CA 1
ATOM 2759 C C . MET A 1 341 ? 28.019 1.412 -49.596 1.00 81.12 341 MET A C 1
ATOM 2761 O O . MET A 1 341 ? 27.600 1.117 -48.482 1.00 81.12 341 MET A O 1
ATOM 2765 N N . VAL A 1 342 ? 28.692 2.545 -49.809 1.00 79.06 342 VAL A N 1
ATOM 2766 C CA . VAL A 1 342 ? 28.995 3.489 -48.724 1.00 79.06 342 VAL A CA 1
ATOM 2767 C C . VAL A 1 342 ? 27.719 4.217 -48.307 1.00 79.06 342 VAL A C 1
ATOM 2769 O O . VAL A 1 342 ? 27.390 4.243 -47.122 1.00 79.06 342 VAL A O 1
ATOM 2772 N N . LEU A 1 343 ? 26.950 4.722 -49.277 1.00 78.31 343 LEU A N 1
ATOM 2773 C CA . LEU A 1 343 ? 25.659 5.372 -49.020 1.00 78.31 343 LEU A CA 1
ATOM 2774 C C . LEU A 1 343 ? 24.625 4.403 -48.440 1.00 78.31 343 LEU A C 1
ATOM 2776 O O . LEU A 1 343 ? 23.852 4.777 -47.555 1.00 78.31 343 LEU A O 1
ATOM 2780 N N . LEU A 1 344 ? 24.608 3.159 -48.920 1.00 84.69 344 LEU A N 1
ATOM 2781 C CA . LEU A 1 344 ? 23.718 2.114 -48.431 1.00 84.69 344 LEU A CA 1
ATOM 2782 C C . LEU A 1 344 ? 23.959 1.838 -46.949 1.00 84.69 344 LEU A C 1
ATOM 2784 O O . LEU A 1 344 ? 23.009 1.820 -46.168 1.00 84.69 344 LEU A O 1
ATOM 2788 N N . ILE A 1 345 ? 25.218 1.656 -46.551 1.00 82.50 345 ILE A N 1
ATOM 2789 C CA . ILE A 1 345 ? 25.562 1.348 -45.161 1.00 82.50 345 ILE A CA 1
ATOM 2790 C C . ILE A 1 345 ? 25.274 2.543 -44.247 1.00 82.50 345 ILE A C 1
ATOM 2792 O O . ILE A 1 345 ? 24.704 2.349 -43.174 1.00 82.50 345 ILE A O 1
ATOM 2796 N N . ASP A 1 346 ? 25.580 3.762 -44.691 1.00 78.06 346 ASP A N 1
ATOM 2797 C CA . ASP A 1 346 ? 25.270 5.002 -43.969 1.00 78.06 346 ASP A CA 1
ATOM 2798 C C . ASP A 1 346 ? 23.757 5.129 -43.686 1.00 78.06 346 ASP A C 1
ATOM 2800 O O . ASP A 1 346 ? 23.331 5.359 -42.554 1.00 78.06 346 ASP A O 1
ATOM 2804 N N . ASN A 1 347 ? 22.907 4.843 -44.681 1.00 83.94 347 ASN A N 1
ATOM 2805 C CA . ASN A 1 347 ? 21.448 4.847 -44.505 1.00 83.94 347 ASN A CA 1
ATOM 2806 C C . ASN A 1 347 ? 20.949 3.680 -43.629 1.00 83.94 347 ASN A C 1
ATOM 2808 O O . ASN A 1 347 ? 20.004 3.845 -42.846 1.00 83.94 347 ASN A O 1
ATOM 2812 N N . LEU A 1 348 ? 21.566 2.497 -43.722 1.00 86.19 348 LEU A N 1
ATOM 2813 C CA . LEU A 1 348 ? 21.221 1.338 -42.892 1.00 86.19 348 LEU A CA 1
ATOM 2814 C C . LEU A 1 348 ? 21.543 1.568 -41.409 1.00 86.19 348 LEU A C 1
ATOM 2816 O O . LEU A 1 348 ? 20.766 1.129 -40.559 1.00 86.19 348 LEU A O 1
ATOM 2820 N N . GLN A 1 349 ? 22.618 2.295 -41.087 1.00 79.81 349 GLN A N 1
ATOM 2821 C CA . GLN A 1 349 ? 22.989 2.627 -39.705 1.00 79.81 349 GLN A CA 1
ATOM 2822 C C . GLN A 1 349 ? 21.927 3.452 -38.970 1.00 79.81 349 GLN A C 1
ATOM 2824 O O . GLN A 1 349 ? 21.858 3.369 -37.750 1.00 79.81 349 GLN A O 1
ATOM 2829 N N . ILE A 1 350 ? 21.068 4.185 -39.686 1.00 80.44 350 ILE A N 1
ATOM 2830 C CA . ILE A 1 350 ? 19.917 4.902 -39.111 1.00 80.44 350 ILE A CA 1
ATOM 2831 C C . ILE A 1 350 ? 18.626 4.089 -39.235 1.00 80.44 350 ILE A C 1
ATOM 2833 O O . ILE A 1 350 ? 17.833 4.007 -38.292 1.00 80.44 350 ILE A O 1
ATOM 2837 N N . THR A 1 351 ? 18.405 3.471 -40.396 1.00 88.50 351 THR A N 1
ATOM 2838 C CA . THR A 1 351 ? 17.160 2.753 -40.695 1.00 88.50 351 THR A CA 1
ATOM 2839 C C . THR A 1 351 ? 16.965 1.566 -39.758 1.00 88.50 351 THR A C 1
ATOM 2841 O O . THR A 1 351 ? 15.877 1.385 -39.210 1.00 88.50 351 THR A O 1
ATOM 2844 N N . ILE A 1 352 ? 18.018 0.778 -39.516 1.00 89.62 352 ILE A N 1
ATOM 2845 C CA . ILE A 1 352 ? 17.930 -0.417 -38.674 1.00 89.62 352 ILE A CA 1
ATOM 2846 C C . ILE A 1 352 ? 17.565 -0.050 -37.218 1.00 89.62 352 ILE A C 1
ATOM 2848 O O . ILE A 1 352 ? 16.585 -0.614 -36.725 1.00 89.62 352 ILE A O 1
ATOM 2852 N N . PRO A 1 353 ? 18.234 0.899 -36.523 1.00 88.12 353 PRO A N 1
ATOM 2853 C CA . PRO A 1 353 ? 17.807 1.324 -35.186 1.00 88.12 353 PRO A CA 1
ATOM 2854 C C . PRO A 1 353 ? 16.347 1.790 -35.108 1.00 88.12 353 PRO A C 1
ATOM 2856 O O . PRO A 1 353 ? 15.643 1.426 -34.166 1.00 88.12 353 PRO A O 1
ATOM 2859 N N . MET A 1 354 ? 15.856 2.543 -36.100 1.00 88.94 354 MET A N 1
ATOM 2860 C CA . MET A 1 354 ? 14.461 3.014 -36.119 1.00 88.94 354 MET A CA 1
ATOM 2861 C C . MET A 1 354 ? 13.456 1.860 -36.249 1.00 88.94 354 MET A C 1
ATOM 2863 O O . MET A 1 354 ? 12.415 1.848 -35.579 1.00 88.94 354 MET A O 1
ATOM 2867 N N . LEU A 1 355 ? 13.788 0.841 -37.046 1.00 92.31 355 LEU A N 1
ATOM 2868 C CA . LEU A 1 355 ? 12.996 -0.385 -37.135 1.00 92.31 355 LEU A CA 1
ATOM 2869 C C . LEU A 1 355 ? 13.038 -1.178 -35.825 1.00 92.31 355 LEU A C 1
ATOM 2871 O O . LEU A 1 355 ? 11.998 -1.646 -35.363 1.00 92.31 355 LEU A O 1
ATOM 2875 N N . ILE A 1 356 ? 14.201 -1.264 -35.175 1.00 93.06 356 ILE A N 1
ATOM 2876 C CA . ILE A 1 356 ? 14.350 -1.929 -33.875 1.00 93.06 356 ILE A CA 1
ATOM 2877 C C . ILE A 1 356 ? 13.508 -1.250 -32.795 1.00 93.06 356 ILE A C 1
ATOM 2879 O O . ILE A 1 356 ? 12.802 -1.942 -32.064 1.00 93.06 356 ILE A O 1
ATOM 2883 N N . VAL A 1 357 ? 13.509 0.083 -32.712 1.00 94.00 357 VAL A N 1
ATOM 2884 C CA . VAL A 1 357 ? 12.635 0.830 -31.787 1.00 94.00 357 VAL A CA 1
ATOM 2885 C C . VAL A 1 357 ? 11.168 0.468 -32.011 1.00 94.00 357 VAL A C 1
ATOM 2887 O O . VAL A 1 357 ? 10.440 0.198 -31.052 1.00 94.00 357 VAL A O 1
ATOM 2890 N N . SER A 1 358 ? 10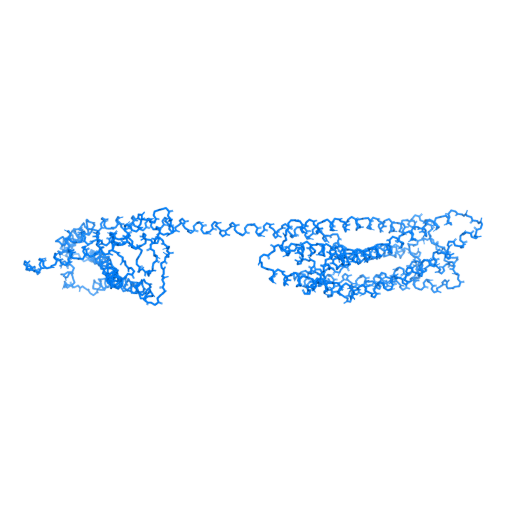.745 0.414 -33.274 1.00 94.12 358 SER A N 1
ATOM 2891 C CA . SER A 1 358 ? 9.373 0.067 -33.646 1.00 94.12 358 SER A CA 1
ATOM 2892 C C . SER A 1 358 ? 9.015 -1.359 -33.221 1.00 94.12 358 SER A C 1
ATOM 2894 O O . SER A 1 358 ? 7.983 -1.573 -32.584 1.00 94.12 358 SER A O 1
ATOM 2896 N N . VAL A 1 359 ? 9.895 -2.327 -33.488 1.00 94.12 359 VAL A N 1
ATOM 2897 C CA . VAL A 1 359 ? 9.719 -3.730 -33.084 1.00 94.12 359 VAL A CA 1
ATOM 2898 C C . VAL A 1 359 ? 9.661 -3.867 -31.561 1.00 94.12 359 VAL A C 1
ATOM 2900 O O . VAL A 1 359 ? 8.736 -4.498 -31.048 1.00 94.12 359 VAL A O 1
ATOM 2903 N N . LYS A 1 360 ? 10.581 -3.233 -30.822 1.00 93.81 360 LYS A N 1
ATOM 2904 C CA . LYS A 1 360 ? 10.586 -3.226 -29.349 1.00 93.81 360 LYS A CA 1
ATOM 2905 C C . LYS A 1 360 ? 9.271 -2.699 -28.785 1.00 93.81 360 LYS A C 1
ATOM 2907 O O . LYS A 1 360 ? 8.674 -3.324 -27.907 1.00 93.81 360 LYS A O 1
ATOM 2912 N N . TYR A 1 361 ? 8.797 -1.570 -29.315 1.00 94.81 361 TYR A N 1
ATOM 2913 C CA . TYR A 1 361 ? 7.534 -0.980 -28.889 1.00 94.81 361 TYR A CA 1
ATOM 2914 C C . TYR A 1 361 ? 6.360 -1.929 -29.152 1.00 94.81 361 TYR A C 1
ATOM 2916 O O . TYR A 1 361 ? 5.577 -2.191 -28.241 1.00 94.81 361 TYR A O 1
ATOM 2924 N N . VAL A 1 362 ? 6.267 -2.512 -30.354 1.00 94.06 362 VAL A N 1
ATOM 2925 C CA . VAL A 1 362 ? 5.216 -3.482 -30.713 1.00 94.06 362 VAL A CA 1
ATOM 2926 C C . VAL A 1 362 ? 5.225 -4.693 -29.781 1.00 94.06 362 VAL A C 1
ATOM 2928 O O . VAL A 1 362 ? 4.170 -5.051 -29.255 1.00 94.06 362 VAL A O 1
ATOM 2931 N N . ILE A 1 363 ? 6.391 -5.299 -29.537 1.00 94.44 363 ILE A N 1
ATOM 2932 C CA . ILE A 1 363 ? 6.523 -6.465 -28.650 1.00 94.44 363 ILE A CA 1
ATOM 2933 C C . ILE A 1 363 ? 6.030 -6.114 -27.244 1.00 94.44 363 ILE A C 1
ATOM 2935 O O . ILE A 1 363 ? 5.198 -6.832 -26.684 1.00 94.44 363 ILE A O 1
ATOM 2939 N N . LEU A 1 364 ? 6.475 -4.990 -26.680 1.00 93.12 364 LEU A N 1
ATOM 2940 C CA . LEU A 1 364 ? 6.095 -4.616 -25.321 1.00 93.12 364 LEU A CA 1
ATOM 2941 C C . LEU A 1 364 ? 4.608 -4.239 -25.212 1.00 93.12 364 LEU A C 1
ATOM 2943 O O . LEU A 1 364 ? 3.963 -4.582 -24.221 1.00 93.12 364 LEU A O 1
ATOM 2947 N N . ARG A 1 365 ? 4.027 -3.618 -26.251 1.00 91.81 365 ARG A N 1
ATOM 2948 C CA . ARG A 1 365 ? 2.574 -3.382 -26.346 1.00 91.81 365 ARG A CA 1
ATOM 2949 C C . ARG A 1 365 ? 1.779 -4.674 -26.443 1.00 91.81 365 ARG A C 1
ATOM 2951 O O . ARG A 1 365 ? 0.741 -4.782 -25.795 1.00 91.81 365 ARG A O 1
ATOM 2958 N N . TRP A 1 366 ? 2.246 -5.654 -27.213 1.00 93.00 366 TRP A N 1
ATOM 2959 C CA . TRP A 1 366 ? 1.613 -6.972 -27.261 1.00 93.00 366 TRP A CA 1
ATOM 2960 C C . TRP A 1 366 ? 1.625 -7.597 -25.864 1.00 93.00 366 TRP A C 1
ATOM 2962 O O . TRP A 1 366 ? 0.599 -8.057 -25.361 1.00 93.00 366 TRP A O 1
ATOM 2972 N N . LYS A 1 367 ? 2.772 -7.554 -25.185 1.00 92.69 367 LYS A N 1
ATOM 2973 C CA . LYS A 1 367 ? 2.975 -8.156 -23.862 1.00 92.69 367 LYS A CA 1
ATOM 2974 C C . LYS A 1 367 ? 2.537 -7.264 -22.690 1.00 92.69 367 LYS A C 1
ATOM 2976 O O . LYS A 1 367 ? 2.889 -7.541 -21.544 1.00 92.69 367 LYS A O 1
ATOM 2981 N N . GLN A 1 368 ? 1.722 -6.236 -22.936 1.00 88.81 368 GLN A N 1
ATOM 2982 C CA . GLN A 1 368 ? 1.308 -5.237 -21.942 1.00 88.81 368 GLN A CA 1
ATOM 2983 C C . GLN A 1 368 ? 0.659 -5.849 -20.683 1.00 88.81 368 GLN A C 1
ATOM 2985 O O . GLN A 1 368 ? 0.821 -5.323 -19.582 1.00 88.81 368 GLN A O 1
ATOM 2990 N N . THR A 1 369 ? -0.069 -6.961 -20.817 1.00 89.81 369 THR A N 1
ATOM 2991 C CA . THR A 1 369 ? -0.690 -7.666 -19.679 1.00 89.81 369 THR A CA 1
ATOM 2992 C C . THR A 1 369 ? 0.350 -8.319 -18.766 1.00 89.81 369 THR A C 1
ATOM 2994 O O . THR A 1 369 ? 0.234 -8.242 -17.542 1.00 89.81 369 THR A O 1
ATOM 2997 N N . VAL A 1 370 ? 1.393 -8.915 -19.348 1.00 92.25 370 VAL A N 1
ATOM 2998 C CA . VAL A 1 370 ? 2.514 -9.522 -18.615 1.00 92.25 370 VAL A CA 1
ATOM 2999 C C . VAL A 1 370 ? 3.358 -8.433 -17.954 1.00 92.25 370 VAL A C 1
ATOM 3001 O O . VAL A 1 370 ? 3.666 -8.545 -16.768 1.00 92.25 370 VAL A O 1
ATOM 3004 N N . LEU A 1 371 ? 3.630 -7.338 -18.676 1.00 91.38 371 LEU A N 1
ATOM 3005 C CA . LEU A 1 371 ? 4.285 -6.133 -18.155 1.00 91.38 371 LEU A CA 1
ATOM 3006 C C . LEU A 1 371 ? 3.576 -5.609 -16.897 1.00 91.38 371 LEU A C 1
ATOM 3008 O O . LEU A 1 371 ? 4.204 -5.395 -15.862 1.00 91.38 371 LEU A O 1
ATOM 3012 N N . TRP A 1 372 ? 2.251 -5.455 -16.965 1.00 89.00 372 TRP A N 1
ATOM 3013 C CA . TRP A 1 372 ? 1.450 -5.012 -15.826 1.00 89.00 372 TRP A CA 1
ATOM 3014 C C . TRP A 1 372 ? 1.543 -5.973 -14.643 1.00 89.00 372 TRP A C 1
ATOM 3016 O O . TRP A 1 372 ? 1.684 -5.550 -13.496 1.00 89.00 372 TRP A O 1
ATOM 3026 N N . SER A 1 373 ? 1.509 -7.279 -14.913 1.00 91.94 373 SER A N 1
ATOM 3027 C CA . SER A 1 373 ? 1.667 -8.271 -13.858 1.00 91.94 373 SER A CA 1
ATOM 3028 C C . SER A 1 373 ? 3.029 -8.174 -13.170 1.00 91.94 373 SER A C 1
ATOM 3030 O O . SER A 1 373 ? 3.073 -8.317 -11.952 1.00 91.94 373 SER A O 1
ATOM 3032 N N . ILE A 1 374 ? 4.111 -7.912 -13.908 1.00 93.00 374 ILE A N 1
ATOM 3033 C CA . ILE A 1 374 ? 5.443 -7.682 -13.332 1.00 93.00 374 ILE A CA 1
ATOM 3034 C C . ILE A 1 374 ? 5.441 -6.450 -12.427 1.00 93.00 374 ILE A C 1
ATOM 3036 O O . ILE A 1 374 ? 5.898 -6.527 -11.290 1.00 93.00 374 ILE A O 1
ATOM 3040 N N . MET A 1 375 ? 4.870 -5.336 -12.886 1.00 90.94 375 MET A N 1
ATOM 3041 C CA . MET A 1 375 ? 4.792 -4.111 -12.087 1.00 90.94 375 MET A CA 1
ATOM 3042 C C . MET A 1 375 ? 4.025 -4.312 -10.775 1.00 90.94 375 MET A C 1
ATOM 3044 O O . MET A 1 375 ? 4.457 -3.810 -9.739 1.00 90.94 375 MET A O 1
ATOM 3048 N N . ASN A 1 376 ? 2.928 -5.074 -10.797 1.00 90.69 376 ASN A N 1
ATOM 3049 C CA . ASN A 1 376 ? 2.187 -5.409 -9.579 1.00 90.69 376 ASN A CA 1
ATOM 3050 C C . ASN A 1 376 ? 2.999 -6.296 -8.638 1.00 90.69 376 ASN A C 1
ATOM 3052 O O . ASN A 1 376 ? 2.974 -6.061 -7.437 1.00 90.69 376 ASN A O 1
ATOM 3056 N N . MET A 1 377 ? 3.753 -7.267 -9.163 1.00 92.50 377 MET A N 1
ATOM 3057 C CA . MET A 1 377 ? 4.620 -8.097 -8.324 1.00 92.50 377 MET A CA 1
ATOM 3058 C C . MET A 1 377 ? 5.703 -7.251 -7.644 1.00 92.50 377 MET A C 1
ATOM 3060 O O . MET A 1 377 ? 5.882 -7.379 -6.439 1.00 92.50 377 MET A O 1
ATOM 3064 N N . ILE A 1 378 ? 6.333 -6.313 -8.367 1.00 93.50 378 ILE A N 1
ATOM 3065 C CA . ILE A 1 378 ? 7.276 -5.342 -7.784 1.00 93.50 378 ILE A CA 1
ATOM 3066 C C . ILE A 1 378 ? 6.582 -4.510 -6.698 1.00 93.50 378 ILE A C 1
ATOM 3068 O O . ILE A 1 378 ? 7.113 -4.381 -5.600 1.00 93.50 378 ILE A O 1
ATOM 3072 N N . ALA A 1 379 ? 5.392 -3.968 -6.969 1.00 92.00 379 ALA A N 1
ATOM 3073 C CA . ALA A 1 379 ? 4.643 -3.170 -5.999 1.00 92.00 379 ALA A CA 1
ATOM 3074 C C . ALA A 1 379 ? 4.310 -3.964 -4.729 1.00 92.00 379 ALA A C 1
ATOM 3076 O O . ALA A 1 379 ? 4.584 -3.507 -3.624 1.00 92.00 379 ALA A O 1
ATOM 3077 N N . GLU A 1 380 ? 3.764 -5.169 -4.876 1.00 91.88 380 GLU A N 1
ATOM 3078 C CA . GLU A 1 380 ? 3.488 -6.087 -3.770 1.00 91.88 380 GLU A CA 1
ATOM 3079 C C . GLU A 1 380 ? 4.755 -6.393 -2.970 1.00 91.88 380 GLU A C 1
ATOM 3081 O O . GLU A 1 380 ? 4.719 -6.380 -1.738 1.00 91.88 380 GLU A O 1
ATOM 3086 N N . ASP A 1 381 ? 5.880 -6.616 -3.654 1.00 92.44 381 ASP A N 1
ATOM 3087 C CA . ASP A 1 381 ? 7.160 -6.856 -3.001 1.00 92.44 381 ASP A CA 1
ATOM 3088 C C . ASP A 1 381 ? 7.569 -5.640 -2.188 1.00 92.44 381 ASP A C 1
ATOM 3090 O O . ASP A 1 381 ? 7.891 -5.809 -1.026 1.00 92.44 381 ASP A O 1
ATOM 3094 N N . TRP A 1 382 ? 7.495 -4.415 -2.709 1.00 92.81 382 TRP A N 1
ATOM 3095 C CA . TRP A 1 382 ? 7.804 -3.212 -1.928 1.00 92.81 382 TRP A CA 1
ATOM 3096 C C . TRP A 1 382 ? 6.850 -3.005 -0.746 1.00 92.81 382 TRP A C 1
ATOM 3098 O O . TRP A 1 382 ? 7.310 -2.685 0.350 1.00 92.81 382 TRP A O 1
ATOM 3108 N N . MET A 1 383 ? 5.553 -3.261 -0.926 1.00 89.06 383 MET A N 1
ATOM 3109 C CA . MET A 1 383 ? 4.533 -3.050 0.107 1.00 89.06 383 MET A CA 1
ATOM 3110 C C . MET A 1 383 ? 4.545 -4.105 1.221 1.00 89.06 383 MET A C 1
ATOM 3112 O O . MET A 1 383 ? 4.075 -3.815 2.322 1.00 89.06 383 MET A O 1
ATOM 3116 N N . ALA A 1 384 ? 5.090 -5.301 0.974 1.00 87.44 384 ALA A N 1
ATOM 3117 C CA . ALA A 1 384 ? 5.179 -6.360 1.976 1.00 87.44 384 ALA A CA 1
ATOM 3118 C C . ALA A 1 384 ? 5.952 -5.913 3.231 1.00 87.44 384 ALA A C 1
ATOM 3120 O O . ALA A 1 384 ? 6.965 -5.212 3.139 1.00 87.44 384 ALA A O 1
ATOM 3121 N N . LEU A 1 385 ? 5.502 -6.360 4.407 1.00 81.94 385 LEU A N 1
ATOM 3122 C CA . LEU A 1 385 ? 6.230 -6.155 5.661 1.00 81.94 385 LEU A CA 1
ATOM 3123 C C . LEU A 1 385 ? 7.575 -6.888 5.597 1.00 81.94 385 LEU A C 1
ATOM 3125 O O . LEU A 1 385 ? 7.625 -8.067 5.246 1.00 81.94 385 LEU A O 1
ATOM 3129 N N . LYS A 1 386 ? 8.652 -6.168 5.907 1.00 82.94 386 LYS A N 1
ATOM 3130 C CA . LYS A 1 386 ? 10.037 -6.641 5.822 1.00 82.94 386 LYS A CA 1
ATOM 3131 C C . LYS A 1 386 ? 10.845 -6.124 6.997 1.00 82.94 386 LYS A C 1
ATOM 3133 O O . LYS A 1 386 ? 10.504 -5.085 7.564 1.00 82.94 386 LYS A O 1
ATOM 3138 N N . LEU A 1 387 ? 11.915 -6.846 7.314 1.00 84.25 387 LEU A N 1
ATOM 3139 C CA . LEU A 1 387 ? 12.955 -6.365 8.219 1.00 84.25 387 LEU A CA 1
ATOM 3140 C C . LEU A 1 387 ? 13.706 -5.191 7.573 1.00 84.25 387 LEU A C 1
ATOM 3142 O O . LEU A 1 387 ? 13.739 -5.063 6.343 1.00 84.25 387 LEU A O 1
ATOM 3146 N N . ASP A 1 388 ? 14.300 -4.324 8.392 1.00 84.12 388 ASP A N 1
ATOM 3147 C CA . ASP A 1 388 ? 15.012 -3.145 7.891 1.00 84.12 388 ASP A CA 1
ATOM 3148 C C . ASP A 1 388 ? 16.209 -3.543 7.010 1.00 84.12 388 ASP A C 1
ATOM 3150 O O . ASP A 1 388 ? 16.481 -2.881 6.008 1.00 84.12 388 ASP A O 1
ATOM 3154 N N . GLU A 1 389 ? 16.865 -4.667 7.302 1.00 86.62 389 GLU A N 1
ATOM 3155 C CA . GLU A 1 389 ? 17.949 -5.241 6.503 1.00 86.62 389 GLU A CA 1
ATOM 3156 C C . GLU A 1 389 ? 17.467 -5.623 5.097 1.00 86.62 389 GLU A C 1
ATOM 3158 O O . GLU A 1 389 ? 18.063 -5.212 4.101 1.00 86.62 389 GLU A O 1
ATOM 3163 N N . GLU A 1 390 ? 16.339 -6.334 5.003 1.00 89.44 390 GLU A N 1
ATOM 3164 C CA . GLU A 1 390 ? 15.749 -6.746 3.723 1.00 89.44 390 GLU A CA 1
ATOM 3165 C C . GLU A 1 390 ? 15.309 -5.540 2.884 1.00 89.44 390 GLU A C 1
ATOM 3167 O O . GLU A 1 390 ? 15.447 -5.509 1.655 1.00 89.44 390 GLU A O 1
ATOM 3172 N N . ARG A 1 391 ? 14.773 -4.513 3.553 1.00 89.69 391 ARG A N 1
ATOM 3173 C CA . ARG A 1 391 ? 14.401 -3.245 2.919 1.00 89.69 391 ARG A CA 1
ATOM 3174 C C . ARG A 1 391 ? 15.639 -2.498 2.415 1.00 89.69 391 ARG A C 1
ATOM 3176 O O . ARG A 1 391 ? 15.605 -1.952 1.312 1.00 89.69 391 ARG A O 1
ATOM 3183 N N . ASN A 1 392 ? 16.730 -2.485 3.177 1.00 92.12 392 ASN A N 1
ATOM 3184 C CA . ASN A 1 392 ? 17.975 -1.819 2.791 1.00 92.12 392 ASN A CA 1
ATOM 3185 C C . ASN A 1 392 ? 18.612 -2.452 1.546 1.00 92.12 392 ASN A C 1
ATOM 3187 O O . ASN A 1 392 ? 19.090 -1.717 0.680 1.00 92.12 392 ASN A O 1
ATOM 3191 N N . VAL A 1 393 ? 18.553 -3.781 1.400 1.00 92.88 393 VAL A N 1
ATOM 3192 C CA . VAL A 1 393 ? 18.982 -4.478 0.172 1.00 92.88 393 VAL A CA 1
ATOM 3193 C C . VAL A 1 393 ? 18.205 -3.963 -1.041 1.00 92.88 393 VAL A C 1
ATOM 3195 O O . VAL A 1 393 ? 18.807 -3.559 -2.037 1.00 92.88 393 VAL A O 1
ATOM 3198 N N . MET A 1 394 ? 16.872 -3.897 -0.952 1.00 93.81 394 MET A N 1
ATOM 3199 C CA . MET A 1 394 ? 16.034 -3.402 -2.052 1.00 93.81 394 MET A CA 1
ATOM 3200 C C . MET A 1 394 ? 16.340 -1.942 -2.410 1.00 93.81 394 MET A C 1
ATOM 3202 O O . MET A 1 394 ? 16.442 -1.609 -3.591 1.00 93.81 394 MET A O 1
ATOM 3206 N N . ILE A 1 395 ? 16.537 -1.075 -1.410 1.00 93.38 395 ILE A N 1
ATOM 3207 C CA . ILE A 1 395 ? 16.910 0.333 -1.625 1.00 93.38 395 ILE A CA 1
ATOM 3208 C C . ILE A 1 395 ? 18.260 0.437 -2.325 1.00 93.38 395 ILE A C 1
ATOM 3210 O O . ILE A 1 395 ? 18.381 1.191 -3.289 1.00 93.38 395 ILE A O 1
ATOM 3214 N N . LYS A 1 396 ? 19.255 -0.344 -1.899 1.00 94.12 396 LYS A N 1
ATOM 3215 C CA . LYS A 1 396 ? 20.579 -0.367 -2.528 1.00 94.12 396 LYS A CA 1
ATOM 3216 C C . LYS A 1 396 ? 20.488 -0.771 -4.002 1.00 94.12 396 LYS A C 1
ATOM 3218 O O . LYS A 1 396 ? 21.054 -0.093 -4.855 1.00 94.12 396 LYS A O 1
ATOM 3223 N N . ARG A 1 397 ? 19.721 -1.820 -4.327 1.00 93.31 397 ARG A N 1
ATOM 3224 C CA . ARG A 1 397 ? 19.493 -2.240 -5.724 1.00 93.31 397 ARG A CA 1
ATOM 3225 C C . ARG A 1 397 ? 18.780 -1.153 -6.532 1.00 93.31 397 ARG A C 1
ATOM 3227 O O . ARG A 1 397 ? 19.208 -0.851 -7.642 1.00 93.31 397 ARG A O 1
ATOM 3234 N N . ALA A 1 398 ? 17.762 -0.507 -5.964 1.00 93.38 398 ALA A N 1
ATOM 3235 C CA . ALA A 1 398 ? 17.064 0.606 -6.609 1.00 93.38 398 ALA A CA 1
ATOM 3236 C C . ALA A 1 398 ? 17.975 1.827 -6.845 1.00 93.38 398 ALA A C 1
ATOM 3238 O O . ALA A 1 398 ? 17.895 2.450 -7.901 1.00 93.38 398 ALA A O 1
ATOM 3239 N N . GLN A 1 399 ? 18.883 2.149 -5.917 1.00 94.38 399 GLN A N 1
ATOM 3240 C CA . GLN A 1 399 ? 19.898 3.195 -6.105 1.00 94.38 399 GLN A CA 1
ATOM 3241 C C . GLN A 1 399 ? 20.812 2.881 -7.294 1.00 94.38 399 GLN A C 1
ATOM 3243 O O . GLN A 1 399 ? 21.027 3.751 -8.139 1.00 94.38 399 GLN A O 1
ATOM 3248 N N . THR A 1 400 ? 21.299 1.641 -7.398 1.00 92.00 400 THR A N 1
ATOM 3249 C CA . THR A 1 400 ? 22.116 1.192 -8.534 1.00 92.00 400 THR A CA 1
ATOM 3250 C C . THR A 1 400 ? 21.358 1.319 -9.856 1.00 92.00 400 THR A C 1
ATOM 3252 O O . THR A 1 400 ? 21.892 1.897 -10.801 1.00 92.00 400 THR A O 1
ATOM 3255 N N . VAL A 1 401 ? 20.101 0.860 -9.914 1.00 92.56 401 VAL A N 1
ATOM 3256 C CA . VAL A 1 401 ? 19.239 1.014 -11.101 1.00 92.56 401 VAL A CA 1
ATOM 3257 C C . VAL A 1 401 ? 19.124 2.485 -11.487 1.00 92.56 401 VAL A C 1
ATOM 3259 O O . VAL A 1 401 ? 19.397 2.843 -12.628 1.00 92.56 401 VAL A O 1
ATOM 3262 N N . ARG A 1 402 ? 18.769 3.360 -10.539 1.00 93.62 402 ARG A N 1
ATOM 3263 C CA . ARG A 1 402 ? 18.593 4.794 -10.810 1.00 93.62 402 ARG A CA 1
ATOM 3264 C C . ARG A 1 402 ? 19.877 5.443 -11.319 1.00 93.62 402 ARG A C 1
ATOM 3266 O O . ARG A 1 402 ? 19.811 6.248 -12.241 1.00 93.62 402 ARG A O 1
ATOM 3273 N N . PHE A 1 403 ? 21.028 5.087 -10.759 1.00 92.69 403 PHE A N 1
ATOM 3274 C CA . PHE A 1 403 ? 22.321 5.581 -11.226 1.00 92.69 403 PHE A CA 1
ATOM 3275 C C . PHE A 1 403 ? 22.592 5.184 -12.686 1.00 92.69 403 PHE A C 1
ATOM 3277 O O . PHE A 1 403 ? 22.892 6.051 -13.507 1.00 92.69 403 PHE A O 1
ATOM 3284 N N . ILE A 1 404 ? 22.390 3.907 -13.033 1.00 90.69 404 ILE A N 1
ATOM 3285 C CA . ILE A 1 404 ? 22.530 3.405 -14.411 1.00 90.69 404 ILE A CA 1
ATOM 3286 C C . ILE A 1 404 ? 21.543 4.111 -15.352 1.00 90.69 404 ILE A C 1
ATOM 3288 O O . ILE A 1 404 ? 21.929 4.543 -16.438 1.00 90.69 404 ILE A O 1
ATOM 3292 N N . MET A 1 405 ? 20.289 4.296 -14.926 1.00 91.56 405 MET A N 1
ATOM 3293 C CA . MET A 1 405 ? 19.266 5.002 -15.703 1.00 91.56 405 MET A CA 1
ATOM 3294 C C . MET A 1 405 ? 19.644 6.456 -15.984 1.00 91.56 405 MET A C 1
ATOM 3296 O O . MET A 1 405 ? 19.499 6.906 -17.117 1.00 91.56 405 MET A O 1
ATOM 3300 N N . ILE A 1 406 ? 20.134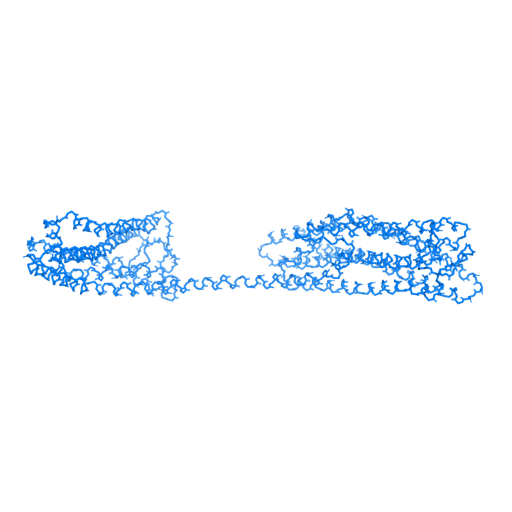 7.194 -14.981 1.00 90.94 406 ILE A N 1
ATOM 3301 C CA . ILE A 1 406 ? 20.554 8.595 -15.140 1.00 90.94 406 ILE A CA 1
ATOM 3302 C C . ILE A 1 406 ? 21.690 8.691 -16.158 1.00 90.94 406 ILE A C 1
ATOM 3304 O O . ILE A 1 406 ? 21.608 9.496 -17.084 1.00 90.94 406 ILE A O 1
ATOM 3308 N N . ILE A 1 407 ? 22.712 7.841 -16.030 1.00 90.00 407 ILE A N 1
ATOM 3309 C CA . ILE A 1 407 ? 23.824 7.785 -16.987 1.00 90.00 407 ILE A CA 1
ATOM 3310 C C . ILE A 1 407 ? 23.306 7.472 -18.393 1.00 90.00 407 ILE A C 1
ATOM 3312 O O . ILE A 1 407 ? 23.645 8.172 -19.346 1.00 90.00 407 ILE A O 1
ATOM 3316 N N . GLY A 1 408 ? 22.439 6.466 -18.526 1.00 88.06 408 GLY A N 1
ATOM 3317 C CA . GLY A 1 408 ? 21.846 6.095 -19.806 1.00 88.06 408 GLY A CA 1
ATOM 3318 C C . GLY A 1 408 ? 21.060 7.237 -20.453 1.00 88.06 408 GLY A C 1
ATOM 3319 O O . GLY A 1 408 ? 21.224 7.491 -21.645 1.00 88.06 408 GLY A O 1
ATOM 3320 N N . TYR A 1 409 ? 20.246 7.966 -19.685 1.00 88.25 409 TYR A N 1
ATOM 3321 C CA . TYR A 1 409 ? 19.508 9.123 -20.199 1.00 88.25 409 TYR A CA 1
ATOM 3322 C C . TYR A 1 409 ? 20.430 10.274 -20.612 1.00 88.25 409 TYR A C 1
ATOM 3324 O O . TYR A 1 409 ? 20.159 10.913 -21.625 1.00 88.25 409 TYR A O 1
ATOM 3332 N N . ILE A 1 410 ? 21.532 10.517 -19.893 1.00 88.94 410 ILE A N 1
ATOM 3333 C CA . ILE A 1 410 ? 22.538 11.513 -20.295 1.00 88.94 410 ILE A CA 1
ATOM 3334 C C . ILE A 1 410 ? 23.135 11.142 -21.657 1.00 88.94 410 ILE A C 1
ATOM 3336 O O . ILE A 1 410 ? 23.143 11.976 -22.562 1.00 88.94 410 ILE A O 1
ATOM 3340 N N . PHE A 1 411 ? 23.565 9.890 -21.842 1.00 86.12 411 PHE A N 1
ATOM 3341 C CA . PHE A 1 411 ? 24.081 9.425 -23.135 1.00 86.12 411 PHE A CA 1
ATOM 3342 C C . PHE A 1 411 ? 23.034 9.514 -24.249 1.00 86.12 411 PHE A C 1
ATOM 3344 O O . PHE A 1 411 ? 23.360 9.935 -25.357 1.00 86.12 411 PHE A O 1
ATOM 3351 N N . ALA A 1 412 ? 21.772 9.187 -23.962 1.00 87.38 412 ALA A N 1
ATOM 3352 C CA . ALA A 1 412 ? 20.687 9.307 -24.931 1.00 87.38 412 ALA A CA 1
ATOM 3353 C C . ALA A 1 412 ? 20.420 10.764 -25.341 1.00 87.38 412 ALA A C 1
ATOM 3355 O O . ALA A 1 412 ? 20.193 11.029 -26.519 1.00 87.38 412 ALA A O 1
ATOM 3356 N N . ILE A 1 413 ? 20.491 11.715 -24.401 1.00 89.00 413 ILE A N 1
ATOM 3357 C CA . ILE A 1 413 ? 20.361 13.152 -24.690 1.00 89.00 413 ILE A CA 1
ATOM 3358 C C . ILE A 1 413 ? 21.534 13.634 -25.546 1.00 89.00 413 ILE A C 1
ATOM 3360 O O . ILE A 1 413 ? 21.311 14.335 -26.529 1.00 89.00 413 ILE A O 1
ATOM 3364 N N . ILE A 1 414 ? 22.768 13.237 -25.218 1.00 86.81 414 ILE A N 1
ATOM 3365 C CA . ILE A 1 414 ? 23.952 13.569 -26.025 1.00 86.81 414 ILE A CA 1
ATOM 3366 C C . ILE A 1 414 ? 23.795 13.015 -27.447 1.00 86.81 414 ILE A C 1
ATOM 3368 O O . ILE A 1 414 ? 23.976 13.753 -28.413 1.00 86.81 414 ILE A O 1
ATOM 3372 N N . GLY A 1 415 ? 23.387 11.749 -27.582 1.00 83.56 415 GLY A N 1
ATOM 3373 C CA . GLY A 1 415 ? 23.111 11.119 -28.874 1.00 83.56 415 GLY A CA 1
ATOM 3374 C C . GLY A 1 415 ? 22.024 11.857 -29.660 1.00 83.56 415 GLY A C 1
ATOM 3375 O O . GLY A 1 415 ? 22.229 12.204 -30.820 1.00 83.56 415 GLY A O 1
ATOM 3376 N N . PHE A 1 416 ? 20.907 12.193 -29.015 1.00 87.25 416 PHE A N 1
ATOM 3377 C CA . PHE A 1 416 ? 19.832 12.984 -29.615 1.00 87.25 416 PHE A CA 1
ATOM 3378 C C . PHE A 1 416 ? 20.328 14.349 -30.120 1.00 87.25 416 PHE A C 1
ATOM 3380 O O . PHE A 1 416 ? 20.102 14.698 -31.278 1.00 87.25 416 PHE A O 1
ATOM 3387 N N . LEU A 1 417 ? 21.055 15.103 -29.291 1.00 87.81 417 LEU A N 1
ATOM 3388 C CA . LEU A 1 417 ? 21.603 16.405 -29.677 1.00 87.81 417 LEU A CA 1
ATOM 3389 C C . LEU A 1 417 ? 22.609 16.280 -30.827 1.00 87.81 417 LEU A C 1
ATOM 3391 O O . LEU A 1 417 ? 22.588 17.109 -31.734 1.00 87.81 417 LEU A O 1
ATOM 3395 N N . SER A 1 418 ? 23.431 15.226 -30.839 1.00 80.19 418 SER A N 1
ATOM 3396 C CA . SER A 1 418 ? 24.408 14.983 -31.909 1.00 80.19 418 SER A CA 1
ATOM 3397 C C . SER A 1 418 ? 23.767 14.744 -33.282 1.00 80.19 418 SER A C 1
ATOM 3399 O O . SER A 1 418 ? 24.378 15.069 -34.293 1.00 80.19 418 SER A O 1
ATOM 3401 N N . VAL A 1 419 ? 22.530 14.232 -33.326 1.00 80.44 419 VAL A N 1
ATOM 3402 C CA . VAL A 1 419 ? 21.772 14.013 -34.571 1.00 80.44 419 VAL A CA 1
ATOM 3403 C C . VAL A 1 419 ? 21.045 15.282 -35.022 1.00 80.44 419 VAL A C 1
ATOM 3405 O O . VAL A 1 419 ? 20.981 15.567 -36.212 1.00 80.44 419 VAL A O 1
ATOM 3408 N N . ILE A 1 420 ? 20.484 16.056 -34.088 1.00 85.44 420 ILE A N 1
ATOM 3409 C CA . ILE A 1 420 ? 19.616 17.198 -34.419 1.00 85.44 420 ILE A CA 1
ATOM 3410 C C . ILE A 1 420 ? 20.394 18.498 -34.661 1.00 85.44 420 ILE A C 1
ATOM 3412 O O . ILE A 1 420 ? 20.049 19.264 -35.561 1.00 85.44 420 ILE A O 1
ATOM 3416 N N . VAL A 1 421 ? 21.410 18.780 -33.841 1.00 86.25 421 VAL A N 1
ATOM 3417 C CA . VAL A 1 421 ? 22.067 20.095 -33.802 1.00 86.25 421 VAL A CA 1
ATOM 3418 C C . VAL A 1 421 ? 22.897 20.384 -35.060 1.00 86.25 421 VAL A C 1
ATOM 3420 O O . VAL A 1 421 ? 22.719 21.463 -35.625 1.00 86.25 421 VAL A O 1
ATOM 3423 N N . PRO A 1 422 ? 23.769 19.484 -35.555 1.00 82.56 422 PRO A N 1
ATOM 3424 C CA . PRO A 1 422 ? 24.622 19.814 -36.700 1.00 82.56 422 PRO A CA 1
ATOM 3425 C C . PRO A 1 422 ? 23.844 20.144 -37.996 1.00 82.56 422 PRO A C 1
ATOM 3427 O O . PRO A 1 422 ? 24.134 21.183 -38.593 1.00 82.56 422 PRO A O 1
ATOM 3430 N N . PRO A 1 423 ? 22.797 19.387 -38.392 1.00 80.00 423 PRO A N 1
ATOM 3431 C CA . PRO A 1 423 ? 21.967 19.710 -39.560 1.00 80.00 423 PRO A CA 1
ATOM 3432 C C . PRO A 1 423 ? 21.277 21.075 -39.471 1.00 80.00 423 PRO A C 1
ATOM 3434 O O . PRO A 1 423 ? 21.145 21.761 -40.483 1.00 80.00 423 PRO A O 1
ATOM 3437 N N . TYR A 1 424 ? 20.890 21.510 -38.265 1.00 81.88 424 TYR A N 1
ATOM 3438 C CA . TYR A 1 424 ? 20.301 22.836 -38.044 1.00 81.88 424 TYR A CA 1
ATOM 3439 C C . TYR A 1 424 ? 21.275 23.974 -38.390 1.00 81.88 424 TYR A C 1
ATOM 3441 O O . TYR A 1 424 ? 20.864 24.997 -38.932 1.00 81.88 424 TYR A O 1
ATOM 3449 N N . PHE A 1 425 ? 22.568 23.779 -38.119 1.00 81.69 425 PHE A N 1
ATOM 3450 C CA . PHE A 1 425 ? 23.634 24.733 -38.442 1.00 81.69 425 PHE A CA 1
ATOM 3451 C C . PHE A 1 425 ? 24.251 24.518 -39.833 1.00 81.69 425 PHE A C 1
ATOM 3453 O O . PHE A 1 425 ? 25.242 25.164 -40.165 1.00 81.69 425 PHE A O 1
ATOM 3460 N N . GLY A 1 426 ? 23.688 23.626 -40.655 1.00 73.62 426 GLY A N 1
ATOM 3461 C CA . GLY A 1 426 ? 24.219 23.327 -41.986 1.00 73.62 426 GLY A CA 1
ATOM 3462 C C . GLY A 1 426 ? 25.486 22.463 -41.978 1.00 73.62 426 GLY A C 1
ATOM 3463 O O . GLY A 1 426 ? 26.158 22.364 -43.000 1.00 73.62 426 GLY A O 1
ATOM 3464 N N . ILE A 1 427 ? 25.817 21.827 -40.850 1.00 74.25 427 ILE A N 1
ATOM 3465 C CA . ILE A 1 427 ? 26.951 20.906 -40.737 1.00 74.25 427 ILE A CA 1
ATOM 3466 C C . ILE A 1 427 ? 26.501 19.520 -41.190 1.00 74.25 427 ILE A C 1
ATOM 3468 O O . ILE A 1 427 ? 25.563 18.931 -40.644 1.00 74.25 427 ILE A O 1
ATOM 3472 N N . GLN A 1 428 ? 27.196 18.986 -42.187 1.00 66.19 428 GLN A N 1
ATOM 3473 C CA . GLN A 1 428 ? 26.863 17.708 -42.788 1.00 66.19 428 GLN A CA 1
ATOM 3474 C C . GLN A 1 428 ? 27.474 16.535 -42.007 1.00 66.19 428 GLN A C 1
ATOM 3476 O O . GLN A 1 428 ? 28.691 16.383 -41.950 1.00 66.19 428 GLN A O 1
ATOM 3481 N N . VAL A 1 429 ? 26.614 15.684 -41.439 1.00 62.81 429 VAL A N 1
ATOM 3482 C CA . VAL A 1 429 ? 27.023 14.506 -40.645 1.00 62.81 429 VAL A CA 1
ATOM 3483 C C . VAL A 1 429 ? 26.895 13.194 -41.436 1.00 62.81 429 VAL A C 1
ATOM 3485 O O . VAL A 1 429 ? 27.703 12.293 -41.240 1.00 62.81 429 VAL A O 1
ATOM 3488 N N . MET A 1 430 ? 25.954 13.109 -42.386 1.00 61.50 430 MET A N 1
ATOM 3489 C CA . MET A 1 430 ? 25.710 11.931 -43.244 1.00 61.50 430 MET A CA 1
ATOM 3490 C C . MET A 1 430 ? 26.382 12.070 -44.622 1.00 61.50 430 MET A C 1
ATOM 3492 O O . MET A 1 430 ? 26.679 13.183 -45.073 1.00 61.50 430 MET A O 1
ATOM 3496 N N . TYR A 1 431 ? 26.635 10.969 -45.339 1.00 56.47 431 TYR A N 1
ATOM 3497 C CA . TYR A 1 431 ? 27.083 11.033 -46.734 1.00 56.47 431 TYR A CA 1
ATOM 3498 C C . TYR A 1 431 ? 25.989 11.644 -47.624 1.00 56.47 431 TYR A C 1
ATOM 3500 O O . TYR A 1 431 ? 24.901 11.093 -47.773 1.00 56.47 431 TYR A O 1
ATOM 3508 N N . ALA A 1 432 ? 26.286 12.792 -48.246 1.00 50.41 432 ALA A N 1
ATOM 3509 C CA . ALA A 1 432 ? 25.368 13.399 -49.204 1.00 50.41 432 ALA A CA 1
ATOM 3510 C C . ALA A 1 432 ? 25.289 12.513 -50.439 1.00 50.41 432 ALA A C 1
ATOM 3512 O O . ALA A 1 432 ? 26.297 12.192 -51.069 1.00 50.41 432 ALA A O 1
ATOM 3513 N N . THR A 1 433 ? 24.068 12.180 -50.835 1.00 51.25 433 THR A N 1
ATOM 3514 C CA . THR A 1 433 ? 23.829 11.691 -52.185 1.00 51.25 433 THR A CA 1
ATOM 3515 C C . THR A 1 433 ? 24.121 12.831 -53.166 1.00 51.25 433 THR A C 1
ATOM 3517 O O . THR A 1 433 ? 23.451 13.862 -53.099 1.00 51.25 433 THR A O 1
ATOM 3520 N N . ASN A 1 434 ? 25.009 12.626 -54.143 1.00 44.56 434 ASN A N 1
ATOM 3521 C CA . ASN A 1 434 ? 25.186 13.550 -55.283 1.00 44.56 434 ASN A CA 1
ATOM 3522 C C . ASN A 1 434 ? 23.886 13.756 -56.101 1.00 44.56 434 ASN A C 1
ATOM 3524 O O . ASN A 1 434 ? 23.807 14.633 -56.952 1.00 44.56 434 ASN A O 1
ATOM 3528 N N . PHE A 1 435 ? 22.852 12.948 -55.839 1.00 43.84 435 PHE A N 1
ATOM 3529 C CA . PHE A 1 435 ? 21.538 12.989 -56.485 1.00 43.84 435 PHE A CA 1
ATOM 3530 C C . PHE A 1 435 ? 20.539 13.977 -55.864 1.00 43.84 435 PHE A C 1
ATOM 3532 O O . PHE A 1 435 ? 19.412 14.080 -56.353 1.00 43.84 435 PHE A O 1
ATOM 3539 N N . SER A 1 436 ? 20.903 14.669 -54.784 1.00 47.94 436 SER A N 1
ATOM 3540 C CA . SER A 1 436 ? 20.020 15.612 -54.095 1.00 47.94 436 SER A CA 1
ATOM 3541 C C . SER A 1 436 ? 20.697 16.985 -54.043 1.00 47.94 436 SER A C 1
ATOM 3543 O O . SER A 1 436 ? 21.426 17.269 -53.101 1.00 47.94 436 SER A O 1
ATOM 3545 N N . ASN A 1 437 ? 20.455 17.837 -55.051 1.00 49.09 437 ASN A N 1
ATOM 3546 C CA . ASN A 1 437 ? 20.771 19.280 -55.039 1.00 49.09 437 ASN A CA 1
ATOM 3547 C C . ASN A 1 437 ? 19.907 19.999 -53.973 1.00 49.09 437 ASN A C 1
ATOM 3549 O O . ASN A 1 437 ? 19.056 20.822 -54.301 1.00 49.09 437 ASN A O 1
ATOM 3553 N N . ARG A 1 438 ? 20.043 19.621 -52.697 1.00 59.41 438 ARG A N 1
ATOM 3554 C CA . ARG A 1 438 ? 19.264 20.176 -51.583 1.00 59.41 438 ARG A CA 1
ATOM 3555 C C . ARG A 1 438 ? 19.945 21.420 -51.034 1.00 59.41 438 ARG A C 1
ATOM 3557 O O . ARG A 1 438 ? 21.162 21.451 -50.877 1.00 59.41 438 ARG A O 1
ATOM 3564 N N . SER A 1 439 ? 19.139 22.422 -50.699 1.00 59.94 439 SER A N 1
ATOM 3565 C CA . SER A 1 439 ? 19.614 23.684 -50.119 1.00 59.94 439 SER A CA 1
ATOM 3566 C C . SER A 1 439 ? 19.712 23.651 -48.587 1.00 59.94 439 SER A C 1
ATOM 3568 O O . SER A 1 439 ? 20.427 24.463 -48.001 1.00 59.94 439 SER A O 1
ATOM 3570 N N . LYS A 1 440 ? 19.003 22.715 -47.932 1.00 69.62 440 LYS A N 1
ATOM 3571 C CA . LYS A 1 440 ? 18.907 22.579 -46.467 1.00 69.62 440 LYS A CA 1
ATOM 3572 C C . LYS A 1 440 ? 19.046 21.112 -46.025 1.00 69.62 440 LYS A C 1
ATOM 3574 O O . LYS A 1 440 ? 18.547 20.212 -46.699 1.00 69.62 440 LYS A O 1
ATOM 3579 N N . LEU A 1 441 ? 19.705 20.875 -44.886 1.00 75.75 441 LEU A N 1
ATOM 3580 C CA . LEU A 1 441 ? 19.990 19.537 -44.342 1.00 75.75 441 LEU A CA 1
ATOM 3581 C C . LEU A 1 441 ? 18.907 19.074 -43.356 1.00 75.75 441 LEU A C 1
ATOM 3583 O O . LEU A 1 441 ? 18.475 19.837 -42.498 1.00 75.75 441 LEU A O 1
ATOM 3587 N N . LEU A 1 442 ? 18.504 17.803 -43.432 1.00 77.44 442 LEU A N 1
ATOM 3588 C CA . LEU A 1 442 ? 17.593 17.187 -42.461 1.00 77.44 442 LEU A CA 1
ATOM 3589 C C . LEU A 1 442 ? 18.364 16.339 -41.435 1.00 77.44 442 LEU A C 1
ATOM 3591 O O . LEU A 1 442 ? 19.431 15.822 -41.759 1.00 77.44 442 LEU A O 1
ATOM 3595 N N . PRO A 1 443 ? 17.809 16.116 -40.226 1.00 75.81 443 PRO A N 1
ATOM 3596 C CA . PRO A 1 443 ? 18.447 15.261 -39.225 1.00 75.81 443 PRO A CA 1
ATOM 3597 C C . PRO A 1 443 ? 18.532 13.781 -39.588 1.00 75.81 443 PRO A C 1
ATOM 3599 O O . PRO A 1 443 ? 19.367 13.064 -39.052 1.00 75.81 443 PRO A O 1
ATOM 3602 N N . LEU A 1 444 ? 17.647 13.320 -40.470 1.00 76.12 444 LEU A N 1
ATOM 3603 C CA . LEU A 1 444 ? 17.578 11.938 -40.928 1.00 76.12 444 LEU A CA 1
ATOM 3604 C C . LEU A 1 444 ? 17.451 11.949 -42.447 1.00 76.12 444 LEU A C 1
ATOM 3606 O O . LEU A 1 444 ? 16.573 12.635 -42.983 1.00 76.12 444 LEU A O 1
ATOM 3610 N N . GLU A 1 445 ? 18.280 11.163 -43.130 1.00 74.69 445 GLU A N 1
ATOM 3611 C CA . GLU A 1 445 ? 18.120 10.963 -44.566 1.00 74.69 445 GLU A CA 1
ATOM 3612 C C . GLU A 1 445 ? 16.894 10.095 -44.849 1.00 74.69 445 GLU A C 1
ATOM 3614 O O . GLU A 1 445 ? 16.743 8.977 -44.356 1.00 74.69 445 GLU A O 1
ATOM 3619 N N . THR A 1 446 ? 15.959 10.672 -45.596 1.00 80.38 446 THR A N 1
ATOM 3620 C CA . THR A 1 446 ? 14.600 10.158 -45.776 1.00 80.38 446 THR A CA 1
ATOM 3621 C C . THR A 1 446 ? 14.091 10.513 -47.169 1.00 80.38 446 THR A C 1
ATOM 3623 O O . THR A 1 446 ? 14.414 11.560 -47.747 1.00 80.38 446 THR A O 1
ATOM 3626 N N . PHE A 1 447 ? 13.299 9.608 -47.742 1.00 80.06 447 PHE A N 1
ATOM 3627 C CA . PHE A 1 447 ? 12.627 9.825 -49.017 1.00 80.06 447 PHE A CA 1
ATOM 3628 C C . PHE A 1 447 ? 11.237 10.433 -48.798 1.00 80.06 447 PHE A C 1
ATOM 3630 O O . PHE A 1 447 ? 10.389 9.825 -48.148 1.00 80.06 447 PHE A O 1
ATOM 3637 N N . HIS A 1 448 ? 10.975 11.599 -49.392 1.00 77.25 448 HIS A N 1
ATOM 3638 C CA . HIS A 1 448 ? 9.674 12.265 -49.305 1.00 77.25 448 HIS A CA 1
ATOM 3639 C C . HIS A 1 448 ? 9.017 12.374 -50.681 1.00 77.25 448 HIS A C 1
ATOM 3641 O O . HIS A 1 448 ? 9.674 12.667 -51.677 1.00 77.25 448 HIS A O 1
ATOM 3647 N N . PHE A 1 449 ? 7.696 12.183 -50.718 1.00 77.75 449 PHE A N 1
ATOM 3648 C CA . PHE A 1 449 ? 6.869 12.302 -51.927 1.00 77.75 449 PHE A CA 1
ATOM 3649 C C . PHE A 1 449 ? 6.492 13.757 -52.272 1.00 77.75 449 PHE A C 1
ATOM 3651 O O . PHE A 1 449 ? 5.708 13.992 -53.188 1.00 77.75 449 PHE A O 1
ATOM 3658 N N . TYR A 1 450 ? 7.007 14.730 -51.520 1.00 81.81 450 TYR A N 1
ATOM 3659 C CA . TYR A 1 450 ? 6.726 16.156 -51.663 1.00 81.81 450 TYR A CA 1
ATOM 3660 C C . TYR A 1 450 ? 8.023 16.968 -51.626 1.00 81.81 450 TYR A C 1
ATOM 3662 O O . TYR A 1 450 ? 9.052 16.498 -51.144 1.00 81.81 450 TYR A O 1
ATOM 3670 N N . ASP A 1 451 ? 7.958 18.196 -52.137 1.00 79.50 451 ASP A N 1
ATOM 3671 C CA . ASP A 1 451 ? 9.087 19.124 -52.183 1.00 79.50 451 ASP A CA 1
ATOM 3672 C C . ASP A 1 451 ? 9.355 19.718 -50.790 1.00 79.50 451 ASP A C 1
ATOM 3674 O O . ASP A 1 451 ? 8.538 20.477 -50.262 1.00 79.50 451 ASP A O 1
ATOM 3678 N N . ILE A 1 452 ? 10.472 19.315 -50.182 1.00 78.81 452 ILE A N 1
ATOM 3679 C CA . ILE A 1 452 ? 10.856 19.689 -48.814 1.00 78.81 452 ILE A CA 1
ATOM 3680 C C . ILE A 1 452 ? 11.640 21.001 -48.795 1.00 78.81 452 ILE A C 1
ATOM 3682 O O . ILE A 1 452 ? 11.674 21.644 -47.759 1.00 78.81 452 ILE A O 1
ATOM 3686 N N . ASP A 1 453 ? 12.266 21.427 -49.899 1.00 78.44 453 ASP A N 1
ATOM 3687 C CA . ASP A 1 453 ? 13.079 22.655 -49.917 1.00 78.44 453 ASP A CA 1
ATOM 3688 C C . ASP A 1 453 ? 12.207 23.922 -49.758 1.00 78.44 453 ASP A C 1
ATOM 3690 O O . ASP A 1 453 ? 12.697 24.996 -49.394 1.00 78.44 453 ASP A O 1
ATOM 3694 N N . LYS A 1 454 ? 10.889 23.795 -49.971 1.00 84.62 454 LYS A N 1
ATOM 3695 C CA . LYS A 1 454 ? 9.902 24.864 -49.787 1.00 84.62 454 LYS A CA 1
ATOM 3696 C C . LYS A 1 454 ? 9.508 25.048 -48.319 1.00 84.62 454 LYS A C 1
ATOM 3698 O O . LYS A 1 454 ? 9.349 24.096 -47.557 1.00 84.62 454 LYS A O 1
ATOM 3703 N N . SER A 1 455 ? 9.306 26.307 -47.937 1.00 84.69 455 SER A N 1
ATOM 3704 C CA . SER A 1 455 ? 8.679 26.665 -46.661 1.00 84.69 455 SER A CA 1
ATOM 3705 C C . SER A 1 455 ? 7.151 26.683 -46.829 1.00 84.69 455 SER A C 1
ATOM 3707 O O . SER A 1 455 ? 6.682 27.221 -47.840 1.00 84.69 455 SER A O 1
ATOM 3709 N N . PRO A 1 456 ? 6.350 26.126 -45.893 1.00 88.31 456 PRO A N 1
ATOM 3710 C CA . PRO A 1 456 ? 6.710 25.633 -44.555 1.00 88.31 456 PRO A CA 1
ATOM 3711 C C . PRO A 1 456 ? 7.038 24.122 -44.467 1.00 88.31 456 PRO A C 1
ATOM 3713 O O . PRO A 1 456 ? 7.106 23.563 -43.369 1.00 88.31 456 PRO A O 1
ATOM 3716 N N . GLN A 1 457 ? 7.154 23.413 -45.598 1.00 87.75 457 GLN A N 1
ATOM 3717 C CA . GLN A 1 457 ? 7.308 21.951 -45.629 1.00 87.75 457 GLN A CA 1
ATOM 3718 C C . GLN A 1 457 ? 8.606 21.486 -44.959 1.00 87.75 457 GLN A C 1
ATOM 3720 O O . GLN A 1 457 ? 8.588 20.482 -44.236 1.00 87.75 457 GLN A O 1
ATOM 3725 N N . TYR A 1 458 ? 9.705 22.219 -45.164 1.00 86.44 458 TYR A N 1
ATOM 3726 C CA . TYR A 1 458 ? 10.979 21.973 -44.491 1.00 86.44 458 TYR A CA 1
ATOM 3727 C C . TYR A 1 458 ? 10.823 22.014 -42.969 1.00 86.44 458 TYR A C 1
ATOM 3729 O O . TYR A 1 458 ? 11.154 21.051 -42.278 1.00 86.44 458 TYR A O 1
ATOM 3737 N N . GLU A 1 459 ? 10.285 23.118 -42.446 1.00 89.62 459 GLU A N 1
ATOM 3738 C CA . GLU A 1 459 ? 10.200 23.386 -41.012 1.00 89.62 459 GLU A CA 1
ATOM 3739 C C . GLU A 1 459 ? 9.304 22.360 -40.308 1.00 89.62 459 GLU A C 1
ATOM 3741 O O . GLU A 1 459 ? 9.651 21.858 -39.237 1.00 89.62 459 GLU A O 1
ATOM 3746 N N . LEU A 1 460 ? 8.187 21.983 -40.940 1.00 89.62 460 LEU A N 1
ATOM 3747 C CA . LEU A 1 460 ? 7.294 20.939 -40.434 1.00 89.62 460 LEU A CA 1
ATOM 3748 C C . LEU A 1 460 ? 7.965 19.561 -40.420 1.00 89.62 460 LEU A C 1
ATOM 3750 O O . LEU A 1 460 ? 7.861 18.838 -39.430 1.00 89.62 460 LEU A O 1
ATOM 3754 N N . THR A 1 461 ? 8.678 19.201 -41.489 1.00 88.94 461 THR A N 1
ATOM 3755 C CA . THR A 1 461 ? 9.375 17.907 -41.585 1.00 88.94 461 THR A CA 1
ATOM 3756 C C . THR A 1 461 ? 10.502 17.818 -40.557 1.00 88.94 461 THR A C 1
ATOM 3758 O O . THR A 1 461 ? 10.605 16.825 -39.835 1.00 88.94 461 THR A O 1
ATOM 3761 N N . PHE A 1 462 ? 11.293 18.885 -40.418 1.00 88.56 462 PHE A N 1
ATOM 3762 C CA . PHE A 1 462 ? 12.344 18.988 -39.410 1.00 88.56 462 PHE A CA 1
ATOM 3763 C C . PHE A 1 462 ? 11.769 18.820 -37.998 1.00 88.56 462 PHE A C 1
ATOM 3765 O O . PHE A 1 462 ? 12.272 18.017 -37.213 1.00 88.56 462 PHE A O 1
ATOM 3772 N N . PHE A 1 463 ? 10.668 19.507 -37.683 1.00 90.44 463 PHE A N 1
ATOM 3773 C CA . PHE A 1 463 ? 9.994 19.396 -36.389 1.00 90.44 463 PHE A CA 1
ATOM 3774 C C . PHE A 1 463 ? 9.479 17.976 -36.105 1.00 90.44 463 PHE A C 1
ATOM 3776 O O . PHE A 1 463 ? 9.667 17.458 -35.001 1.00 90.44 463 PHE A O 1
ATOM 3783 N N . ILE A 1 464 ? 8.886 17.311 -37.102 1.00 90.38 464 ILE A N 1
ATOM 3784 C CA . ILE A 1 464 ? 8.437 15.915 -36.984 1.00 90.38 464 ILE A CA 1
ATOM 3785 C C . ILE A 1 464 ? 9.623 14.979 -36.728 1.00 90.38 464 ILE A C 1
ATOM 3787 O O . ILE A 1 464 ? 9.517 14.098 -35.870 1.00 90.38 464 ILE A O 1
ATOM 3791 N N . HIS A 1 465 ? 10.756 15.170 -37.411 1.00 90.06 465 HIS A N 1
ATOM 3792 C CA . HIS A 1 465 ? 11.970 14.383 -37.172 1.00 90.06 465 HIS A CA 1
ATOM 3793 C C . HIS A 1 465 ? 12.489 14.581 -35.749 1.00 90.06 465 HIS A C 1
ATOM 3795 O O . HIS A 1 465 ? 12.750 13.599 -35.063 1.00 90.06 465 HIS A O 1
ATOM 3801 N N . VAL A 1 466 ? 12.559 15.821 -35.258 1.00 91.31 466 VAL A N 1
ATOM 3802 C CA . VAL A 1 466 ? 12.982 16.119 -33.880 1.00 91.31 466 VAL A CA 1
ATOM 3803 C C . VAL A 1 466 ? 12.099 15.398 -32.860 1.00 91.31 466 VAL A C 1
ATOM 3805 O O . VAL A 1 466 ? 12.613 14.687 -31.995 1.00 91.31 466 VAL A O 1
ATOM 3808 N N . ILE A 1 467 ? 10.773 15.531 -32.970 1.00 91.88 467 ILE A N 1
ATOM 3809 C CA . ILE A 1 467 ? 9.833 14.888 -32.039 1.00 91.88 467 ILE A CA 1
ATOM 3810 C C . ILE A 1 467 ? 9.946 13.368 -32.104 1.00 91.88 467 ILE A C 1
ATOM 3812 O O . ILE A 1 467 ? 9.982 12.703 -31.068 1.00 91.88 467 ILE A O 1
ATOM 3816 N N . THR A 1 468 ? 9.991 12.806 -33.308 1.00 91.25 468 THR A N 1
ATOM 3817 C CA . THR A 1 468 ? 9.989 11.352 -33.476 1.00 91.25 468 THR A CA 1
ATOM 3818 C C . THR A 1 468 ? 11.305 10.741 -33.014 1.00 91.25 468 THR A C 1
ATOM 3820 O O . THR A 1 468 ? 11.273 9.718 -32.340 1.00 91.25 468 THR A O 1
ATOM 3823 N N . THR A 1 469 ? 12.450 11.373 -33.286 1.00 90.12 469 THR A N 1
ATOM 3824 C CA . THR A 1 469 ? 13.761 10.921 -32.794 1.00 90.12 469 THR A CA 1
ATOM 3825 C C . THR A 1 469 ? 13.840 11.008 -31.271 1.00 90.12 469 THR A C 1
ATOM 3827 O O . THR A 1 469 ? 14.326 10.075 -30.634 1.00 90.12 469 THR A O 1
ATOM 3830 N N . LEU A 1 470 ? 13.300 12.071 -30.659 1.00 91.94 470 LEU A N 1
ATOM 3831 C CA . LEU A 1 470 ? 13.209 12.181 -29.199 1.00 91.94 470 LEU A CA 1
ATOM 3832 C C . LEU A 1 470 ? 12.356 11.050 -28.609 1.00 91.94 470 LEU A C 1
ATOM 3834 O O . LEU A 1 470 ? 12.778 10.370 -27.675 1.00 91.94 470 LEU A O 1
ATOM 3838 N N . LEU A 1 471 ? 11.165 10.822 -29.168 1.00 92.31 471 LEU A N 1
ATOM 3839 C CA . LEU A 1 471 ? 10.277 9.741 -28.741 1.00 92.31 471 LEU A CA 1
ATOM 3840 C C . LEU A 1 471 ? 10.923 8.368 -28.935 1.00 92.31 471 LEU A C 1
ATOM 3842 O O . LEU A 1 471 ? 10.837 7.532 -28.040 1.00 92.31 471 LEU A O 1
ATOM 3846 N N . ALA A 1 472 ? 11.601 8.140 -30.060 1.00 92.06 472 ALA A N 1
ATOM 3847 C CA . ALA A 1 472 ? 12.303 6.897 -30.345 1.00 92.06 472 ALA A CA 1
ATOM 3848 C C . ALA A 1 472 ? 13.422 6.634 -29.327 1.00 92.06 472 ALA A C 1
ATOM 3850 O O . ALA A 1 472 ? 13.511 5.524 -28.800 1.00 92.06 472 ALA A O 1
ATOM 3851 N N . ALA A 1 473 ? 14.207 7.658 -28.976 1.00 90.81 473 ALA A N 1
ATOM 3852 C CA . ALA A 1 473 ? 15.225 7.568 -27.932 1.00 90.81 473 ALA A CA 1
ATOM 3853 C C . ALA A 1 473 ? 14.608 7.232 -26.563 1.00 90.81 473 ALA A C 1
ATOM 3855 O O . ALA A 1 473 ? 15.089 6.331 -25.876 1.00 90.81 473 ALA A O 1
ATOM 3856 N N . ILE A 1 474 ? 13.502 7.886 -26.183 1.00 92.31 474 ILE A N 1
ATOM 3857 C CA . ILE A 1 474 ? 12.789 7.591 -24.929 1.00 92.31 474 ILE A CA 1
ATOM 3858 C C . ILE A 1 474 ? 12.263 6.152 -24.924 1.00 92.31 474 ILE A C 1
ATOM 3860 O O . ILE A 1 474 ? 12.422 5.463 -23.916 1.00 92.31 474 ILE A O 1
ATOM 3864 N N . ILE A 1 475 ? 11.654 5.682 -26.019 1.00 94.12 475 ILE A N 1
ATOM 3865 C CA . ILE A 1 475 ? 11.157 4.303 -26.152 1.00 94.12 475 ILE A CA 1
ATOM 3866 C C . ILE A 1 475 ? 12.309 3.318 -25.976 1.00 94.12 475 ILE A C 1
ATOM 3868 O O . ILE A 1 475 ? 12.219 2.425 -25.136 1.00 94.12 475 ILE A O 1
ATOM 3872 N N . TYR A 1 476 ? 13.389 3.500 -26.735 1.00 91.88 476 TYR A N 1
ATOM 3873 C CA . TYR A 1 476 ? 14.548 2.618 -26.699 1.00 91.88 476 TYR A CA 1
ATOM 3874 C C . TYR A 1 476 ? 15.118 2.510 -25.279 1.00 91.88 476 TYR A C 1
ATOM 3876 O O . TYR A 1 476 ? 15.227 1.415 -24.730 1.00 91.88 476 TYR A O 1
ATOM 3884 N N . MET A 1 477 ? 15.394 3.654 -24.647 1.00 90.69 477 MET A N 1
ATOM 3885 C CA . MET A 1 477 ? 15.973 3.700 -23.306 1.00 90.69 477 MET A CA 1
ATOM 3886 C C . MET A 1 477 ? 15.027 3.158 -22.237 1.00 90.69 477 MET A C 1
ATOM 3888 O O . MET A 1 477 ? 15.459 2.412 -21.363 1.00 90.69 477 MET A O 1
ATOM 3892 N N . SER A 1 478 ? 13.736 3.493 -22.298 1.00 92.56 478 SER A N 1
ATOM 3893 C CA . SER A 1 478 ? 12.768 3.059 -21.283 1.00 92.56 478 SER A CA 1
ATOM 3894 C C . SER A 1 478 ? 12.592 1.542 -21.277 1.00 92.56 478 SER A C 1
ATOM 3896 O O . SER A 1 478 ? 12.427 0.956 -20.211 1.00 92.56 478 SER A O 1
ATOM 3898 N N . ILE A 1 479 ? 12.607 0.894 -22.444 1.00 93.44 479 ILE A N 1
ATOM 3899 C CA . ILE A 1 479 ? 12.439 -0.563 -22.554 1.00 93.44 479 ILE A CA 1
ATOM 3900 C C . ILE A 1 479 ? 13.666 -1.299 -22.004 1.00 93.44 479 ILE A C 1
ATOM 3902 O O . ILE A 1 479 ? 13.516 -2.280 -21.270 1.00 93.44 479 ILE A O 1
ATOM 3906 N N . ASP A 1 480 ? 14.862 -0.802 -22.311 1.00 90.69 480 ASP A N 1
ATOM 3907 C CA . ASP A 1 480 ? 16.130 -1.413 -21.900 1.00 90.69 480 ASP A CA 1
ATOM 3908 C C . ASP A 1 480 ? 16.359 -1.225 -20.395 1.00 90.69 480 ASP A C 1
ATOM 3910 O O . ASP A 1 480 ? 16.666 -2.174 -19.675 1.00 90.69 480 ASP A O 1
ATOM 3914 N N . MET A 1 481 ? 16.102 -0.019 -19.884 1.00 91.81 481 MET A N 1
ATOM 3915 C CA . MET A 1 481 ? 16.219 0.280 -18.455 1.00 91.81 481 MET A CA 1
ATOM 3916 C C . MET A 1 481 ? 15.196 -0.470 -17.606 1.00 91.81 481 MET A C 1
ATOM 3918 O O . MET A 1 481 ? 15.497 -0.838 -16.469 1.00 91.81 481 MET A O 1
ATOM 3922 N N . PHE A 1 482 ? 14.012 -0.765 -18.151 1.00 93.62 482 PHE A N 1
ATOM 3923 C CA . PHE A 1 482 ? 13.039 -1.593 -17.449 1.00 93.62 482 PHE A CA 1
ATOM 3924 C C . PHE A 1 482 ? 13.553 -3.012 -17.206 1.00 93.62 482 PHE A C 1
ATOM 3926 O O . PHE A 1 482 ? 13.332 -3.553 -16.123 1.00 93.62 482 PHE A O 1
ATOM 3933 N N . LEU A 1 483 ? 14.276 -3.596 -18.169 1.00 92.19 483 LEU A N 1
ATOM 3934 C CA . LEU A 1 483 ? 14.893 -4.908 -17.987 1.00 92.19 483 LEU A CA 1
ATOM 3935 C C . LEU A 1 483 ? 15.875 -4.876 -16.818 1.00 92.19 483 LEU A C 1
ATOM 3937 O O . LEU A 1 483 ? 15.771 -5.694 -15.910 1.00 92.19 483 LEU A O 1
ATOM 3941 N N . ILE A 1 484 ? 16.777 -3.892 -16.805 1.00 91.31 484 ILE A N 1
ATOM 3942 C CA . ILE A 1 484 ? 17.777 -3.729 -15.743 1.00 91.31 484 ILE A CA 1
ATOM 3943 C C . ILE A 1 484 ? 17.098 -3.548 -14.380 1.00 91.31 484 ILE A C 1
ATOM 3945 O O . ILE A 1 484 ? 17.504 -4.179 -13.404 1.00 91.31 484 ILE A O 1
ATOM 3949 N N . LEU A 1 485 ? 16.039 -2.733 -14.315 1.00 94.00 485 LEU A N 1
ATOM 3950 C CA . LEU A 1 485 ? 15.247 -2.530 -13.101 1.00 94.00 485 LEU A CA 1
ATOM 3951 C C . LEU A 1 485 ? 14.684 -3.846 -12.575 1.00 94.00 485 LEU A C 1
ATOM 3953 O O . LEU A 1 485 ? 14.822 -4.143 -11.389 1.00 94.00 485 LEU A O 1
ATOM 3957 N N . ILE A 1 486 ? 14.054 -4.634 -13.446 1.00 93.44 486 ILE A N 1
ATOM 3958 C CA . ILE A 1 486 ? 13.467 -5.908 -13.050 1.00 93.44 486 ILE A CA 1
ATOM 3959 C C . ILE A 1 486 ? 14.549 -6.883 -12.583 1.00 93.44 486 ILE A C 1
ATOM 3961 O O . ILE A 1 486 ? 14.383 -7.528 -11.548 1.00 93.44 486 ILE A O 1
ATOM 3965 N N . ILE A 1 487 ? 15.640 -6.995 -13.339 1.00 91.12 487 ILE A N 1
ATOM 3966 C CA . ILE A 1 487 ? 16.735 -7.912 -13.036 1.00 91.12 487 ILE A CA 1
ATOM 3967 C C . ILE A 1 487 ? 17.315 -7.590 -11.656 1.00 91.12 487 ILE A C 1
ATOM 3969 O O . ILE A 1 487 ? 17.353 -8.458 -10.786 1.00 91.12 487 ILE A O 1
ATOM 3973 N N . LEU A 1 488 ? 17.678 -6.330 -11.405 1.00 91.44 488 LEU A N 1
ATOM 3974 C CA . LEU A 1 488 ? 18.233 -5.925 -10.114 1.00 91.44 488 LEU A CA 1
ATOM 3975 C C . LEU A 1 488 ? 17.214 -6.029 -8.969 1.00 91.44 488 LEU A C 1
ATOM 3977 O O . LEU A 1 488 ? 17.614 -6.316 -7.838 1.00 91.44 488 LEU A O 1
ATOM 3981 N N . HIS A 1 489 ? 15.913 -5.858 -9.240 1.00 92.88 489 HIS A N 1
ATOM 3982 C CA . HIS A 1 489 ? 14.856 -6.132 -8.260 1.00 92.88 489 HIS A CA 1
ATOM 3983 C C . HIS A 1 489 ? 14.806 -7.617 -7.891 1.00 92.88 489 HIS A C 1
ATOM 3985 O O . HIS A 1 489 ? 14.818 -7.933 -6.702 1.00 92.88 489 HIS A O 1
ATOM 3991 N N . ILE A 1 490 ? 14.814 -8.529 -8.872 1.00 91.50 490 ILE A N 1
ATOM 3992 C CA . ILE A 1 490 ? 14.859 -9.978 -8.617 1.00 91.50 490 ILE A CA 1
ATOM 3993 C C . ILE A 1 490 ? 16.119 -10.357 -7.849 1.00 91.50 490 ILE A C 1
ATOM 3995 O O . ILE A 1 490 ? 16.019 -11.093 -6.873 1.00 91.50 490 ILE A O 1
ATOM 3999 N N . CYS A 1 491 ? 17.287 -9.839 -8.226 1.00 89.25 491 CYS A N 1
ATOM 4000 C CA . CYS A 1 491 ? 18.528 -10.128 -7.510 1.00 89.25 491 CYS A CA 1
ATOM 4001 C C . CYS A 1 491 ? 18.459 -9.664 -6.047 1.00 89.25 491 CYS A C 1
ATOM 4003 O O . CYS A 1 491 ? 18.886 -10.395 -5.159 1.00 89.25 491 CYS A O 1
ATOM 4005 N N . GLY A 1 492 ? 17.836 -8.511 -5.774 1.00 90.94 492 GLY A N 1
ATOM 4006 C CA . GLY A 1 492 ? 17.542 -8.074 -4.407 1.00 90.94 492 GLY A CA 1
ATOM 4007 C C . GLY A 1 492 ? 16.558 -8.992 -3.670 1.00 90.94 492 GLY A C 1
ATOM 4008 O O . GLY A 1 492 ? 16.749 -9.272 -2.489 1.00 90.94 492 GLY A O 1
ATOM 4009 N N . GLN A 1 493 ? 15.528 -9.505 -4.351 1.00 91.75 493 GLN A N 1
ATOM 4010 C CA . GLN A 1 493 ? 14.612 -10.483 -3.753 1.00 91.75 493 GLN A CA 1
ATOM 4011 C C . GLN A 1 493 ? 15.291 -11.829 -3.472 1.00 91.75 493 GLN A C 1
ATOM 4013 O O . GLN A 1 493 ? 15.009 -12.427 -2.439 1.00 91.75 493 GLN A O 1
ATOM 4018 N N . LEU A 1 494 ? 16.182 -12.299 -4.349 1.00 88.38 494 LEU A N 1
ATOM 4019 C CA . LEU A 1 494 ? 16.963 -13.524 -4.149 1.00 88.38 494 LEU A CA 1
ATOM 4020 C C . LEU A 1 494 ? 17.938 -13.381 -2.972 1.00 88.38 494 LEU A C 1
ATOM 4022 O O . LEU A 1 494 ? 18.075 -14.296 -2.165 1.00 88.38 494 LEU A O 1
ATOM 4026 N N . GLU A 1 495 ? 18.558 -12.213 -2.816 1.00 88.38 495 GLU A N 1
ATOM 4027 C CA . GLU A 1 495 ? 19.416 -11.904 -1.668 1.00 88.38 495 GLU A CA 1
ATOM 4028 C C . GLU A 1 495 ? 18.623 -11.892 -0.347 1.00 88.38 495 GLU A C 1
ATOM 4030 O O . GLU A 1 495 ? 19.032 -12.515 0.634 1.00 88.38 495 GLU A O 1
ATOM 4035 N N . ASN A 1 496 ? 17.435 -11.280 -0.336 1.00 89.31 496 ASN A N 1
ATOM 4036 C CA . ASN A 1 496 ? 16.529 -11.327 0.817 1.00 89.31 496 ASN A CA 1
ATOM 4037 C C . ASN A 1 496 ? 16.022 -12.747 1.098 1.00 89.31 496 ASN A C 1
ATOM 4039 O O . ASN A 1 496 ? 15.927 -13.169 2.249 1.00 89.31 496 ASN A O 1
ATOM 4043 N N . PHE A 1 497 ? 15.709 -13.506 0.049 1.00 86.50 497 PHE A N 1
ATOM 4044 C CA . PHE A 1 497 ? 15.322 -14.907 0.151 1.00 86.50 497 PHE A CA 1
ATOM 4045 C C . PHE A 1 497 ? 16.421 -15.736 0.829 1.00 86.50 497 PHE A C 1
ATOM 4047 O O . PHE A 1 497 ? 16.124 -16.478 1.763 1.00 86.50 497 PHE A O 1
ATOM 4054 N N . LYS A 1 498 ? 17.686 -15.540 0.445 1.00 82.94 498 LYS A N 1
ATOM 4055 C CA . LYS A 1 498 ? 18.842 -16.171 1.092 1.00 82.94 498 LYS A CA 1
ATOM 4056 C C . LYS A 1 498 ? 18.943 -15.806 2.576 1.00 82.94 498 LYS A C 1
ATOM 4058 O O . LYS A 1 498 ? 19.140 -16.683 3.409 1.00 82.94 498 LYS A O 1
ATOM 4063 N N . TYR A 1 499 ? 18.752 -14.537 2.941 1.00 83.31 499 TYR A N 1
ATOM 4064 C CA . TYR A 1 499 ? 18.752 -14.119 4.351 1.00 83.31 499 TYR A CA 1
ATOM 4065 C C . TYR A 1 499 ? 17.675 -14.849 5.182 1.00 83.31 499 TYR A C 1
ATOM 4067 O O . TYR A 1 499 ? 17.920 -15.299 6.307 1.00 83.31 499 TYR A O 1
ATOM 4075 N N . ARG A 1 500 ? 16.481 -15.034 4.606 1.00 83.06 500 ARG A N 1
ATOM 4076 C CA . ARG A 1 500 ? 15.391 -15.811 5.224 1.00 83.06 500 ARG A CA 1
ATOM 4077 C C . ARG A 1 500 ? 15.719 -17.298 5.331 1.00 83.06 500 ARG A C 1
ATOM 4079 O O . ARG A 1 500 ? 15.314 -17.932 6.299 1.00 83.06 500 ARG A O 1
ATOM 4086 N N . LEU A 1 501 ? 16.439 -17.846 4.355 1.00 82.00 501 LEU A N 1
ATOM 4087 C CA . LEU A 1 501 ? 16.853 -19.246 4.347 1.00 82.00 501 LEU A CA 1
ATOM 4088 C C . LEU A 1 501 ? 17.902 -19.522 5.435 1.00 82.00 501 LEU A C 1
ATOM 4090 O O . LEU A 1 501 ? 17.712 -20.426 6.241 1.00 82.00 501 LEU A O 1
ATOM 4094 N N . LEU A 1 502 ? 18.920 -18.669 5.570 1.00 80.06 502 LEU A N 1
ATOM 4095 C CA . LEU A 1 502 ? 19.935 -18.785 6.628 1.00 80.06 502 LEU A CA 1
ATOM 4096 C C . LEU A 1 502 ? 19.344 -18.674 8.043 1.00 80.06 502 LEU A C 1
ATOM 4098 O O . LEU A 1 502 ? 19.784 -19.357 8.967 1.00 80.06 502 LEU A O 1
ATOM 4102 N N . SER A 1 503 ? 18.317 -17.841 8.229 1.00 75.94 503 SER A N 1
ATOM 4103 C CA . SER A 1 503 ? 17.634 -17.698 9.524 1.00 75.94 503 SER A CA 1
ATOM 4104 C C . SER A 1 503 ? 16.658 -18.844 9.844 1.00 75.94 503 SER A C 1
ATOM 4106 O O . SER A 1 503 ? 16.197 -18.956 10.986 1.00 75.94 503 SER A O 1
ATOM 4108 N N . LEU A 1 504 ? 16.386 -19.742 8.888 1.00 76.31 504 LEU A N 1
ATOM 4109 C CA . LEU A 1 504 ? 15.492 -20.892 9.061 1.00 76.31 504 LEU A CA 1
ATOM 4110 C C . LEU A 1 504 ? 16.027 -21.906 10.085 1.00 76.31 504 LEU A C 1
ATOM 4112 O O . LEU A 1 504 ? 15.237 -22.471 10.843 1.00 76.31 504 LEU A O 1
ATOM 4116 N N . VAL A 1 505 ? 17.351 -22.103 10.145 1.00 69.56 505 VAL A N 1
ATOM 4117 C CA . VAL A 1 505 ? 18.018 -23.102 11.010 1.00 69.56 505 VAL A CA 1
ATOM 4118 C C . VAL A 1 505 ? 17.745 -22.856 12.501 1.00 69.56 505 VAL A C 1
ATOM 4120 O O . VAL A 1 505 ? 17.698 -23.790 13.296 1.00 69.56 505 VAL A O 1
ATOM 4123 N N . SER A 1 506 ? 17.476 -21.606 12.878 1.00 67.56 506 SER A N 1
ATOM 4124 C CA . SER A 1 506 ? 17.265 -21.188 14.270 1.00 67.56 506 SER A CA 1
ATOM 4125 C C . SER A 1 506 ? 15.782 -21.077 14.667 1.00 67.56 506 SER A C 1
ATOM 4127 O O . SER A 1 506 ? 15.462 -20.618 15.767 1.00 67.56 506 SER A O 1
ATOM 4129 N N . CYS A 1 507 ? 14.843 -21.454 13.790 1.00 69.81 507 CYS A N 1
ATOM 4130 C CA . CYS A 1 507 ? 13.413 -21.195 13.979 1.00 69.81 507 CYS A CA 1
ATOM 4131 C C . CYS A 1 507 ? 12.655 -22.349 14.664 1.00 69.81 507 CYS A C 1
ATOM 4133 O O . CYS A 1 507 ? 12.550 -23.447 14.126 1.00 69.81 507 CYS A O 1
ATOM 4135 N N . LYS A 1 508 ? 11.967 -22.062 15.785 1.00 74.38 508 LYS A N 1
ATOM 4136 C CA . LYS A 1 508 ? 11.092 -23.029 16.495 1.00 74.38 508 LYS A CA 1
ATOM 4137 C C . LYS A 1 508 ? 9.920 -23.565 15.650 1.00 74.38 508 LYS A C 1
ATOM 4139 O O . LYS A 1 508 ? 9.438 -24.661 15.904 1.00 74.38 508 LYS A O 1
ATOM 4144 N N . ASN A 1 509 ? 9.463 -22.802 14.651 1.00 78.94 509 ASN A N 1
ATOM 4145 C CA . ASN A 1 509 ? 8.325 -23.131 13.778 1.00 78.94 509 ASN A CA 1
ATOM 4146 C C . ASN A 1 509 ? 8.772 -23.461 12.340 1.00 78.94 509 ASN A C 1
ATOM 4148 O O . ASN A 1 509 ? 8.229 -22.908 11.378 1.00 78.94 509 ASN A O 1
ATOM 4152 N N . PHE A 1 510 ? 9.764 -24.345 12.199 1.00 81.56 510 PHE A N 1
ATOM 4153 C CA . PHE A 1 510 ? 10.444 -24.680 10.939 1.00 81.56 510 PHE A CA 1
ATOM 4154 C C . PHE A 1 510 ? 9.494 -24.893 9.746 1.00 81.56 510 PHE A C 1
ATOM 4156 O O . PHE A 1 510 ? 9.593 -24.176 8.756 1.00 81.56 510 PHE A O 1
ATOM 4163 N N . ASN A 1 511 ? 8.499 -25.783 9.864 1.00 82.38 511 ASN A N 1
ATOM 4164 C CA . ASN A 1 511 ? 7.592 -26.126 8.755 1.00 82.38 511 ASN A CA 1
ATOM 4165 C C . ASN A 1 511 ? 6.805 -24.922 8.209 1.00 82.38 511 ASN A C 1
ATOM 4167 O O . ASN A 1 511 ? 6.609 -24.791 7.002 1.00 82.38 511 ASN A O 1
ATOM 4171 N N . LYS A 1 512 ? 6.351 -24.018 9.088 1.00 80.00 512 LYS A N 1
ATOM 4172 C CA . LYS A 1 512 ? 5.588 -22.831 8.674 1.00 80.00 512 LYS A CA 1
ATOM 4173 C C . LYS A 1 512 ? 6.485 -21.819 7.960 1.00 80.00 512 LYS A C 1
ATOM 4175 O O . LYS A 1 512 ? 6.068 -21.231 6.965 1.00 80.00 512 LYS A O 1
ATOM 4180 N N . VAL A 1 513 ? 7.702 -21.617 8.464 1.00 78.19 513 VAL A N 1
ATOM 4181 C CA . VAL A 1 513 ? 8.677 -20.697 7.862 1.00 78.19 513 VAL A CA 1
ATOM 4182 C C . VAL A 1 513 ? 9.170 -21.251 6.523 1.00 78.19 513 VAL A C 1
ATOM 4184 O O . VAL A 1 513 ? 9.166 -20.520 5.535 1.00 78.19 513 VAL A O 1
ATOM 4187 N N . LEU A 1 514 ? 9.467 -22.551 6.448 1.00 81.50 514 LEU A N 1
ATOM 4188 C CA . LEU A 1 514 ? 9.856 -23.235 5.215 1.00 81.50 514 LEU A CA 1
ATOM 4189 C C . LEU A 1 514 ? 8.770 -23.129 4.134 1.00 81.50 514 LEU A C 1
ATOM 4191 O O . LEU A 1 514 ? 9.074 -22.758 3.004 1.00 81.50 514 LEU A O 1
ATOM 4195 N N . ASN A 1 515 ? 7.496 -23.356 4.474 1.00 84.56 515 ASN A N 1
ATOM 4196 C CA . ASN A 1 515 ? 6.394 -23.193 3.517 1.00 84.56 515 ASN A CA 1
ATOM 4197 C C . ASN A 1 515 ? 6.304 -21.763 2.955 1.00 84.56 515 ASN A C 1
ATOM 4199 O O . ASN A 1 515 ? 6.082 -21.584 1.757 1.00 84.56 515 ASN A O 1
ATOM 4203 N N . ASN A 1 516 ? 6.521 -20.737 3.785 1.00 82.31 516 ASN A N 1
ATOM 4204 C CA . ASN A 1 516 ? 6.551 -19.344 3.327 1.00 82.31 516 ASN A CA 1
ATOM 4205 C C . ASN A 1 516 ? 7.747 -19.055 2.405 1.00 82.31 516 ASN A C 1
ATOM 4207 O O . ASN A 1 516 ? 7.611 -18.327 1.417 1.00 82.31 516 ASN A O 1
ATOM 4211 N N . ILE A 1 517 ? 8.912 -19.627 2.713 1.00 81.81 517 ILE A N 1
ATOM 4212 C CA . ILE A 1 517 ? 10.128 -19.523 1.897 1.00 81.81 517 ILE A CA 1
ATOM 4213 C C . ILE A 1 517 ? 9.897 -20.180 0.531 1.00 81.81 517 ILE A C 1
ATOM 4215 O O . ILE A 1 517 ? 10.095 -19.527 -0.492 1.00 81.81 517 ILE A O 1
ATOM 4219 N N . ILE A 1 518 ? 9.370 -21.409 0.494 1.00 84.50 518 ILE A N 1
ATOM 4220 C CA . ILE A 1 518 ? 9.031 -22.122 -0.750 1.00 84.50 518 ILE A CA 1
ATOM 4221 C C . ILE A 1 518 ? 8.028 -21.314 -1.581 1.00 84.50 518 ILE A C 1
ATOM 4223 O O . ILE A 1 518 ? 8.236 -21.118 -2.779 1.00 84.50 518 ILE A O 1
ATOM 4227 N N . ALA A 1 519 ? 6.971 -20.781 -0.961 1.00 86.50 519 ALA A N 1
ATOM 4228 C CA . ALA A 1 519 ? 5.991 -19.949 -1.657 1.00 86.50 519 ALA A CA 1
ATOM 4229 C C . ALA A 1 519 ? 6.621 -18.683 -2.269 1.00 86.50 519 ALA A C 1
ATOM 4231 O O . ALA A 1 519 ? 6.272 -18.298 -3.389 1.00 86.50 519 ALA A O 1
ATOM 4232 N N . THR A 1 520 ? 7.571 -18.060 -1.562 1.00 85.12 520 THR A N 1
ATOM 4233 C CA . THR A 1 520 ? 8.329 -16.899 -2.053 1.00 85.12 520 THR A CA 1
ATOM 4234 C C . THR A 1 520 ? 9.219 -17.287 -3.235 1.00 85.12 520 THR A C 1
ATOM 4236 O O . THR A 1 520 ? 9.176 -16.625 -4.268 1.00 85.12 520 THR A O 1
ATOM 4239 N N . HIS A 1 521 ? 9.950 -18.400 -3.142 1.00 86.88 521 HIS A N 1
ATOM 4240 C CA . HIS A 1 521 ? 10.800 -18.903 -4.223 1.00 86.88 521 HIS A CA 1
ATOM 4241 C C . HIS A 1 521 ? 9.997 -19.223 -5.493 1.00 86.88 521 HIS A C 1
ATOM 4243 O O . HIS A 1 521 ? 10.318 -18.740 -6.576 1.00 86.88 521 HIS A O 1
ATOM 4249 N N . LEU A 1 522 ? 8.877 -19.942 -5.358 1.00 88.00 522 LEU A N 1
ATOM 4250 C CA . LEU A 1 522 ? 7.966 -20.238 -6.471 1.00 88.00 522 LEU A CA 1
ATOM 4251 C C . LEU A 1 522 ? 7.363 -18.971 -7.093 1.00 88.00 522 LEU A C 1
ATOM 4253 O O . LEU A 1 522 ? 7.010 -18.949 -8.273 1.00 88.00 522 LEU A O 1
ATOM 4257 N N . ARG A 1 523 ? 7.195 -17.897 -6.315 1.00 91.69 523 ARG A N 1
ATOM 4258 C CA . ARG A 1 523 ? 6.778 -16.595 -6.846 1.00 91.69 523 ARG A CA 1
ATOM 4259 C C . ARG A 1 523 ? 7.900 -15.929 -7.650 1.00 91.69 523 ARG A C 1
ATOM 4261 O O . ARG A 1 523 ? 7.594 -15.380 -8.704 1.00 91.69 523 ARG A O 1
ATOM 4268 N N . LEU A 1 524 ? 9.157 -16.020 -7.212 1.00 88.81 524 LEU A N 1
ATOM 4269 C CA . LEU A 1 524 ? 10.316 -15.501 -7.952 1.00 88.81 524 LEU A CA 1
ATOM 4270 C C . LEU A 1 524 ? 10.568 -16.262 -9.260 1.00 88.81 524 LEU A C 1
ATOM 4272 O O . LEU A 1 524 ? 10.827 -15.625 -10.276 1.00 88.81 524 LEU A O 1
ATOM 4276 N N . ILE A 1 525 ? 10.390 -17.587 -9.279 1.00 88.31 525 ILE A N 1
ATOM 4277 C CA . ILE A 1 525 ? 10.455 -18.388 -10.516 1.00 88.31 525 ILE A CA 1
ATOM 4278 C C . ILE A 1 525 ? 9.403 -17.903 -11.522 1.00 88.31 525 ILE A C 1
ATOM 4280 O O . ILE A 1 525 ? 9.736 -17.547 -12.649 1.00 88.31 525 ILE A O 1
ATOM 4284 N N . ARG A 1 526 ? 8.141 -17.765 -11.089 1.00 91.88 526 ARG A N 1
ATOM 4285 C CA . ARG A 1 526 ? 7.062 -17.213 -11.933 1.00 91.88 526 ARG A CA 1
ATOM 4286 C C . ARG A 1 526 ? 7.336 -15.783 -12.399 1.00 91.88 526 ARG A C 1
ATOM 4288 O O . ARG A 1 526 ? 6.808 -15.352 -13.424 1.00 91.88 526 ARG A O 1
ATOM 4295 N N . PHE A 1 527 ? 8.104 -15.015 -11.630 1.00 90.81 527 PHE A N 1
ATOM 4296 C CA . PHE A 1 527 ? 8.567 -13.697 -12.044 1.00 90.81 527 PHE A CA 1
ATOM 4297 C C . PHE A 1 527 ? 9.571 -13.844 -13.198 1.00 90.81 527 PHE A C 1
ATOM 4299 O O . PHE A 1 527 ? 9.354 -13.253 -14.256 1.00 90.81 527 PHE A O 1
ATOM 4306 N N . ALA A 1 528 ? 10.608 -14.670 -13.043 1.00 90.25 528 ALA A N 1
ATOM 4307 C CA . ALA A 1 528 ? 11.610 -14.928 -14.078 1.00 90.25 528 ALA A CA 1
ATOM 4308 C C . ALA A 1 528 ? 10.989 -15.433 -15.395 1.00 90.25 528 ALA A C 1
ATOM 4310 O O . ALA A 1 528 ? 11.269 -14.868 -16.451 1.00 90.25 528 ALA A O 1
ATOM 4311 N N . GLU A 1 529 ? 10.047 -16.379 -15.334 1.00 92.31 529 GLU A N 1
ATOM 4312 C CA . GLU A 1 529 ? 9.306 -16.879 -16.507 1.00 92.31 529 GLU A CA 1
ATOM 4313 C C . GLU A 1 529 ? 8.578 -15.756 -17.268 1.00 92.31 529 GLU A C 1
ATOM 4315 O O . GLU A 1 529 ? 8.501 -15.750 -18.498 1.00 92.31 529 GLU A O 1
ATOM 4320 N N . LYS A 1 530 ? 8.036 -14.762 -16.553 1.00 93.75 530 LYS A N 1
ATOM 4321 C CA . LYS A 1 530 ? 7.375 -13.606 -17.178 1.00 93.75 530 LYS A CA 1
ATOM 4322 C C . LYS A 1 530 ? 8.365 -12.650 -17.832 1.00 93.75 530 LYS A C 1
ATOM 4324 O O . LYS A 1 530 ? 8.017 -12.050 -18.847 1.00 93.75 530 LYS A O 1
ATOM 4329 N N . ILE A 1 531 ? 9.568 -12.501 -17.278 1.00 91.50 531 ILE A N 1
ATOM 4330 C CA . ILE A 1 531 ? 10.640 -11.723 -17.915 1.00 91.50 531 ILE A CA 1
ATOM 4331 C C . ILE A 1 531 ? 11.043 -12.398 -19.212 1.00 91.50 531 ILE A C 1
ATOM 4333 O O . ILE A 1 531 ? 11.053 -11.744 -20.251 1.00 91.50 531 ILE A O 1
ATOM 4337 N N . GLU A 1 532 ? 11.297 -13.704 -19.158 1.00 91.31 532 GLU A N 1
ATOM 4338 C CA . GLU A 1 532 ? 11.640 -14.520 -20.318 1.00 91.31 532 GLU A CA 1
ATOM 4339 C C . GLU A 1 532 ? 10.566 -14.394 -21.413 1.00 91.31 532 GLU A C 1
ATOM 4341 O O . GLU A 1 532 ? 10.867 -14.099 -22.568 1.00 91.31 532 GLU A O 1
ATOM 4346 N N . ASN A 1 533 ? 9.284 -14.464 -21.043 1.00 92.88 533 ASN A N 1
ATOM 4347 C CA . ASN A 1 533 ? 8.164 -14.297 -21.974 1.00 92.88 533 ASN A CA 1
ATOM 4348 C C . ASN A 1 533 ? 8.173 -12.952 -22.733 1.00 92.88 533 ASN A C 1
ATOM 4350 O O . ASN A 1 533 ? 7.756 -12.897 -23.895 1.00 92.88 533 ASN A O 1
ATOM 4354 N N . ILE A 1 534 ? 8.602 -11.866 -22.079 1.00 92.00 534 ILE A N 1
ATOM 4355 C CA . ILE A 1 534 ? 8.665 -10.526 -22.682 1.00 92.00 534 ILE A CA 1
ATOM 4356 C C . ILE A 1 534 ? 9.955 -10.353 -23.485 1.00 92.00 534 ILE A C 1
ATOM 4358 O O . ILE A 1 534 ? 9.917 -9.868 -24.617 1.00 92.00 534 ILE A O 1
ATOM 4362 N N . TYR A 1 535 ? 11.092 -10.718 -22.896 1.00 92.19 535 TYR A N 1
ATOM 4363 C CA . TYR A 1 535 ? 12.403 -10.306 -23.377 1.00 92.19 535 TYR A CA 1
ATOM 4364 C C . TYR A 1 535 ? 13.097 -11.342 -24.259 1.00 92.19 535 TYR A C 1
ATOM 4366 O O . TYR A 1 535 ? 13.918 -10.922 -25.060 1.00 92.19 535 TYR A O 1
ATOM 4374 N N . SER A 1 536 ? 12.767 -12.639 -24.232 1.00 91.75 536 SER A N 1
ATOM 4375 C CA . SER A 1 536 ? 13.518 -13.643 -25.013 1.00 91.75 536 SER A CA 1
ATOM 4376 C C . SER A 1 536 ? 13.523 -13.370 -26.516 1.00 91.75 536 SER A C 1
ATOM 4378 O O . SER A 1 536 ? 14.586 -13.312 -27.133 1.00 91.75 536 SER A O 1
ATOM 4380 N N . LEU A 1 537 ? 12.349 -13.121 -27.110 1.00 92.00 537 LEU A N 1
ATOM 4381 C CA . LEU A 1 537 ? 12.261 -12.765 -28.532 1.00 92.00 537 LEU A CA 1
ATOM 4382 C C . LEU A 1 537 ? 12.969 -11.435 -28.820 1.00 92.00 537 LEU A C 1
ATOM 4384 O O . LEU A 1 537 ? 13.662 -11.300 -29.825 1.00 92.00 537 LEU A O 1
ATOM 4388 N N . MET A 1 538 ? 12.796 -10.451 -27.937 1.00 92.00 538 MET A N 1
ATOM 4389 C CA . MET A 1 538 ? 13.389 -9.131 -28.115 1.00 92.00 538 MET A CA 1
ATOM 4390 C C . MET A 1 538 ? 14.918 -9.198 -28.062 1.00 92.00 538 MET A C 1
ATOM 4392 O O . MET A 1 538 ? 15.576 -8.635 -28.926 1.00 92.00 538 MET A O 1
ATOM 4396 N N . MET A 1 539 ? 15.481 -9.940 -27.111 1.00 90.19 539 MET A N 1
ATOM 4397 C CA . MET A 1 539 ? 16.919 -10.152 -26.962 1.00 90.19 539 MET A CA 1
ATOM 4398 C C . MET A 1 539 ? 17.512 -10.894 -28.160 1.00 90.19 539 MET A C 1
ATOM 4400 O O . MET A 1 539 ? 18.562 -10.489 -28.651 1.00 90.19 539 MET A O 1
ATOM 4404 N N . LEU A 1 540 ? 16.822 -11.911 -28.693 1.00 91.19 540 LEU A N 1
ATOM 4405 C CA . LEU A 1 540 ? 17.247 -12.595 -29.919 1.00 91.19 540 LEU A CA 1
ATOM 4406 C C . LEU A 1 540 ? 17.362 -11.616 -31.099 1.00 91.19 540 LEU A C 1
ATOM 4408 O O . LEU A 1 540 ? 18.375 -11.596 -31.797 1.00 91.19 540 LEU A O 1
ATOM 4412 N N . ILE A 1 541 ? 16.348 -10.768 -31.289 1.00 91.69 541 ILE A N 1
ATOM 4413 C CA . ILE A 1 541 ? 16.354 -9.728 -32.325 1.00 91.69 541 ILE A CA 1
ATOM 4414 C C . ILE A 1 541 ? 17.493 -8.724 -32.078 1.00 91.69 541 ILE A C 1
ATOM 4416 O O . ILE A 1 541 ? 18.166 -8.323 -33.026 1.00 91.69 541 ILE A O 1
ATOM 4420 N N . MET A 1 542 ? 17.751 -8.354 -30.819 1.00 89.62 542 MET A N 1
ATOM 4421 C CA . MET A 1 542 ? 18.825 -7.424 -30.457 1.00 89.62 542 MET A CA 1
ATOM 4422 C C . MET A 1 542 ? 20.223 -7.981 -30.735 1.00 89.62 542 MET A C 1
ATOM 4424 O O . MET A 1 542 ? 21.068 -7.241 -31.227 1.00 89.62 542 MET A O 1
ATOM 4428 N N . VAL A 1 543 ? 20.478 -9.265 -30.478 1.00 89.19 543 VAL A N 1
ATOM 4429 C CA . VAL A 1 543 ? 21.779 -9.891 -30.777 1.00 89.19 543 VAL A CA 1
ATOM 4430 C C . VAL A 1 543 ? 22.052 -9.891 -32.282 1.00 89.19 543 VAL A C 1
ATOM 4432 O O . VAL A 1 543 ? 23.146 -9.517 -32.706 1.00 89.19 543 VAL A O 1
ATOM 4435 N N . LEU A 1 544 ? 21.050 -10.236 -33.099 1.00 90.38 544 LEU A N 1
ATOM 4436 C CA . LEU A 1 544 ? 21.162 -10.161 -34.561 1.00 90.38 544 LEU A CA 1
ATOM 4437 C C . LEU A 1 544 ? 21.415 -8.724 -35.028 1.00 90.38 544 LEU A C 1
ATOM 4439 O O . LEU A 1 544 ? 22.290 -8.484 -35.857 1.00 90.38 544 LEU A O 1
ATOM 4443 N N . TYR A 1 545 ? 20.685 -7.767 -34.456 1.00 89.50 545 TYR A N 1
ATOM 4444 C CA . TYR A 1 545 ? 20.870 -6.342 -34.708 1.00 89.50 545 TYR A CA 1
ATOM 4445 C C . TYR A 1 545 ? 22.296 -5.874 -34.398 1.00 89.50 545 TYR A C 1
ATOM 4447 O O . TYR A 1 545 ? 22.932 -5.266 -35.260 1.00 89.50 545 TYR A O 1
ATOM 4455 N N . PHE A 1 546 ? 22.820 -6.182 -33.209 1.00 86.62 546 PHE A N 1
ATOM 4456 C CA . PHE A 1 546 ? 24.178 -5.804 -32.823 1.00 86.62 546 PHE A CA 1
ATOM 4457 C C . PHE A 1 546 ? 25.217 -6.417 -33.758 1.00 86.62 546 PHE A C 1
ATOM 4459 O O . PHE A 1 546 ? 26.123 -5.709 -34.188 1.00 86.62 546 PHE A O 1
ATOM 4466 N N . GLY A 1 547 ? 25.053 -7.687 -34.137 1.00 88.56 547 GLY A N 1
ATOM 4467 C CA . GLY A 1 547 ? 25.929 -8.347 -35.104 1.00 88.56 547 GLY A CA 1
ATOM 4468 C C . GLY A 1 547 ? 25.943 -7.643 -36.462 1.00 88.56 547 GLY A C 1
ATOM 4469 O O . GLY A 1 547 ? 27.018 -7.344 -36.983 1.00 88.56 547 GLY A O 1
ATOM 4470 N N . ILE A 1 548 ? 24.765 -7.317 -37.008 1.00 88.94 548 ILE A N 1
ATOM 4471 C CA . ILE A 1 548 ? 24.648 -6.601 -38.288 1.00 88.94 548 ILE A CA 1
ATOM 4472 C C . ILE A 1 548 ? 25.323 -5.232 -38.191 1.00 88.94 548 ILE A C 1
ATOM 4474 O O . ILE A 1 548 ? 26.205 -4.938 -38.993 1.00 88.94 548 ILE A O 1
ATOM 4478 N N . VAL A 1 549 ? 24.964 -4.405 -37.203 1.00 84.69 549 VAL A N 1
ATOM 4479 C CA . VAL A 1 549 ? 25.511 -3.043 -37.099 1.00 84.69 549 VAL A CA 1
ATOM 4480 C C . VAL A 1 549 ? 27.016 -3.058 -36.842 1.00 84.69 549 VAL A C 1
ATOM 4482 O O . VAL A 1 549 ? 27.730 -2.264 -37.445 1.00 84.69 549 VAL A O 1
ATOM 4485 N N . PHE A 1 550 ? 27.525 -3.994 -36.040 1.00 85.50 550 PHE A N 1
ATOM 4486 C CA . PHE A 1 550 ? 28.964 -4.143 -35.821 1.00 85.50 550 PHE A CA 1
ATOM 4487 C C . PHE A 1 550 ? 29.713 -4.459 -37.125 1.00 85.50 550 PHE A C 1
ATOM 4489 O O . PHE A 1 550 ? 30.734 -3.835 -37.415 1.00 85.50 550 PHE A O 1
ATOM 4496 N N . CYS A 1 551 ? 29.174 -5.358 -37.957 1.00 86.56 551 CYS A N 1
ATOM 4497 C CA . CYS A 1 551 ? 29.746 -5.661 -39.272 1.00 86.56 551 CYS A CA 1
ATOM 4498 C C . CYS A 1 551 ? 29.719 -4.438 -40.203 1.00 86.56 551 CYS A C 1
ATOM 4500 O O . CYS A 1 551 ? 30.717 -4.135 -40.858 1.00 86.56 551 CYS A O 1
ATOM 4502 N N . LEU A 1 552 ? 28.597 -3.710 -40.230 1.00 84.25 552 LEU A N 1
ATOM 4503 C CA . LEU A 1 552 ? 28.434 -2.491 -41.025 1.00 84.25 552 LEU A CA 1
ATOM 4504 C C . LEU A 1 552 ? 29.425 -1.393 -40.603 1.00 84.25 552 LEU A C 1
ATOM 4506 O O . LEU A 1 552 ? 30.083 -0.791 -41.451 1.00 84.25 552 LEU A O 1
ATOM 4510 N N . SER A 1 553 ? 29.581 -1.154 -39.300 1.00 79.62 553 SER A N 1
ATOM 4511 C CA . SER A 1 553 ? 30.555 -0.198 -38.763 1.00 79.62 553 SER A CA 1
ATOM 4512 C C . SER A 1 553 ? 32.001 -0.620 -39.041 1.00 79.62 553 SER A C 1
ATOM 4514 O O . SER A 1 553 ? 32.821 0.228 -39.388 1.00 79.62 553 SER A O 1
ATOM 4516 N N . GLY A 1 554 ? 32.323 -1.916 -38.955 1.00 82.31 554 GLY A N 1
ATOM 4517 C CA . GLY A 1 554 ? 33.652 -2.439 -39.295 1.00 82.31 554 GLY A CA 1
ATOM 4518 C C . GLY A 1 554 ? 34.011 -2.253 -40.774 1.00 82.31 554 GLY A C 1
ATOM 4519 O O . GLY A 1 554 ? 35.143 -1.884 -41.101 1.00 82.31 554 GLY A O 1
ATOM 4520 N N . PHE A 1 555 ? 33.040 -2.431 -41.675 1.00 82.69 555 PHE A N 1
ATOM 4521 C CA . PHE A 1 555 ? 33.223 -2.142 -43.097 1.00 82.69 555 PHE A CA 1
ATOM 4522 C C . PHE A 1 555 ? 33.520 -0.656 -43.335 1.00 82.69 555 PHE A C 1
ATOM 4524 O O . PHE A 1 555 ? 34.505 -0.334 -43.997 1.00 82.69 555 PHE A O 1
ATOM 4531 N N . ILE A 1 556 ? 32.730 0.246 -42.739 1.00 76.38 556 ILE A N 1
ATOM 4532 C CA . ILE A 1 556 ? 32.957 1.697 -42.835 1.00 76.38 556 ILE A CA 1
ATOM 4533 C C . ILE A 1 556 ? 34.354 2.075 -42.322 1.00 76.38 556 ILE A C 1
ATOM 4535 O O . ILE A 1 556 ? 35.075 2.819 -42.986 1.00 76.38 556 ILE A O 1
ATOM 4539 N N . PHE A 1 557 ? 34.776 1.521 -41.184 1.00 78.25 557 PHE A N 1
ATOM 4540 C CA . PHE A 1 557 ? 36.111 1.766 -40.636 1.00 78.25 557 PHE A CA 1
ATOM 4541 C C . PHE A 1 557 ? 37.226 1.330 -41.601 1.00 78.25 557 PHE A C 1
ATOM 4543 O O . PHE A 1 557 ? 38.213 2.039 -41.780 1.00 78.25 557 PHE A O 1
ATOM 4550 N N . THR A 1 558 ? 37.042 0.199 -42.287 1.00 79.06 558 THR A N 1
ATOM 4551 C CA . THR A 1 558 ? 37.997 -0.307 -43.286 1.00 79.06 558 THR A CA 1
ATOM 4552 C C . THR A 1 558 ? 38.079 0.601 -44.515 1.00 79.06 558 THR A C 1
ATOM 4554 O O . THR A 1 558 ? 39.178 0.876 -45.004 1.00 79.06 558 THR A O 1
ATOM 4557 N N . VAL A 1 559 ? 36.938 1.106 -44.997 1.00 76.81 559 VAL A N 1
ATOM 4558 C CA . VAL A 1 559 ? 36.890 2.084 -46.098 1.00 76.81 559 VAL A CA 1
ATOM 4559 C C . VAL A 1 559 ? 37.675 3.341 -45.721 1.00 76.81 559 VAL A C 1
ATOM 4561 O O . VAL A 1 559 ? 38.518 3.782 -46.498 1.00 76.81 559 VAL A O 1
ATOM 4564 N N . PHE A 1 560 ? 37.487 3.856 -44.503 1.00 72.44 560 PHE A N 1
ATOM 4565 C CA . PHE A 1 560 ? 38.220 5.028 -44.019 1.00 72.44 560 PHE A CA 1
ATOM 4566 C C . PHE A 1 560 ? 39.727 4.805 -43.882 1.00 72.44 560 PHE A C 1
ATOM 4568 O O . PHE A 1 560 ? 40.499 5.694 -44.218 1.00 72.44 560 PHE A O 1
ATOM 4575 N N . LEU A 1 561 ? 40.164 3.631 -43.418 1.00 72.81 561 LEU A N 1
ATOM 4576 C CA . LEU A 1 561 ? 41.594 3.308 -43.332 1.00 72.81 561 LEU A CA 1
ATOM 4577 C C . LEU A 1 561 ? 42.267 3.193 -44.708 1.00 72.81 561 LEU A C 1
ATOM 4579 O O . LEU A 1 561 ? 43.480 3.370 -44.818 1.00 72.81 561 LEU A O 1
ATOM 4583 N N . THR A 1 562 ? 41.494 2.863 -45.742 1.00 73.19 562 THR A N 1
ATOM 4584 C CA . THR A 1 562 ? 42.006 2.648 -47.102 1.00 73.19 562 THR A CA 1
ATOM 4585 C C . THR A 1 562 ? 42.017 3.942 -47.922 1.00 73.19 562 THR A C 1
ATOM 4587 O O . THR A 1 562 ? 42.845 4.089 -48.826 1.00 73.19 562 THR A O 1
ATOM 4590 N N . ASP A 1 563 ? 41.138 4.896 -47.606 1.00 68.38 563 ASP A N 1
ATOM 4591 C CA . ASP A 1 563 ? 41.098 6.200 -48.264 1.00 68.38 563 ASP A CA 1
ATOM 4592 C C . ASP A 1 563 ? 42.233 7.114 -47.761 1.00 68.38 563 ASP A C 1
ATOM 4594 O O . ASP A 1 563 ? 42.369 7.401 -46.573 1.00 68.38 563 ASP A O 1
ATOM 4598 N N . LYS A 1 564 ? 43.092 7.572 -48.679 1.00 56.62 564 LYS A N 1
ATOM 4599 C CA . LYS A 1 564 ? 44.295 8.362 -48.354 1.00 56.62 564 LYS A CA 1
ATOM 4600 C C . LYS A 1 564 ? 44.015 9.859 -48.178 1.00 56.62 564 LYS A C 1
ATOM 4602 O O . LYS A 1 564 ? 44.927 10.591 -47.794 1.00 56.62 564 LYS A O 1
ATOM 4607 N N . LYS A 1 565 ? 42.802 10.336 -48.479 1.00 64.56 565 LYS A N 1
ATOM 4608 C CA . LYS A 1 565 ? 42.414 11.747 -48.324 1.00 64.56 565 LYS A CA 1
ATOM 4609 C C . LYS A 1 565 ? 41.517 11.927 -47.100 1.00 64.56 565 LYS A C 1
ATOM 4611 O O . LYS A 1 565 ? 40.311 11.728 -47.167 1.00 64.56 565 LYS A O 1
ATOM 4616 N N . MET A 1 566 ? 42.121 12.342 -45.990 1.00 61.66 566 MET A N 1
ATOM 4617 C CA . MET A 1 566 ? 41.399 12.732 -44.776 1.00 61.66 566 MET A CA 1
ATOM 4618 C C . MET A 1 566 ? 40.978 14.202 -44.883 1.00 61.66 566 MET A C 1
ATOM 4620 O O . MET A 1 566 ? 41.822 15.086 -44.768 1.00 61.66 566 MET A O 1
ATOM 4624 N N . ASP A 1 567 ? 39.692 14.447 -45.124 1.00 68.06 567 ASP A N 1
ATOM 4625 C CA . ASP A 1 567 ? 39.071 15.779 -45.069 1.00 68.06 567 ASP A CA 1
ATOM 4626 C C . ASP A 1 567 ? 38.226 15.925 -43.784 1.00 68.06 567 ASP A C 1
ATOM 4628 O O . ASP A 1 567 ? 37.850 14.919 -43.172 1.00 68.06 567 ASP A O 1
ATOM 4632 N N . ASP A 1 568 ? 37.884 17.148 -43.371 1.00 67.75 568 ASP A N 1
ATOM 4633 C CA . ASP A 1 568 ? 37.197 17.439 -42.093 1.00 67.75 568 ASP A CA 1
ATOM 4634 C C . ASP A 1 568 ? 35.850 16.697 -41.951 1.00 67.75 568 ASP A C 1
ATOM 4636 O O . ASP A 1 568 ? 35.444 16.264 -40.862 1.00 67.75 568 ASP A O 1
ATOM 4640 N N . VAL A 1 569 ? 35.170 16.467 -43.078 1.00 67.50 569 VAL A N 1
ATOM 4641 C CA . VAL A 1 569 ? 33.922 15.691 -43.163 1.00 67.50 569 VAL A CA 1
ATOM 4642 C C . VAL A 1 569 ? 34.151 14.212 -42.831 1.00 67.50 569 VAL A C 1
ATOM 4644 O O . VAL A 1 569 ? 33.315 13.582 -42.183 1.00 67.50 569 VAL A O 1
ATOM 4647 N N . VAL A 1 570 ? 35.281 13.639 -43.251 1.00 70.25 570 VAL A N 1
ATOM 4648 C CA . VAL A 1 570 ? 35.639 12.235 -42.992 1.00 70.25 570 VAL A CA 1
ATOM 4649 C C . VAL A 1 570 ? 35.966 12.035 -41.511 1.00 70.25 570 VAL A C 1
ATOM 4651 O O . VAL A 1 570 ? 35.467 11.095 -40.894 1.00 70.25 570 VAL A O 1
ATOM 4654 N N . VAL A 1 571 ? 36.717 12.961 -40.906 1.00 71.44 571 VAL A N 1
ATOM 4655 C CA . VAL A 1 571 ? 37.058 12.932 -39.470 1.00 71.44 571 VAL A CA 1
ATOM 4656 C C . VAL A 1 571 ? 35.793 12.997 -38.604 1.00 71.44 571 VAL A C 1
ATOM 4658 O O . VAL A 1 571 ? 35.628 12.192 -37.683 1.00 71.44 571 VAL A O 1
ATOM 4661 N N . THR A 1 572 ? 34.857 13.893 -38.932 1.00 70.44 572 THR A N 1
ATOM 4662 C CA . THR A 1 572 ? 33.574 14.032 -38.216 1.00 70.44 572 THR A CA 1
ATOM 4663 C C . THR A 1 572 ? 32.753 12.735 -38.248 1.00 70.44 572 THR A C 1
ATOM 4665 O O . THR A 1 572 ? 32.162 12.337 -37.242 1.00 70.44 572 THR A O 1
ATOM 4668 N N . LYS A 1 573 ? 32.767 12.020 -39.378 1.00 71.06 573 LYS A N 1
ATOM 4669 C CA . LYS A 1 573 ? 32.063 10.738 -39.551 1.00 71.06 573 LYS A CA 1
ATOM 4670 C C . LYS A 1 573 ? 32.701 9.594 -38.774 1.00 71.06 573 LYS A C 1
ATOM 4672 O O . LYS A 1 573 ? 31.988 8.813 -38.146 1.00 71.06 573 LYS A O 1
ATOM 4677 N N . VAL A 1 574 ? 34.032 9.503 -38.771 1.00 74.12 574 VAL A N 1
ATOM 4678 C CA . VAL A 1 574 ? 34.762 8.512 -37.962 1.00 74.12 574 VAL A CA 1
ATOM 4679 C C . VAL A 1 574 ? 34.443 8.707 -36.483 1.00 74.12 574 VAL A C 1
ATOM 4681 O O . VAL A 1 574 ? 34.154 7.737 -35.780 1.00 74.12 574 VAL A O 1
ATOM 4684 N N . TYR A 1 575 ? 34.424 9.957 -36.018 1.00 75.00 575 TYR A N 1
ATOM 4685 C CA . TYR A 1 575 ? 34.051 10.294 -34.647 1.00 75.00 575 TYR A CA 1
ATOM 4686 C C . TYR A 1 575 ? 32.620 9.838 -34.313 1.00 75.00 575 TYR A C 1
ATOM 4688 O O . TYR A 1 575 ? 32.413 9.139 -33.319 1.00 75.00 575 TYR A O 1
ATOM 4696 N N . TYR A 1 576 ? 31.648 10.140 -35.179 1.00 73.94 576 TYR A N 1
ATOM 4697 C CA . TYR A 1 576 ? 30.251 9.735 -34.996 1.00 73.94 576 TYR A CA 1
ATOM 4698 C C . TYR A 1 576 ? 30.068 8.206 -34.996 1.00 73.94 576 TYR A C 1
ATOM 4700 O O . TYR A 1 576 ? 29.452 7.650 -34.084 1.00 73.94 576 TYR A O 1
ATOM 4708 N N . SER A 1 577 ? 30.671 7.503 -35.960 1.00 75.19 577 SER A N 1
ATOM 4709 C CA . SER A 1 577 ? 30.632 6.036 -36.032 1.00 75.19 577 SER A CA 1
ATOM 4710 C C . SER A 1 577 ? 31.299 5.387 -34.815 1.00 75.19 577 SER A C 1
ATOM 4712 O O . SER A 1 577 ? 30.834 4.353 -34.340 1.00 75.19 577 SER A O 1
ATOM 4714 N N . THR A 1 578 ? 32.367 5.985 -34.281 1.00 77.69 578 THR A N 1
ATOM 4715 C CA . THR A 1 578 ? 33.045 5.486 -33.075 1.00 77.69 578 THR A CA 1
ATOM 4716 C C . THR A 1 578 ? 32.151 5.629 -31.844 1.00 77.69 578 THR A C 1
ATOM 4718 O O . THR A 1 578 ? 32.009 4.678 -31.077 1.00 77.69 578 THR A O 1
ATOM 4721 N N . ILE A 1 579 ? 31.486 6.778 -31.677 1.00 78.62 579 ILE A N 1
ATOM 4722 C CA . ILE A 1 579 ? 30.512 6.994 -30.595 1.00 78.62 579 ILE A CA 1
ATOM 4723 C C . ILE A 1 579 ? 29.367 5.982 -30.679 1.00 78.62 579 ILE A C 1
ATOM 4725 O O . ILE A 1 579 ? 28.994 5.401 -29.658 1.00 78.62 579 ILE A O 1
ATOM 4729 N N . LEU A 1 580 ? 28.832 5.740 -31.879 1.00 77.44 580 LEU A N 1
ATOM 4730 C CA . LEU A 1 580 ? 27.761 4.769 -32.093 1.00 77.44 580 LEU A CA 1
ATOM 4731 C C . LEU A 1 580 ? 28.192 3.356 -31.671 1.00 77.44 580 LEU A C 1
ATOM 4733 O O . LEU A 1 580 ? 27.467 2.689 -30.935 1.00 77.44 580 LEU A O 1
ATOM 4737 N N . VAL A 1 581 ? 29.387 2.915 -32.074 1.00 81.62 581 VAL A N 1
ATOM 4738 C CA . VAL A 1 581 ? 29.933 1.604 -31.684 1.00 81.62 581 VAL A CA 1
ATOM 4739 C C . VAL A 1 581 ? 30.122 1.506 -30.171 1.00 81.62 581 VAL A C 1
ATOM 4741 O O . VAL A 1 581 ? 29.712 0.511 -29.574 1.00 81.62 581 VAL A O 1
ATOM 4744 N N . ILE A 1 582 ? 30.675 2.540 -29.528 1.00 83.00 582 ILE A N 1
ATOM 4745 C CA . ILE A 1 582 ? 30.820 2.581 -28.065 1.00 83.00 582 ILE A CA 1
ATOM 4746 C C . ILE A 1 582 ? 29.448 2.463 -27.389 1.00 83.00 582 ILE A C 1
ATOM 4748 O O . ILE A 1 582 ? 29.295 1.682 -26.451 1.00 83.00 582 ILE A O 1
ATOM 4752 N N . ALA A 1 583 ? 28.434 3.179 -27.878 1.00 80.44 583 ALA A N 1
ATOM 4753 C CA . ALA A 1 583 ? 27.080 3.111 -27.333 1.00 80.44 583 ALA A CA 1
ATOM 4754 C C . ALA A 1 583 ? 26.459 1.706 -27.473 1.00 80.44 583 ALA A C 1
ATOM 4756 O O . ALA A 1 583 ? 25.822 1.216 -26.538 1.00 80.44 583 ALA A O 1
ATOM 4757 N N . LEU A 1 584 ? 26.673 1.027 -28.605 1.00 81.38 584 LEU A N 1
ATOM 4758 C CA . LEU A 1 584 ? 26.197 -0.344 -28.832 1.00 81.38 584 LEU A CA 1
ATOM 4759 C C . LEU A 1 584 ? 26.913 -1.362 -27.937 1.00 81.38 584 LEU A C 1
ATOM 4761 O O . LEU A 1 584 ? 26.262 -2.241 -27.366 1.00 81.38 584 LEU A O 1
ATOM 4765 N N . LEU A 1 585 ? 28.231 -1.226 -27.771 1.00 84.06 585 LEU A N 1
ATOM 4766 C CA . LEU A 1 585 ? 29.024 -2.069 -26.874 1.00 84.06 585 LEU A CA 1
ATOM 4767 C C . LEU A 1 585 ? 28.596 -1.886 -25.417 1.00 84.06 585 LEU A C 1
ATOM 4769 O O . LEU A 1 585 ? 28.398 -2.876 -24.718 1.00 84.06 585 LEU A O 1
ATOM 4773 N N . MET A 1 586 ? 28.372 -0.644 -24.981 1.00 83.00 586 MET A N 1
ATOM 4774 C CA . MET A 1 586 ? 27.852 -0.351 -23.643 1.00 83.00 586 MET A CA 1
ATOM 4775 C C . MET A 1 586 ? 26.483 -0.995 -23.410 1.00 83.00 586 MET A C 1
ATOM 4777 O O . MET A 1 586 ? 26.255 -1.587 -22.358 1.00 83.00 586 MET A O 1
ATOM 4781 N N . ASN A 1 587 ? 25.577 -0.936 -24.389 1.00 82.50 587 ASN A N 1
ATOM 4782 C CA . ASN A 1 587 ? 24.264 -1.570 -24.261 1.00 82.50 587 ASN A CA 1
ATOM 4783 C C . ASN A 1 587 ? 24.369 -3.106 -24.203 1.00 82.50 587 ASN A C 1
ATOM 4785 O O . ASN A 1 587 ? 23.765 -3.748 -23.347 1.00 82.50 587 ASN A O 1
ATOM 4789 N N . THR A 1 588 ? 25.212 -3.695 -25.052 1.00 85.88 588 THR A N 1
ATOM 4790 C CA . THR A 1 588 ? 25.486 -5.141 -25.029 1.00 85.88 588 THR A CA 1
ATOM 4791 C C . THR A 1 588 ? 26.068 -5.574 -23.683 1.00 85.88 588 THR A C 1
ATOM 4793 O O . THR A 1 588 ? 25.608 -6.552 -23.098 1.00 85.88 588 THR A O 1
ATOM 4796 N N . PHE A 1 589 ? 27.025 -4.812 -23.149 1.00 84.69 589 PHE A N 1
ATOM 4797 C CA . PHE A 1 589 ? 27.614 -5.053 -21.835 1.00 84.69 589 PHE A CA 1
ATOM 4798 C C . PHE A 1 589 ? 26.564 -5.025 -20.719 1.00 84.69 589 PHE A C 1
ATOM 4800 O O . PHE A 1 589 ? 26.561 -5.913 -19.870 1.00 84.69 589 PHE A O 1
ATOM 4807 N N . LEU A 1 590 ? 25.638 -4.059 -20.740 1.00 83.12 590 LEU A N 1
ATOM 4808 C CA . LEU A 1 590 ? 24.553 -3.994 -19.758 1.00 83.12 590 LEU A CA 1
ATOM 4809 C C . LEU A 1 590 ? 23.655 -5.234 -19.814 1.00 83.12 590 LEU A C 1
ATOM 4811 O O . LEU A 1 590 ? 23.299 -5.765 -18.764 1.00 83.12 590 LEU A O 1
ATOM 4815 N N . TYR A 1 591 ? 23.316 -5.723 -21.009 1.00 83.19 591 TYR A N 1
ATOM 4816 C CA . TYR A 1 591 ? 22.520 -6.942 -21.149 1.00 83.19 591 TYR A CA 1
ATOM 4817 C C . TYR A 1 591 ? 23.246 -8.189 -20.644 1.00 83.19 591 TYR A C 1
ATOM 4819 O O . TYR A 1 591 ? 22.667 -8.956 -19.873 1.00 83.19 591 TYR A O 1
ATOM 4827 N N . CYS A 1 592 ? 24.501 -8.386 -21.054 1.00 83.69 592 CYS A N 1
ATOM 4828 C CA . CYS A 1 592 ? 25.295 -9.539 -20.635 1.00 83.69 592 CYS A CA 1
ATOM 4829 C C . CYS A 1 592 ? 25.542 -9.519 -19.124 1.00 83.69 592 CYS A C 1
ATOM 4831 O O . CYS A 1 592 ? 25.265 -10.506 -18.447 1.00 83.69 592 CYS A O 1
ATOM 4833 N N . GLY A 1 593 ? 25.958 -8.373 -18.579 1.00 82.19 593 GLY A N 1
ATOM 4834 C CA . GLY A 1 593 ? 26.201 -8.212 -17.147 1.00 82.19 593 GLY A CA 1
ATOM 4835 C C . GLY A 1 593 ? 24.938 -8.410 -16.310 1.00 82.19 593 GLY A C 1
ATOM 4836 O O . GLY A 1 593 ? 24.992 -9.028 -15.250 1.00 82.19 593 GLY A O 1
ATOM 4837 N N . ALA A 1 594 ? 23.775 -7.957 -16.788 1.00 78.50 594 ALA A N 1
ATOM 4838 C CA . ALA A 1 594 ? 22.514 -8.213 -16.097 1.00 78.50 594 ALA A CA 1
ATOM 4839 C C . ALA A 1 594 ? 22.152 -9.714 -16.093 1.00 78.50 594 ALA A C 1
ATOM 4841 O O . ALA A 1 594 ? 21.685 -10.227 -15.075 1.00 78.50 594 ALA A O 1
ATOM 4842 N N . GLY A 1 595 ? 22.402 -10.428 -17.196 1.00 80.06 595 GLY A N 1
ATOM 4843 C CA . GLY A 1 595 ? 22.212 -11.879 -17.279 1.00 80.06 595 GLY A CA 1
ATOM 4844 C C . GLY A 1 595 ? 23.137 -12.664 -16.343 1.00 80.06 595 GLY A C 1
ATOM 4845 O O . GLY A 1 595 ? 22.668 -13.522 -15.592 1.00 80.06 595 GLY A O 1
ATOM 4846 N N . GLU A 1 596 ? 24.431 -12.335 -16.333 1.00 82.12 596 GLU A N 1
ATOM 4847 C CA . GLU A 1 596 ? 25.417 -12.951 -15.433 1.00 82.12 596 GLU A CA 1
ATOM 4848 C C . GLU A 1 596 ? 25.066 -12.724 -13.962 1.00 82.12 596 GLU A C 1
ATOM 4850 O O . GLU A 1 596 ? 25.119 -13.660 -13.167 1.00 82.12 596 GLU A O 1
ATOM 4855 N N . LEU A 1 597 ? 24.612 -11.521 -13.604 1.00 79.19 597 LEU A N 1
ATOM 4856 C CA . LEU A 1 597 ? 24.259 -11.183 -12.226 1.00 79.19 597 LEU A CA 1
ATOM 4857 C C . LEU A 1 597 ? 23.083 -12.030 -11.708 1.00 79.19 597 LEU A C 1
ATOM 4859 O O . LEU A 1 597 ? 23.096 -12.448 -10.548 1.00 79.19 597 LEU A O 1
ATOM 4863 N N . ILE A 1 598 ? 22.092 -12.349 -12.552 1.00 75.38 598 ILE A N 1
ATOM 4864 C CA . ILE A 1 598 ? 21.030 -13.308 -12.195 1.00 75.38 598 ILE A CA 1
ATOM 4865 C C . ILE A 1 598 ? 21.615 -14.700 -11.982 1.00 75.38 598 ILE A C 1
ATOM 4867 O O . ILE A 1 598 ? 21.326 -15.328 -10.961 1.00 75.38 598 ILE A O 1
ATOM 4871 N N . MET A 1 599 ? 22.426 -15.178 -12.928 1.00 74.06 599 MET A N 1
ATOM 4872 C CA . MET A 1 599 ? 23.007 -16.519 -12.874 1.00 74.06 599 MET A CA 1
ATOM 4873 C C . MET A 1 599 ? 23.869 -16.709 -11.624 1.00 74.06 599 MET A C 1
ATOM 4875 O O . MET A 1 599 ? 23.773 -17.743 -10.965 1.00 74.06 599 MET A O 1
ATOM 4879 N N . GLU A 1 600 ? 24.658 -15.699 -11.259 1.00 77.44 600 GLU A N 1
ATOM 4880 C CA . GLU A 1 600 ? 25.490 -15.697 -10.060 1.00 77.44 600 GLU A CA 1
ATOM 4881 C C . GLU A 1 600 ? 24.638 -15.794 -8.790 1.00 77.44 600 GLU A C 1
ATOM 4883 O O . GLU A 1 600 ? 24.901 -16.644 -7.943 1.00 77.44 600 GLU A O 1
ATOM 4888 N N . HIS A 1 601 ? 23.570 -14.997 -8.664 1.00 70.12 601 HIS A N 1
ATOM 4889 C CA . HIS A 1 601 ? 22.722 -15.024 -7.466 1.00 70.12 601 HIS A CA 1
ATOM 4890 C C . HIS A 1 601 ? 21.941 -16.341 -7.346 1.00 70.12 601 HIS A C 1
ATOM 4892 O O . HIS A 1 601 ? 21.795 -16.862 -6.239 1.00 70.12 601 HIS A O 1
ATOM 4898 N N . VAL A 1 602 ? 21.475 -16.914 -8.460 1.00 66.94 602 VAL A N 1
ATOM 4899 C CA . VAL A 1 602 ? 20.812 -18.228 -8.472 1.00 66.94 602 VAL A CA 1
ATOM 4900 C C . VAL A 1 602 ? 21.806 -19.340 -8.126 1.00 66.94 602 VAL A C 1
ATOM 4902 O O . VAL A 1 602 ? 21.547 -20.132 -7.223 1.00 66.94 602 VAL A O 1
ATOM 4905 N N . SER A 1 603 ? 22.971 -19.365 -8.777 1.00 60.56 603 SER A N 1
ATOM 4906 C CA . SER A 1 603 ? 23.999 -20.391 -8.563 1.00 60.56 603 SER A CA 1
ATOM 4907 C C . SER A 1 603 ? 24.563 -20.333 -7.148 1.00 60.56 603 SER A C 1
ATOM 4909 O O . SER A 1 603 ? 24.649 -21.356 -6.480 1.00 60.56 603 SER A O 1
ATOM 4911 N N . TYR A 1 604 ? 24.871 -19.143 -6.633 1.00 59.25 604 TYR A N 1
ATOM 4912 C CA . TYR A 1 604 ? 25.345 -18.980 -5.260 1.00 59.25 604 TYR A CA 1
ATOM 4913 C C . TYR A 1 604 ? 24.322 -19.512 -4.245 1.00 59.25 604 TYR A C 1
ATOM 4915 O O . TYR A 1 604 ? 24.705 -20.183 -3.286 1.00 59.25 604 TYR A O 1
ATOM 4923 N N . THR A 1 605 ? 23.027 -19.264 -4.475 1.00 57.19 605 THR A N 1
ATOM 4924 C CA . THR A 1 605 ? 21.938 -19.753 -3.610 1.00 57.19 605 THR A CA 1
ATOM 4925 C C . THR A 1 605 ? 21.832 -21.285 -3.622 1.00 57.19 605 THR A C 1
ATOM 4927 O O . THR A 1 605 ? 21.521 -21.876 -2.596 1.00 57.19 605 THR A O 1
ATOM 4930 N N . VAL A 1 606 ? 22.131 -21.942 -4.748 1.00 54.97 606 VAL A N 1
ATOM 4931 C CA . VAL A 1 606 ? 22.092 -23.412 -4.879 1.00 54.97 606 VAL A CA 1
ATOM 4932 C C . VAL A 1 606 ? 23.374 -24.085 -4.365 1.00 54.97 606 VAL A C 1
ATOM 4934 O O . VAL A 1 606 ? 23.302 -25.108 -3.689 1.00 54.97 606 VAL A O 1
ATOM 4937 N N . TYR A 1 607 ? 24.552 -23.526 -4.660 1.00 50.72 607 TYR A N 1
ATOM 4938 C CA . TYR A 1 607 ? 25.843 -24.181 -4.408 1.00 50.72 607 TYR A CA 1
ATOM 4939 C C . TYR A 1 607 ? 26.407 -23.968 -2.999 1.00 50.72 607 TYR A C 1
ATOM 4941 O O . TYR A 1 607 ? 27.144 -24.827 -2.523 1.00 50.72 607 TYR A O 1
ATOM 4949 N N . THR A 1 608 ? 26.077 -22.872 -2.306 1.00 49.81 608 THR A N 1
ATOM 4950 C CA . THR A 1 608 ? 26.601 -22.639 -0.942 1.00 49.81 608 THR A CA 1
ATOM 4951 C C . THR A 1 608 ? 25.770 -23.278 0.173 1.00 49.81 608 THR A C 1
ATOM 4953 O O . THR A 1 608 ? 26.217 -23.291 1.317 1.00 49.81 608 THR A O 1
ATOM 4956 N N . GLU A 1 609 ? 24.617 -23.878 -0.144 1.00 49.03 609 GLU A N 1
ATOM 4957 C CA . GLU A 1 609 ? 23.700 -24.449 0.857 1.00 49.03 609 GLU A CA 1
ATOM 4958 C C . GLU A 1 609 ? 23.323 -25.922 0.627 1.00 49.03 609 GLU A C 1
ATOM 4960 O O . GLU A 1 609 ? 22.435 -26.446 1.296 1.00 49.03 609 GLU A O 1
ATOM 4965 N N . CYS A 1 610 ? 24.055 -26.640 -0.233 1.00 39.06 610 CYS A N 1
ATOM 4966 C CA . CYS A 1 610 ? 23.969 -28.099 -0.308 1.00 39.06 610 CYS A CA 1
ATOM 4967 C C . CYS A 1 610 ? 25.216 -28.828 0.245 1.00 39.06 610 CYS A C 1
ATOM 4969 O O . CYS A 1 610 ? 25.756 -29.684 -0.453 1.00 39.06 610 CYS A O 1
ATOM 4971 N N . PRO A 1 611 ? 25.679 -28.595 1.494 1.00 39.38 611 PRO A N 1
ATOM 4972 C CA . PRO A 1 611 ? 26.431 -29.602 2.222 1.00 39.38 611 PRO A CA 1
ATOM 4973 C C . PRO A 1 611 ? 25.432 -30.489 2.978 1.00 39.38 611 PRO A C 1
ATOM 4975 O O . PRO A 1 611 ? 25.424 -30.528 4.204 1.00 39.38 611 PRO A O 1
ATOM 4978 N N . ILE A 1 612 ? 24.557 -31.207 2.267 1.00 39.91 612 ILE A N 1
ATOM 4979 C CA . ILE A 1 612 ? 23.974 -32.412 2.866 1.00 39.91 612 ILE A CA 1
ATOM 4980 C C . ILE A 1 612 ? 25.021 -33.507 2.665 1.00 39.91 612 ILE A C 1
ATOM 4982 O O . ILE A 1 612 ? 24.912 -34.348 1.775 1.00 39.91 612 ILE A O 1
ATOM 4986 N N . SER A 1 613 ? 26.081 -33.463 3.474 1.00 36.69 613 SER A N 1
ATOM 4987 C CA . SER A 1 613 ? 26.834 -34.663 3.810 1.00 36.69 613 SER A CA 1
ATOM 4988 C C . SER A 1 613 ? 25.865 -35.569 4.562 1.00 36.69 613 SER A C 1
ATOM 4990 O O . SER A 1 613 ? 25.674 -35.448 5.772 1.00 36.69 613 SER A O 1
ATOM 4992 N N . ILE A 1 614 ? 25.166 -36.423 3.814 1.00 38.81 614 ILE A N 1
ATOM 4993 C CA . ILE A 1 614 ? 24.501 -37.594 4.374 1.00 38.81 614 ILE A CA 1
ATOM 4994 C C . ILE A 1 614 ? 25.633 -38.526 4.809 1.00 38.81 614 ILE A C 1
ATOM 4996 O O . ILE A 1 614 ? 26.037 -39.417 4.065 1.00 38.81 614 ILE A O 1
ATOM 5000 N N . ASP A 1 615 ? 26.187 -38.275 5.993 1.00 36.31 615 ASP A N 1
ATOM 5001 C CA . ASP A 1 615 ? 26.995 -39.265 6.690 1.00 36.31 615 ASP A CA 1
ATOM 5002 C C . ASP A 1 615 ? 26.040 -40.385 7.110 1.00 36.31 615 ASP A C 1
ATOM 5004 O O . ASP A 1 615 ? 25.258 -40.255 8.053 1.00 36.31 615 ASP A O 1
ATOM 5008 N N . TYR A 1 616 ? 26.053 -41.477 6.347 1.00 32.62 616 TYR A N 1
ATOM 5009 C CA . TYR A 1 616 ? 25.475 -42.744 6.777 1.00 32.62 616 TYR A CA 1
ATOM 5010 C C . TYR A 1 616 ? 26.352 -43.309 7.903 1.00 32.62 616 TYR A C 1
ATOM 5012 O O . TYR A 1 616 ? 27.537 -43.552 7.660 1.00 32.62 616 TYR A O 1
ATOM 5020 N N . PRO A 1 617 ? 25.818 -43.564 9.109 1.00 40.91 617 PRO A N 1
ATOM 5021 C CA . PRO A 1 617 ? 26.526 -44.395 10.068 1.00 40.91 617 PRO A CA 1
ATOM 5022 C C . PRO A 1 617 ? 26.376 -45.873 9.656 1.00 40.91 617 PRO A C 1
ATOM 5024 O O . PRO A 1 617 ? 25.269 -46.272 9.274 1.00 40.91 617 PRO A O 1
ATOM 5027 N N . PRO A 1 618 ? 27.441 -46.694 9.708 1.00 48.91 618 PRO A N 1
ATOM 5028 C CA . PRO A 1 618 ? 27.287 -48.140 9.829 1.00 48.91 618 PRO A CA 1
ATOM 5029 C C . PRO A 1 618 ? 26.775 -48.541 11.219 1.00 48.91 618 PRO A C 1
ATOM 5031 O O . PRO A 1 618 ? 27.123 -47.855 12.212 1.00 48.91 618 PRO A O 1
#

Organism: NCBI:txid64791

Foldseek 3Di:
DDDDPVRVVVVVVVLVVLLVLLVQLPQVQLVVLLVQCPPPLQQNLLSLVRNLLSVLLSVLSVLCVVLVVVCVVLVVVLVVVVVDDDDPVLVVLQVVLQVVLVVVLVVLVVVLVVVLCQQQVCLVVVRAPTDDDCRQPVDRDASHSGDDPDDLRDPPNVVVSNVSVSVSSSSSSVSVSVSVSVLSNLVSNLVSLVVVLVVLLVVLVVDPPCNVVSVVVSVVSVVVSVSSVVSSCVRCVVSVVSVVVSVVVSCVSVVVVVVVVVVVVVVVVVVLVVLLVVLVVLLCVLCVLLQVLCVQQLLDDDDPVCPVPCVSVVSPVVLLVLLCVFLVFLVVQLVVCVPPLQQNLLSCLPNLLSVLLVVLSVLCVVLSVLVVVLSVVSSCVSSDDDDPVLNVLLSVLSVVLVVVLVVLVVLLVVLLCLLQVCQVVVHDQTDDDPPDPAPGGASHNTDDPDDCNDPPNVVVVNVSCSVSSVSSSSSVSSSLSVLSSSLSNLLSLLVRLLVLVVCLVVDPPNVVSVVVSVVSVVVSVVSVVSSCSRCVVSVVSLVVSLVVSVVSLVVLVVVLVPDPDDDPNSVSNPVSSVSSNVSSVVSVCSVVVSVVSNVCSVCCSVPVPPPPPPPDDD

Sequence (618 aa):
MKETTREKLMSDIRVLLLIIMLTFFGVIPCIHSLIRIWGDLMSMTDNLQFTLPLVSMIMKLIVMWSKKAALAPLLYMIAKDWLKLKSDEERKIMIRCARIPRMIIICGFVIMFASFILLFILPCFGITMRYITNVTDPGKPLPLQTYYFYDTDTSPYFELTFVAQGVTLMVSAMGYTAIDSLFGLLIFHVCGQLKNLKGRLMIGSEKQSNFNYVLADAIMDHVRLIRCIKIIESTFTLMLLGLFLYFGTLFSLYGFLLVTVIFQILSCIRISLIFLYKNLLDFVWAIELQRLGFEMIGLWSNTEKFKKSLWPKIRVGVIFILLIFISIPTICAVIRVWGDMVLLIDNLQITIPMLIVSVKYVILRWKQTVLWSIMNMIAEDWMALKLDEERNVMIKRAQTVRFIMIIGYIFAIIGFLSVIVPPYFGIQVMYATNFSNRSKLLPLETFHFYDIDKSPQYELTFFIHVITTLLAAIIYMSIDMFLILIILHICGQLENFKYRLLSLVSCKNFNKVLNNIIATHLRLIRFAEKIENIYSLMMLIMVLYFGIVFCLSGFIFTVFLTDKKMDDVVVTKVYYSTILVIALLMNTFLYCGAGELIMEHVSYTVYTECPISIDYPP

pLDDT: mean 83.9, std 11.79, range [32.62, 95.38]

Radius of gyration: 48.12 Å; chains: 1; bounding box: 116×80×124 Å

InterPro domains:
  IPR004117 Olfactory receptor, insect [PF02949] (43-263)
  IPR004117 Olfactory receptor, insect [PF02949] (341-601)
  IPR004117 Olfactory receptor, insect [PTHR21137] (287-603)